Protein AF-A0A842R1B3-F1 (afdb_monomer_lite)

Sequence (490 aa):
MPELTCPVCKSTSVEKVALNSVIGKSLLKGIKKKKKNPVSMYQISKVEQLDDNNVFIYNCISCGYFEIWDIKKRKQILRKQGGKNFINVSVKKREMIVGILISIAIISISFIIIFFLDIEGKLKIEPGLEVIHFLPFDTFTVSAAFVMLAAIGLFFLFVVGLSNVVLYIIDKKIRLLEFNFKLHDLFYENHLYFLEFHSKNEKTSFGASLKRSIFGSMLVLGIGILVIENFLTIKSLQPYFFIAAGITLLCIAITLPFIMIFLYVSPLITKETNLYYYNKNDRVVKNVGSWLENSLQFFAVIDILLTFVIMLDSDLEPSWFVLIFALVLLLFSLFFVFTITFNRFYHSRLKEKFRAYIMGTYQIPIRKIGTFQQHYYCWNCGKETDYVQLDSCSNCGAEIHKCCICNEIIDIDKPVRQDNHQKKSQKAVFDSLIGKMETRLSVGPGTELPYIECPHCHSMAHIDEFLSWLRMRKTCPVCKTKLEYEDIIG

Radius of gyration: 33.09 Å; chains: 1; bounding box: 86×60×95 Å

pLDDT: mean 73.38, std 14.6, range [34.09, 95.5]

Secondary structure (DSSP, 8-state):
-PPP--TTT--S-EEEEETTSHHHHHHHHHHHHH---HHHHHHHHHHHT---TTEEEEEETTT--EEEEEHHHHHHHHHHHHHHHHHHHHHHHHHHHHHHHHHHHHHHHHHHHHHHHHHTT-S---S--GGGGGSS-TT----HHHHHHHHHHHHHHHHHHHHHHHHHHHHH-GGGGHHHHHHHHHHSSSEEEEEES--------HHHHHHHHHHHHHHHHHHHHHHHHHHHH-TTTGGGHHHHHHHHHHHHHHHHHHHIIIIIIHHHHHHHTTEEEEETTT--EEEHHHHHHHHHHHHHHHHHHHHHHHHHHS---HHHHHHHHHHHHHHHHHHHHHHHHHHHHTHHHHHHHHHHHHHHHH---EE--------EEPTTT--EES-EEEEE-TTT--EEEEETTT-PBP-TTS---------SHHHHHHHHHHHHHHHHHTS-TTPPPPEEE-TTT--EEEHHHHHHHHHHHSB-TTT--B--THHHH-

Foldseek 3Di:
DDQDADPPPRDSQKDKAFCQDPVNVVLLVVVCVVDPDPVVVVVSVVVVPDPDSQWIWIARPVPRDIDIDRNVVVVVVVVVVVVVVVVVVVVLVVLLVVLLVLLVVLLVVLLVLVVVCVVVCVPCPPPPPPVVVVDPPPPDPPPPSVVVVVVLVVLLCLLLVVLVVVLVVCLVVVCVLCVLVVVLCVVAPDKAKAFEPDDPQPPCDSVVLLVLLLLLLLLLLLVLLVQLLVQVVDPVNVVCNVVSNVVVSVVCSVCVSVCCVHLNVSLVLQQRSRMWIQRPVVSDIDRSSVVSVVVSSVSSVVSVVVSVVSVVVDPDDPSVVSNSVSSSSNSSSSSSSSSSVCVPPPRVSSSVVNNVVCCVPVVHYYDHPPPPCLQFQDPVVRDTDSDWDFDADPPLRDTFTADPVPRDTGDSVDRDDPDDDDDDPVVVVVVVVVVVVVVVVPDDPDDDQDWFADPPPRDTDRPVVQVVCCVPQCAGPPPRHRHDPVNRSD

Structure (mmCIF, N/CA/C/O backbone):
data_AF-A0A842R1B3-F1
#
_entry.id   AF-A0A842R1B3-F1
#
loop_
_atom_site.group_PDB
_atom_site.id
_atom_site.type_symbol
_atom_site.label_atom_id
_atom_site.label_alt_id
_atom_site.label_comp_id
_atom_site.label_asym_id
_atom_site.label_entity_id
_atom_site.label_seq_id
_atom_site.pdbx_PDB_ins_code
_atom_site.Cartn_x
_atom_site.Cartn_y
_atom_site.Cartn_z
_atom_site.occupancy
_atom_site.B_iso_or_equiv
_atom_site.auth_seq_id
_atom_site.auth_comp_id
_atom_site.auth_asym_id
_atom_site.auth_atom_id
_atom_site.pdbx_PDB_model_num
ATOM 1 N N . MET A 1 1 ? 1.072 22.026 38.324 1.00 49.22 1 MET A N 1
ATOM 2 C CA . MET A 1 1 ? 0.549 20.642 38.216 1.00 49.22 1 MET A CA 1
ATOM 3 C C . MET A 1 1 ? -0.456 20.627 37.075 1.00 49.22 1 MET A C 1
ATOM 5 O O . MET A 1 1 ? -1.154 21.623 36.958 1.00 49.22 1 MET A O 1
ATOM 9 N N . PRO A 1 2 ? -0.514 19.589 36.222 1.00 61.72 2 PRO A N 1
ATOM 10 C CA . PRO A 1 2 ? -1.534 19.524 35.175 1.00 61.72 2 PRO A CA 1
ATOM 11 C C . PRO A 1 2 ? -2.932 19.526 35.808 1.00 61.72 2 PRO A C 1
ATOM 13 O O . PRO A 1 2 ? -3.157 18.801 36.781 1.00 61.72 2 PRO A O 1
ATOM 16 N N . GLU A 1 3 ? -3.841 20.345 35.276 1.00 76.75 3 GLU A N 1
ATOM 17 C CA . GLU A 1 3 ? -5.245 20.360 35.691 1.00 76.75 3 GLU A CA 1
ATOM 18 C C . GLU A 1 3 ? -5.882 18.994 35.415 1.00 76.75 3 GLU A C 1
ATOM 20 O O . GLU A 1 3 ? -5.705 18.396 34.350 1.00 76.75 3 GLU A O 1
ATOM 25 N N . LEU A 1 4 ? -6.590 18.461 36.408 1.00 81.31 4 LEU A N 1
ATOM 26 C CA . LEU A 1 4 ? -7.273 17.179 36.295 1.00 81.31 4 LEU A CA 1
ATOM 27 C C . LEU A 1 4 ? -8.651 17.413 35.680 1.00 81.31 4 LEU A C 1
ATOM 29 O O . LEU A 1 4 ? -9.458 18.153 36.233 1.00 81.31 4 LEU A O 1
ATOM 33 N N . THR A 1 5 ? -8.933 16.753 34.561 1.00 86.75 5 THR A N 1
ATOM 34 C CA . THR A 1 5 ? -10.253 16.773 33.921 1.00 86.75 5 THR A CA 1
ATOM 35 C C . THR A 1 5 ? -10.984 15.457 34.161 1.00 86.75 5 THR A C 1
ATOM 37 O O . THR A 1 5 ? -10.391 14.376 34.146 1.00 86.75 5 THR A O 1
ATOM 40 N N . CYS A 1 6 ? -12.291 15.533 34.410 1.00 81.31 6 CYS A N 1
ATOM 41 C CA . CYS A 1 6 ? -13.121 14.349 34.588 1.00 81.31 6 CYS A CA 1
ATOM 42 C C . CYS A 1 6 ? -13.225 13.568 33.264 1.00 81.31 6 CYS A C 1
ATOM 44 O O . CYS A 1 6 ? -13.635 14.150 32.260 1.00 81.31 6 CYS A O 1
ATOM 46 N N . PRO A 1 7 ? -12.955 12.250 33.233 1.00 75.88 7 PRO A N 1
ATOM 47 C CA . PRO A 1 7 ? -13.031 11.473 31.993 1.00 75.88 7 PRO A CA 1
ATOM 48 C C . PRO A 1 7 ? -14.465 11.308 31.465 1.00 75.88 7 PRO A C 1
ATOM 50 O O . PRO A 1 7 ? -14.647 10.976 30.299 1.00 75.88 7 PRO A O 1
ATOM 53 N N . VAL A 1 8 ? -15.477 11.533 32.311 1.00 84.00 8 VAL A N 1
ATOM 54 C CA . VAL A 1 8 ? -16.893 11.380 31.949 1.00 84.00 8 VAL A CA 1
ATOM 55 C C . VAL A 1 8 ? -17.474 12.692 31.430 1.00 84.00 8 VAL A C 1
ATOM 57 O O . VAL A 1 8 ? -17.987 12.736 30.318 1.00 84.00 8 VAL A O 1
ATOM 60 N N . CYS A 1 9 ? -17.390 13.768 32.218 1.00 85.25 9 CYS A N 1
ATOM 61 C CA . CYS A 1 9 ? -18.038 15.042 31.887 1.00 85.25 9 CYS A CA 1
ATOM 62 C C . CYS A 1 9 ? -17.076 16.146 31.429 1.00 85.25 9 CYS A C 1
ATOM 64 O O . CYS A 1 9 ? -17.523 17.257 31.167 1.00 85.25 9 CYS A O 1
ATOM 66 N N . LYS A 1 10 ? -15.765 15.874 31.361 1.00 87.19 10 LYS A N 1
ATOM 67 C CA . LYS A 1 10 ? -14.701 16.833 30.999 1.00 87.19 10 LYS A CA 1
ATOM 68 C C . LYS A 1 10 ? -14.575 18.070 31.902 1.00 87.19 10 LYS A C 1
ATOM 70 O O . LYS A 1 10 ? -13.765 18.940 31.605 1.00 87.19 10 LYS A O 1
ATOM 75 N N . SER A 1 11 ? -15.306 18.136 33.016 1.00 89.62 11 SER A N 1
ATOM 76 C CA . SER A 1 11 ? -15.178 19.224 33.991 1.00 89.62 11 SER A CA 1
ATOM 77 C C . SER A 1 11 ? -13.783 19.258 34.627 1.00 89.62 11 SER A C 1
ATOM 79 O O . SER A 1 11 ? -13.212 18.203 34.916 1.00 89.62 11 SER A O 1
ATOM 81 N N . THR A 1 12 ? -13.268 20.460 34.886 1.00 89.75 12 THR A N 1
ATOM 82 C CA . THR A 1 12 ? -12.025 20.718 35.636 1.00 89.75 12 THR A CA 1
ATOM 83 C C . THR A 1 12 ? -12.219 20.660 37.157 1.00 89.75 12 THR A C 1
ATOM 85 O O . THR A 1 12 ? -11.245 20.672 37.905 1.00 89.75 12 THR A O 1
ATOM 88 N N . SER A 1 13 ? -13.462 20.535 37.643 1.00 89.88 13 SER A N 1
ATOM 89 C CA . SER A 1 13 ? -13.792 20.415 39.073 1.00 89.88 13 SER A CA 1
ATOM 90 C C . SER A 1 13 ? -13.573 18.990 39.608 1.00 89.88 13 SER A C 1
ATOM 92 O O . SER A 1 13 ? -14.507 18.274 39.991 1.00 89.88 13 SER A O 1
ATOM 94 N N . VAL A 1 14 ? -12.316 18.543 39.598 1.00 89.44 14 VAL A N 1
ATOM 95 C CA . VAL A 1 14 ? -11.906 17.243 40.142 1.00 89.44 14 VAL A CA 1
ATOM 96 C C . VAL A 1 14 ? -11.093 17.445 41.415 1.00 89.44 14 VAL A C 1
ATOM 98 O O . VAL A 1 14 ? -9.974 17.954 41.382 1.00 89.44 14 VAL A O 1
ATOM 101 N N . GLU A 1 15 ? -11.634 16.986 42.540 1.00 90.88 15 GLU A N 1
ATOM 102 C CA . GLU A 1 15 ? -10.931 16.983 43.818 1.00 90.88 15 GLU A CA 1
ATOM 103 C C . GLU A 1 15 ? -10.071 15.732 43.958 1.00 90.88 15 GLU A C 1
ATOM 105 O O . GLU A 1 15 ? -10.522 14.610 43.715 1.00 90.88 15 GLU A O 1
ATOM 110 N N . LYS A 1 16 ? -8.827 15.926 44.395 1.00 91.75 16 LYS A N 1
ATOM 111 C CA . LYS A 1 16 ? -7.900 14.851 44.743 1.00 91.75 16 LYS A CA 1
ATOM 112 C C . LYS A 1 16 ? -7.805 14.756 46.263 1.00 91.75 16 LYS A C 1
ATOM 114 O O . LYS A 1 16 ? -7.171 15.598 46.893 1.00 91.75 16 LYS A O 1
ATOM 119 N N . VAL A 1 17 ? -8.372 13.703 46.842 1.00 91.56 17 VAL A N 1
ATOM 120 C CA . VAL A 1 17 ? -8.423 13.499 48.296 1.00 91.56 17 VAL A CA 1
ATOM 121 C C . VAL A 1 17 ? -7.604 12.271 48.677 1.00 91.56 17 VAL A C 1
ATOM 123 O O . VAL A 1 17 ? -7.781 11.198 48.104 1.00 91.56 17 VAL A O 1
ATOM 126 N N . ALA A 1 18 ? -6.687 12.403 49.637 1.00 90.88 18 ALA A N 1
ATOM 127 C CA . ALA A 1 18 ? -5.936 11.256 50.150 1.00 90.88 18 ALA A CA 1
ATOM 128 C C . ALA A 1 18 ? -6.890 10.275 50.849 1.00 90.88 18 ALA A C 1
ATOM 130 O O . ALA A 1 18 ? -7.693 10.698 51.684 1.00 90.88 18 ALA A O 1
ATOM 131 N N . LEU A 1 19 ? -6.794 8.979 50.538 1.00 89.69 19 LEU A N 1
ATOM 132 C CA . LEU A 1 19 ? -7.688 7.954 51.091 1.00 89.69 19 LEU A CA 1
ATOM 133 C C . LEU A 1 19 ? -7.652 7.933 52.626 1.00 89.69 19 LEU A C 1
ATOM 135 O O . LEU A 1 19 ? -8.693 7.834 53.271 1.00 89.69 19 LEU A O 1
ATOM 139 N N . ASN A 1 20 ? -6.457 8.110 53.195 1.00 88.19 20 ASN A N 1
ATOM 140 C CA . ASN A 1 20 ? -6.216 8.049 54.637 1.00 88.19 20 ASN A CA 1
ATOM 141 C C . ASN A 1 20 ? -6.733 9.288 55.390 1.00 88.19 20 ASN A C 1
ATOM 143 O O . ASN A 1 20 ? -6.872 9.246 56.613 1.00 88.19 20 ASN A O 1
ATOM 147 N N . SER A 1 21 ? -7.058 10.374 54.678 1.00 92.06 21 SER A N 1
ATOM 148 C CA . SER A 1 21 ? -7.625 11.578 55.290 1.00 92.06 21 SER A CA 1
ATOM 149 C C . SER A 1 21 ? -9.051 11.341 55.800 1.00 92.06 21 SER A C 1
ATOM 151 O O . SER A 1 21 ? -9.789 10.500 55.280 1.00 92.06 21 SER A O 1
ATOM 153 N N . VAL A 1 22 ? -9.474 12.132 56.790 1.00 91.06 22 VAL A N 1
ATOM 154 C CA . VAL A 1 22 ? -10.847 12.092 57.329 1.00 91.06 22 VAL A CA 1
ATOM 155 C C . VAL A 1 22 ? -11.882 12.306 56.213 1.00 91.06 22 VAL A C 1
ATOM 157 O O . VAL A 1 22 ? -12.880 11.586 56.138 1.00 91.06 22 VAL A O 1
ATOM 160 N N . ILE A 1 23 ? -11.597 13.234 55.293 1.00 90.38 23 ILE A N 1
ATOM 161 C CA . ILE A 1 23 ? -12.434 13.540 54.124 1.00 90.38 23 ILE A CA 1
ATOM 162 C C . ILE A 1 23 ? -12.492 12.335 53.173 1.00 90.38 23 ILE A C 1
ATOM 164 O O . ILE A 1 23 ? -13.575 11.948 52.738 1.00 90.38 23 ILE A O 1
ATOM 168 N N . GLY A 1 24 ? -11.355 11.686 52.901 1.00 89.81 24 GLY A N 1
ATOM 169 C CA . GLY A 1 24 ? -11.274 10.500 52.041 1.00 89.81 24 GLY A CA 1
ATOM 170 C C . GLY A 1 24 ? -12.073 9.317 52.589 1.00 89.81 24 GLY A C 1
ATOM 171 O O . GLY A 1 24 ? -12.881 8.728 51.868 1.00 89.81 24 GLY A O 1
ATOM 172 N N . LYS A 1 25 ? -11.933 9.025 53.889 1.00 90.00 25 LYS A N 1
ATOM 173 C CA . LYS A 1 25 ? -12.712 7.981 54.577 1.00 90.00 25 LYS A CA 1
ATOM 174 C C . LYS A 1 25 ? -14.216 8.285 54.561 1.00 90.00 25 LYS A C 1
ATOM 176 O O . LYS A 1 25 ? -15.024 7.372 54.381 1.00 90.00 25 LYS A O 1
ATOM 181 N N . SER A 1 26 ? -14.600 9.553 54.714 1.00 90.62 26 SER A N 1
ATOM 182 C CA . SER A 1 26 ? -16.001 9.992 54.630 1.00 90.62 26 SER A CA 1
ATOM 183 C C . SER A 1 26 ? -16.576 9.830 53.215 1.00 90.62 26 SER A C 1
ATOM 185 O O . SER A 1 26 ? -17.637 9.224 53.040 1.00 90.62 26 SER A O 1
ATOM 187 N N . LEU A 1 27 ? -15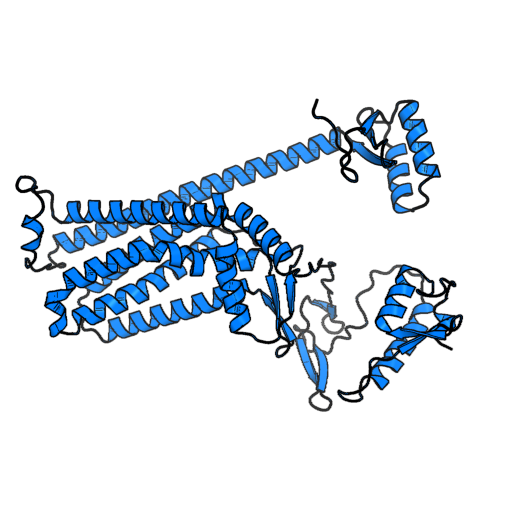.838 10.271 52.189 1.00 88.75 27 LEU A N 1
ATOM 188 C CA . LEU A 1 27 ? -16.207 10.108 50.778 1.00 88.75 27 LEU A CA 1
ATOM 189 C C . LEU A 1 27 ? -16.391 8.634 50.408 1.00 88.75 27 LEU A C 1
ATOM 191 O O . LEU A 1 27 ? -17.396 8.279 49.790 1.00 88.75 27 LEU A O 1
ATOM 195 N N . LEU A 1 28 ? -15.474 7.761 50.837 1.00 88.75 28 LEU A N 1
ATOM 196 C CA . LEU A 1 28 ? -15.554 6.324 50.575 1.00 88.75 28 LEU A CA 1
ATOM 197 C C . LEU A 1 28 ? -16.816 5.701 51.196 1.00 88.75 28 LEU A C 1
ATOM 199 O O . LEU A 1 28 ? -17.527 4.945 50.530 1.00 88.75 28 LEU A O 1
ATOM 203 N N . LYS A 1 29 ? -17.158 6.076 52.438 1.00 89.88 29 LYS A N 1
ATOM 204 C CA . LYS A 1 29 ? -18.412 5.655 53.090 1.00 89.88 29 LYS A CA 1
ATOM 205 C C . LYS A 1 29 ? -19.646 6.151 52.330 1.00 89.88 29 LYS A C 1
ATOM 207 O O . LYS A 1 29 ? -20.602 5.393 52.158 1.00 89.88 29 LYS A O 1
ATOM 212 N N . GLY A 1 30 ? -19.633 7.395 51.847 1.00 87.88 30 GLY A N 1
ATOM 213 C CA . GLY A 1 30 ? -20.718 7.960 51.037 1.00 87.88 30 GLY A CA 1
ATOM 214 C C . GLY A 1 30 ? -20.911 7.222 49.709 1.00 87.88 30 GLY A C 1
ATOM 215 O O . GLY A 1 30 ? -22.034 6.890 49.327 1.00 87.88 30 GLY A O 1
ATOM 216 N N . ILE A 1 31 ? -19.808 6.887 49.041 1.00 84.81 31 ILE A N 1
ATOM 217 C CA . ILE A 1 31 ? -19.791 6.095 47.810 1.00 84.81 31 ILE A CA 1
ATOM 218 C C . ILE A 1 31 ? -20.360 4.689 48.049 1.00 84.81 31 ILE A C 1
ATOM 220 O O . ILE A 1 31 ? -21.202 4.233 47.273 1.00 84.81 31 ILE A O 1
ATOM 224 N N . LYS A 1 32 ? -19.946 4.024 49.135 1.00 87.12 32 LYS A N 1
ATOM 225 C CA . LYS A 1 32 ? -20.416 2.685 49.529 1.00 87.12 32 LYS A CA 1
ATOM 226 C C . LYS A 1 32 ? -21.925 2.660 49.777 1.00 87.12 32 LYS A C 1
ATOM 228 O O . LYS A 1 32 ? -22.598 1.724 49.366 1.00 87.12 32 LYS A O 1
ATOM 233 N N . LYS A 1 33 ? -22.481 3.722 50.375 1.00 87.62 33 LYS A N 1
ATOM 234 C CA . LYS A 1 33 ? -23.937 3.872 50.542 1.00 87.62 33 LYS A CA 1
ATOM 235 C C . LYS A 1 33 ? -24.672 4.049 49.208 1.00 87.62 33 LYS A C 1
ATOM 237 O O . LYS A 1 33 ? -25.765 3.515 49.047 1.00 87.62 33 LYS A O 1
ATOM 242 N N . LYS A 1 34 ? -24.089 4.789 48.256 1.00 84.00 34 LYS A N 1
ATOM 243 C CA . LYS A 1 34 ? -24.716 5.078 46.952 1.00 84.00 34 LYS A CA 1
ATOM 244 C C . LYS A 1 34 ? -24.627 3.916 45.958 1.00 84.00 34 LYS A C 1
ATOM 246 O O . LYS A 1 34 ? -25.521 3.765 45.129 1.00 84.00 34 LYS A O 1
ATOM 251 N N . LYS A 1 35 ? -23.573 3.095 46.006 1.00 79.69 35 LYS A N 1
ATOM 252 C CA . LYS A 1 35 ? -23.363 1.995 45.051 1.00 79.69 35 LYS A CA 1
ATOM 253 C C . LYS A 1 35 ? -23.669 0.633 45.673 1.00 79.69 35 LYS A C 1
ATOM 255 O O . LYS A 1 35 ? -22.896 0.126 46.471 1.00 79.69 35 LYS A O 1
ATOM 260 N N . LYS A 1 36 ? -24.747 -0.008 45.209 1.00 81.00 36 LYS A N 1
ATOM 261 C CA . LYS A 1 36 ? -25.099 -1.400 45.561 1.00 81.00 36 LYS A CA 1
ATOM 262 C C . LYS A 1 36 ? -24.565 -2.456 44.578 1.00 81.00 36 LYS A C 1
ATOM 264 O O . LYS A 1 36 ? -24.828 -3.639 44.758 1.00 81.00 36 LYS A O 1
ATOM 269 N N . ASN A 1 37 ? -23.836 -2.062 43.529 1.00 80.56 37 ASN A N 1
ATOM 270 C CA . ASN A 1 37 ? -23.324 -3.017 42.542 1.00 80.56 37 ASN A CA 1
ATOM 271 C C . ASN A 1 37 ? -22.167 -3.854 43.152 1.00 80.56 37 ASN A C 1
ATOM 273 O O . ASN A 1 37 ? -21.213 -3.262 43.676 1.00 80.56 37 ASN A O 1
ATOM 277 N N . PRO A 1 38 ? -22.210 -5.200 43.069 1.00 69.12 38 PRO A N 1
ATOM 278 C CA . PRO A 1 38 ? -21.208 -6.095 43.657 1.00 69.12 38 PRO A CA 1
ATOM 279 C C . PRO A 1 38 ? -19.775 -5.826 43.173 1.00 69.12 38 PRO A C 1
ATOM 281 O O . PRO A 1 38 ? -18.841 -5.897 43.969 1.00 69.12 38 PRO A O 1
ATOM 284 N N . VAL A 1 39 ? -19.587 -5.419 41.912 1.00 69.12 39 VAL A N 1
ATOM 285 C CA . VAL A 1 39 ? -18.254 -5.100 41.364 1.00 69.12 39 VAL A CA 1
ATOM 286 C C . VAL A 1 39 ? -17.662 -3.865 42.043 1.00 69.12 39 VAL A C 1
ATOM 288 O O . VAL A 1 39 ? -16.497 -3.861 42.440 1.00 69.12 39 VAL A O 1
ATOM 291 N N . SER A 1 40 ? -18.472 -2.818 42.232 1.00 72.75 40 SER A N 1
ATOM 292 C CA . SER A 1 40 ? -18.029 -1.618 42.946 1.00 72.75 40 SER A CA 1
ATOM 293 C C . SER A 1 40 ? -17.802 -1.876 44.432 1.00 72.75 40 SER A C 1
ATOM 295 O O . SER A 1 40 ? -16.857 -1.332 44.989 1.00 72.75 40 SER A O 1
ATOM 297 N N . MET A 1 41 ? -18.610 -2.733 45.062 1.00 77.44 41 MET A N 1
ATOM 298 C CA . MET A 1 41 ? -18.430 -3.099 46.470 1.00 77.44 41 MET A CA 1
ATOM 299 C C . MET A 1 41 ? -17.120 -3.862 46.691 1.00 77.44 41 MET A C 1
ATOM 301 O O . MET A 1 41 ? -16.396 -3.539 47.628 1.00 77.44 41 MET A O 1
ATOM 305 N N . TYR A 1 42 ? -16.763 -4.785 45.790 1.00 76.75 42 TYR A N 1
ATOM 306 C CA . TYR A 1 42 ? -15.477 -5.490 45.823 1.00 76.75 42 TYR A CA 1
ATOM 307 C C . TYR A 1 42 ? -14.277 -4.547 45.625 1.00 76.75 42 TYR A C 1
ATOM 309 O O . TYR A 1 42 ? -13.258 -4.664 46.304 1.00 76.75 42 TYR A O 1
ATOM 317 N N . GLN A 1 43 ? -14.383 -3.578 44.709 1.00 75.00 43 GLN A N 1
ATOM 318 C CA . GLN A 1 43 ? -13.332 -2.572 44.523 1.00 75.00 43 GLN A CA 1
ATOM 319 C C . GLN A 1 43 ? -13.166 -1.690 45.765 1.00 75.00 43 GLN A C 1
ATOM 321 O O . GLN A 1 43 ? -12.039 -1.426 46.173 1.00 75.00 43 GLN A O 1
ATOM 326 N N . ILE A 1 44 ? -14.273 -1.275 46.390 1.00 81.06 44 ILE A N 1
ATOM 327 C CA . ILE A 1 44 ? -14.258 -0.463 47.612 1.00 81.06 44 ILE A CA 1
ATOM 328 C C . ILE A 1 44 ? -13.654 -1.251 48.781 1.00 81.06 44 ILE A C 1
ATOM 330 O O . ILE A 1 44 ? -12.783 -0.720 49.462 1.00 81.06 44 ILE A O 1
ATOM 334 N N . SER A 1 45 ? -14.031 -2.519 48.983 1.00 81.06 45 SER A N 1
ATOM 335 C CA . SER A 1 45 ? -13.476 -3.343 50.069 1.00 81.06 45 SER A CA 1
ATOM 336 C C . SER A 1 45 ? -11.979 -3.603 49.895 1.00 81.06 45 SER A C 1
ATOM 338 O O . SER A 1 45 ? -11.229 -3.601 50.866 1.00 81.06 45 SER A O 1
ATOM 340 N N . LYS A 1 46 ? -11.515 -3.776 48.652 1.00 80.62 46 LYS A N 1
ATOM 341 C CA . LYS A 1 46 ? -10.088 -3.941 48.347 1.00 80.62 46 LYS A CA 1
ATOM 342 C C . LYS A 1 46 ? -9.290 -2.658 48.591 1.00 80.62 46 LYS A C 1
ATOM 344 O O . LYS A 1 46 ? -8.110 -2.729 48.906 1.00 80.62 46 LYS A O 1
ATOM 349 N N . VAL A 1 47 ? -9.931 -1.499 48.447 1.00 78.00 47 VAL A N 1
ATOM 350 C CA . VAL A 1 47 ? -9.334 -0.195 48.756 1.00 78.00 47 VAL A CA 1
ATOM 351 C C . VAL A 1 47 ? -9.333 0.085 50.259 1.00 78.00 47 VAL A C 1
ATOM 353 O O . VAL A 1 47 ? -8.356 0.633 50.747 1.00 78.00 47 VAL A O 1
ATOM 356 N N . GLU A 1 48 ? -10.353 -0.342 51.011 1.00 79.94 48 GLU A N 1
ATOM 357 C CA . GLU A 1 48 ? -10.371 -0.246 52.485 1.00 79.94 48 GLU A CA 1
ATOM 358 C C . GLU A 1 48 ? -9.210 -1.017 53.140 1.00 79.94 48 GLU A C 1
ATOM 360 O O . GLU A 1 48 ? -8.749 -0.632 54.209 1.00 79.94 48 GLU A O 1
ATOM 365 N N . GLN A 1 49 ? -8.716 -2.075 52.490 1.00 80.31 49 GLN A N 1
ATOM 366 C CA . GLN A 1 49 ? -7.565 -2.863 52.950 1.00 80.31 49 GLN A CA 1
ATOM 367 C C . GLN A 1 49 ? -6.203 -2.222 52.628 1.00 80.31 49 GLN A C 1
ATOM 369 O O . GLN A 1 49 ? -5.172 -2.717 53.080 1.00 80.31 49 GLN A O 1
ATOM 374 N N . LEU A 1 50 ? -6.170 -1.150 51.831 1.00 77.75 50 LEU A N 1
ATOM 375 C CA . LEU A 1 50 ? -4.938 -0.459 51.459 1.00 77.75 50 LEU A CA 1
ATOM 376 C C . LEU A 1 50 ? -4.693 0.712 52.419 1.00 77.75 50 LEU A C 1
ATOM 378 O O . LEU A 1 50 ? -5.191 1.810 52.193 1.00 77.75 50 LEU A O 1
ATOM 382 N N . ASP A 1 51 ? -3.876 0.499 53.450 1.00 70.50 51 ASP A N 1
ATOM 383 C CA . ASP A 1 51 ? -3.458 1.546 54.403 1.00 70.50 51 ASP A CA 1
ATOM 384 C C . ASP A 1 51 ? -2.248 2.361 53.895 1.00 70.50 51 ASP A C 1
ATOM 386 O O . ASP A 1 51 ? -1.343 2.736 54.637 1.00 70.50 51 ASP A O 1
ATOM 390 N N . ASP A 1 52 ? -2.171 2.596 52.582 1.00 75.44 52 ASP A N 1
ATOM 391 C CA . ASP A 1 52 ? -1.012 3.243 51.962 1.00 75.44 52 ASP A CA 1
ATOM 392 C C . ASP A 1 52 ? -1.293 4.734 51.716 1.00 75.44 52 ASP A C 1
ATOM 394 O O . ASP A 1 52 ? -2.215 5.106 50.984 1.00 75.44 52 ASP A O 1
ATOM 398 N N . ASN A 1 53 ? -0.415 5.600 52.236 1.00 81.56 53 ASN A N 1
ATOM 399 C CA . ASN A 1 53 ? -0.418 7.056 52.013 1.00 81.56 53 ASN A CA 1
ATOM 400 C C . ASN A 1 53 ? -0.310 7.455 50.522 1.00 81.56 53 ASN A C 1
ATOM 402 O O . ASN A 1 53 ? -0.359 8.634 50.173 1.00 81.56 53 ASN A O 1
ATOM 406 N N . ASN A 1 54 ? -0.147 6.479 49.628 1.00 82.69 54 ASN A N 1
ATOM 407 C CA . ASN A 1 54 ? -0.031 6.651 48.187 1.00 82.69 54 ASN A CA 1
ATOM 408 C C . ASN A 1 54 ? -1.344 6.444 47.411 1.00 82.69 54 ASN A C 1
ATOM 410 O O . ASN A 1 54 ? -1.317 6.510 46.177 1.00 82.69 54 ASN A O 1
ATOM 414 N N . VAL A 1 55 ? -2.474 6.215 48.091 1.00 86.19 55 VAL A N 1
ATOM 415 C CA . VAL A 1 55 ? -3.791 6.052 47.455 1.00 86.19 55 VAL A CA 1
ATOM 416 C C . VAL A 1 55 ? -4.621 7.335 47.554 1.00 86.19 55 VAL A C 1
ATOM 418 O O . VAL A 1 55 ? -4.806 7.907 48.628 1.00 86.19 55 VAL A O 1
ATOM 421 N N . PHE A 1 56 ? -5.149 7.789 46.416 1.00 89.06 56 PHE A N 1
ATOM 422 C CA . PHE A 1 56 ? -5.973 8.994 46.307 1.00 89.06 56 PHE A CA 1
ATOM 423 C C . PHE A 1 56 ? -7.312 8.678 45.645 1.00 89.06 56 PHE A C 1
ATOM 425 O O . PHE A 1 56 ? -7.372 7.919 44.678 1.00 89.06 56 PHE A O 1
ATOM 432 N N . ILE A 1 57 ? -8.376 9.297 46.144 1.00 88.88 57 ILE A N 1
ATOM 433 C CA . ILE A 1 57 ? -9.693 9.326 45.516 1.00 88.88 57 ILE A CA 1
ATOM 434 C C . ILE A 1 57 ? -9.761 10.600 44.676 1.00 88.88 57 ILE A C 1
ATOM 436 O O . ILE A 1 57 ? -9.608 11.703 45.197 1.00 88.88 57 ILE A O 1
ATOM 440 N N . TYR A 1 58 ? -9.997 10.440 43.381 1.00 89.00 58 TYR A N 1
ATOM 441 C CA . TYR A 1 58 ? -10.328 11.528 42.474 1.00 89.00 58 TYR A CA 1
ATOM 442 C C . TYR A 1 58 ? -11.840 11.583 42.359 1.00 89.00 58 TYR A C 1
ATOM 444 O O . TYR A 1 58 ? -12.429 10.629 41.863 1.00 89.00 58 TYR A O 1
ATOM 452 N N . ASN A 1 59 ? -12.466 12.655 42.833 1.00 90.50 59 ASN A N 1
ATOM 453 C CA . ASN A 1 59 ? -13.914 12.827 42.808 1.00 90.50 59 ASN A CA 1
ATOM 454 C C . ASN A 1 59 ? -14.276 14.035 41.941 1.00 90.50 59 ASN A C 1
ATOM 456 O O . ASN A 1 59 ? -13.811 15.144 42.187 1.00 90.50 59 ASN A O 1
ATOM 460 N N . CYS A 1 60 ? -15.105 13.830 40.924 1.00 90.62 60 CYS A N 1
ATOM 461 C CA . CYS A 1 60 ? -15.636 14.919 40.121 1.00 90.62 60 CYS A CA 1
ATOM 462 C C . CYS A 1 60 ? -16.865 15.508 40.805 1.00 90.62 60 CYS A C 1
ATOM 464 O O . CYS A 1 60 ? -17.892 14.838 40.925 1.00 90.62 60 CYS A O 1
ATOM 466 N N . ILE A 1 61 ? -16.782 16.784 41.177 1.00 89.50 61 ILE A N 1
ATOM 467 C CA . ILE A 1 61 ? -17.877 17.493 41.843 1.00 89.50 61 ILE A CA 1
ATOM 468 C C . ILE A 1 61 ? -19.093 17.595 40.909 1.00 89.50 61 ILE A C 1
ATOM 470 O O . ILE A 1 61 ? -20.224 17.408 41.346 1.00 89.50 61 ILE A O 1
ATOM 474 N N . SER A 1 62 ? -18.871 17.815 39.606 1.00 90.06 62 SER A N 1
ATOM 475 C CA . SER A 1 62 ? -19.954 18.046 38.639 1.00 90.06 62 SER A CA 1
ATOM 476 C C . SER A 1 62 ? -20.816 16.818 38.333 1.00 90.06 62 SER A C 1
ATOM 478 O O . SER A 1 62 ? -22.014 16.968 38.126 1.00 90.06 62 SER A O 1
ATOM 480 N N . CYS A 1 63 ? -20.238 15.614 38.250 1.00 87.81 63 CYS A N 1
ATOM 481 C CA . CYS A 1 63 ? -20.989 14.408 37.854 1.00 87.81 63 CYS A CA 1
ATOM 482 C C . CYS A 1 63 ? -20.955 13.271 38.883 1.00 87.81 63 CYS A C 1
ATOM 484 O O . CYS A 1 63 ? -21.551 12.219 38.656 1.00 87.81 63 CYS A O 1
ATOM 486 N N . GLY A 1 64 ? -20.236 13.438 39.996 1.00 83.31 64 GLY A N 1
ATOM 487 C CA . GLY A 1 64 ? -20.079 12.406 41.023 1.00 83.31 64 GLY A CA 1
ATOM 488 C C . GLY A 1 64 ? -19.289 11.174 40.567 1.00 83.31 64 GLY A C 1
ATOM 489 O O . GLY A 1 64 ? -19.282 10.157 41.267 1.00 83.31 64 GLY A O 1
ATOM 490 N N . TYR A 1 65 ? -18.643 11.226 39.396 1.00 85.50 65 TYR A N 1
ATOM 491 C CA . TYR A 1 65 ? -17.697 10.196 38.980 1.00 85.50 65 TYR A CA 1
ATOM 492 C C . TYR A 1 65 ? -16.501 10.206 39.925 1.00 85.50 65 TYR A C 1
ATOM 494 O O . TYR A 1 65 ? -15.916 11.261 40.165 1.00 85.50 65 TYR A O 1
ATOM 502 N N . PHE A 1 66 ? -16.107 9.030 40.404 1.00 84.94 66 PHE A N 1
ATOM 503 C CA . PHE A 1 66 ? -14.904 8.885 41.202 1.00 84.94 66 PHE A CA 1
ATOM 504 C C . PHE A 1 66 ? -14.019 7.766 40.666 1.00 84.94 66 PHE A C 1
ATOM 506 O O . PHE A 1 66 ? -14.508 6.758 40.151 1.00 84.94 66 PHE A O 1
ATOM 513 N N . GLU A 1 67 ? -12.716 7.928 40.847 1.00 86.88 67 GLU A N 1
ATOM 514 C CA . GLU A 1 67 ? -11.714 6.921 40.530 1.00 86.88 67 GLU A CA 1
ATOM 515 C C . GLU A 1 67 ? -10.669 6.863 41.645 1.00 86.88 67 GLU A C 1
ATOM 517 O O . GLU A 1 67 ? -10.307 7.882 42.232 1.00 86.88 67 GLU A O 1
ATOM 522 N N . ILE A 1 68 ? -10.194 5.661 41.963 1.00 84.56 68 ILE A N 1
ATOM 523 C CA . ILE A 1 68 ? -9.233 5.436 43.046 1.00 84.56 68 ILE A CA 1
ATOM 524 C C . ILE A 1 68 ? -7.884 5.122 42.416 1.00 84.56 68 ILE A C 1
ATOM 526 O O . ILE A 1 68 ? -7.760 4.193 41.619 1.00 84.56 68 ILE A O 1
ATOM 530 N N . TRP A 1 69 ? -6.876 5.920 42.743 1.00 82.12 69 TRP A N 1
ATOM 531 C CA . TRP A 1 69 ? -5.559 5.860 42.128 1.00 82.12 69 TRP A CA 1
ATOM 532 C C . TRP A 1 69 ? -4.501 5.521 43.166 1.00 82.12 69 TRP A C 1
ATOM 534 O O . TRP A 1 69 ? -4.284 6.268 44.116 1.00 82.12 69 TRP A O 1
ATOM 544 N N . ASP A 1 70 ? -3.776 4.439 42.918 1.00 83.31 70 ASP A N 1
ATOM 545 C CA . ASP A 1 70 ? -2.538 4.108 43.615 1.00 83.31 70 ASP A CA 1
ATOM 546 C C . ASP A 1 70 ? -1.356 4.716 42.843 1.00 83.31 70 ASP A C 1
ATOM 548 O O . ASP A 1 70 ? -1.051 4.317 41.711 1.00 83.31 70 ASP A O 1
ATOM 552 N N . ILE A 1 71 ? -0.683 5.704 43.443 1.00 78.56 71 ILE A N 1
ATOM 553 C CA . ILE A 1 71 ? 0.441 6.408 42.814 1.00 78.56 71 ILE A CA 1
ATOM 554 C C . ILE A 1 71 ? 1.620 5.469 42.545 1.00 78.56 71 ILE A C 1
ATOM 556 O O . ILE A 1 71 ? 2.273 5.619 41.508 1.00 78.56 71 ILE A O 1
ATOM 560 N N . LYS A 1 72 ? 1.912 4.500 43.423 1.00 77.44 72 LYS A N 1
ATOM 561 C CA . LYS A 1 72 ? 3.028 3.559 43.225 1.00 77.44 72 LYS A CA 1
ATOM 562 C C . LYS A 1 72 ? 2.741 2.656 42.035 1.00 77.44 72 LYS A C 1
ATOM 564 O O . LYS A 1 72 ? 3.570 2.544 41.128 1.00 77.44 72 LYS A O 1
ATOM 569 N N . LYS A 1 73 ? 1.537 2.086 41.984 1.00 74.19 73 LYS A N 1
ATOM 570 C CA . LYS A 1 73 ? 1.107 1.219 40.883 1.00 74.19 73 LYS A CA 1
ATOM 571 C C . LYS A 1 73 ? 1.024 1.984 39.565 1.00 74.19 73 LYS A C 1
ATOM 573 O O . LYS A 1 73 ? 1.488 1.491 38.540 1.00 74.19 73 LYS A O 1
ATOM 578 N N . ARG A 1 74 ? 0.545 3.232 39.585 1.00 65.38 74 ARG A N 1
ATOM 579 C CA . ARG A 1 74 ? 0.516 4.101 38.402 1.00 65.38 74 ARG A CA 1
ATOM 580 C C . ARG A 1 74 ? 1.915 4.496 37.940 1.00 65.38 74 ARG A C 1
ATOM 582 O O . ARG A 1 74 ? 2.171 4.434 36.746 1.00 65.38 74 ARG A O 1
ATOM 589 N N . LYS A 1 75 ? 2.852 4.814 38.842 1.00 68.00 75 LYS A N 1
ATOM 590 C CA . LYS A 1 75 ? 4.267 5.038 38.484 1.00 68.00 75 LYS A CA 1
ATOM 591 C C . LYS A 1 75 ? 4.903 3.786 37.881 1.00 68.00 75 LYS A C 1
ATOM 593 O O . LYS A 1 75 ? 5.651 3.910 36.918 1.00 68.00 75 LYS A O 1
ATOM 598 N N . GLN A 1 76 ? 4.594 2.589 38.381 1.00 69.69 76 GLN A N 1
ATOM 599 C CA . GLN A 1 76 ? 5.063 1.335 37.780 1.00 69.69 76 GLN A CA 1
ATOM 600 C C . GLN A 1 76 ? 4.447 1.080 36.398 1.00 69.69 76 GLN A C 1
ATOM 602 O O . GLN A 1 76 ? 5.164 0.685 35.482 1.00 69.69 76 GLN A O 1
ATOM 607 N N . ILE A 1 77 ? 3.149 1.340 36.220 1.00 65.25 77 ILE A N 1
ATOM 608 C CA . ILE A 1 77 ? 2.469 1.229 34.922 1.00 65.25 77 ILE A CA 1
ATOM 609 C C . ILE A 1 77 ? 3.041 2.248 33.936 1.00 65.25 77 ILE A C 1
ATOM 611 O O . ILE A 1 77 ? 3.386 1.868 32.824 1.00 65.25 77 ILE A O 1
ATOM 615 N N . LEU A 1 78 ? 3.235 3.500 34.352 1.00 57.16 78 LEU A N 1
ATOM 616 C CA . LEU A 1 78 ? 3.829 4.559 33.535 1.00 57.16 78 LEU A CA 1
ATOM 617 C C . LEU A 1 78 ? 5.305 4.290 33.222 1.00 57.16 78 LEU A C 1
ATOM 619 O O . LEU A 1 78 ? 5.730 4.562 32.108 1.00 57.16 78 LEU A O 1
ATOM 623 N N . ARG A 1 79 ? 6.088 3.699 34.137 1.00 59.34 79 ARG A N 1
ATOM 624 C CA . ARG A 1 79 ? 7.461 3.239 33.849 1.00 59.34 79 ARG A CA 1
ATOM 625 C C . ARG A 1 79 ? 7.472 2.065 32.870 1.00 59.34 79 ARG A C 1
ATOM 627 O O . ARG A 1 79 ? 8.270 2.066 31.941 1.00 59.34 79 ARG A O 1
ATOM 634 N N . LYS A 1 80 ? 6.562 1.094 33.018 1.00 55.62 80 LYS A N 1
ATOM 635 C CA . LYS A 1 80 ? 6.411 -0.023 32.067 1.00 55.62 80 LYS A CA 1
ATOM 636 C C . LYS A 1 80 ? 5.914 0.451 30.696 1.00 55.62 80 LYS A C 1
ATOM 638 O O . LYS A 1 80 ? 6.379 -0.055 29.681 1.00 55.62 80 LYS A O 1
ATOM 643 N N . GLN A 1 81 ? 5.003 1.421 30.648 1.00 49.78 81 GLN A N 1
ATOM 644 C CA . GLN A 1 81 ? 4.511 2.032 29.410 1.00 49.78 81 GLN A CA 1
ATOM 645 C C . GLN A 1 81 ? 5.573 2.936 28.771 1.00 49.78 81 GLN A C 1
ATOM 647 O O . GLN A 1 81 ? 5.785 2.854 27.567 1.00 49.78 81 GLN A O 1
ATOM 652 N N . GLY A 1 82 ? 6.306 3.718 29.565 1.00 43.62 82 GLY A N 1
ATOM 653 C CA . GLY A 1 82 ? 7.427 4.545 29.119 1.00 43.62 82 GLY A CA 1
ATOM 654 C C . GLY A 1 82 ? 8.580 3.713 28.557 1.00 43.62 82 GLY A C 1
ATOM 655 O O . GLY A 1 82 ? 9.069 4.017 27.475 1.00 43.62 82 GLY A O 1
ATOM 656 N N . GLY A 1 83 ? 8.941 2.608 29.218 1.00 45.38 83 GLY A N 1
ATOM 657 C CA . GLY A 1 83 ? 9.933 1.651 28.719 1.00 45.38 83 GLY A CA 1
ATOM 658 C C . GLY A 1 83 ? 9.491 0.946 27.433 1.00 45.38 83 GLY A C 1
ATOM 659 O O . GLY A 1 83 ? 10.265 0.866 26.484 1.00 45.38 83 GLY A O 1
ATOM 660 N N . LYS A 1 84 ? 8.224 0.512 27.341 1.00 48.03 84 LYS A N 1
ATOM 661 C CA . LYS A 1 84 ? 7.662 -0.058 26.101 1.00 48.03 84 LYS A CA 1
ATOM 662 C C . LYS A 1 84 ? 7.631 0.954 24.954 1.00 48.03 84 LYS A C 1
ATOM 664 O O . LYS A 1 84 ? 7.926 0.590 23.819 1.00 48.03 84 LYS A O 1
ATOM 669 N N . ASN A 1 85 ? 7.324 2.218 25.239 1.00 45.78 85 ASN A N 1
ATOM 670 C CA . ASN A 1 85 ? 7.350 3.280 24.238 1.00 45.78 85 ASN A CA 1
ATOM 671 C C . ASN A 1 85 ? 8.784 3.580 23.780 1.00 45.78 85 ASN A C 1
ATOM 673 O O . ASN A 1 85 ? 9.003 3.731 22.583 1.00 45.78 85 ASN A O 1
ATOM 677 N N . PHE A 1 86 ? 9.769 3.578 24.683 1.00 46.44 86 PHE A N 1
ATOM 678 C CA . PHE A 1 86 ? 11.178 3.779 24.325 1.00 46.44 86 PHE A CA 1
ATOM 679 C C . PHE A 1 86 ? 11.735 2.641 23.456 1.00 46.44 86 PHE A C 1
ATOM 681 O O . PHE A 1 86 ? 12.390 2.904 22.449 1.00 46.44 86 PHE A O 1
ATOM 688 N N . ILE A 1 87 ? 11.415 1.386 23.796 1.00 55.38 87 ILE A N 1
ATOM 689 C CA . ILE A 1 87 ? 11.798 0.203 23.006 1.00 55.38 87 ILE A CA 1
ATOM 690 C C . ILE A 1 87 ? 11.121 0.234 21.627 1.00 55.38 87 ILE A C 1
ATOM 692 O O . ILE A 1 87 ? 11.768 0.004 20.611 1.00 55.38 87 ILE A O 1
ATOM 696 N N . ASN A 1 88 ? 9.839 0.600 21.548 1.00 54.06 88 ASN A N 1
ATOM 697 C CA . ASN A 1 88 ? 9.151 0.711 20.258 1.00 54.06 88 ASN A CA 1
ATOM 698 C C . ASN A 1 88 ? 9.702 1.854 19.388 1.00 54.06 88 ASN A C 1
ATOM 700 O O . ASN A 1 88 ? 9.753 1.725 18.167 1.00 54.06 88 ASN A O 1
ATOM 704 N N . VAL A 1 89 ? 10.131 2.968 19.989 1.00 59.16 89 VAL A N 1
ATOM 705 C CA . VAL A 1 89 ? 10.755 4.079 19.254 1.00 59.16 89 VAL A CA 1
ATOM 706 C C . VAL A 1 89 ? 12.148 3.694 18.744 1.00 59.16 89 VAL A C 1
ATOM 708 O O . VAL A 1 89 ? 12.499 4.066 17.623 1.00 59.16 89 VAL A O 1
ATOM 711 N N . SER A 1 90 ? 12.936 2.930 19.510 1.00 59.69 90 SER A N 1
ATOM 712 C CA . SER A 1 90 ? 14.267 2.487 19.075 1.00 59.69 90 SER A CA 1
ATOM 713 C C . SER A 1 90 ? 14.203 1.440 17.957 1.00 59.69 90 SER A C 1
ATOM 715 O O . SER A 1 90 ? 14.961 1.548 16.993 1.00 59.69 90 SER A O 1
ATOM 717 N N . VAL A 1 91 ? 13.253 0.498 18.016 1.00 63.19 91 VAL A N 1
ATOM 718 C CA . VAL A 1 91 ? 13.014 -0.494 16.950 1.00 63.19 91 VAL A CA 1
ATOM 719 C C . VAL A 1 91 ? 12.600 0.197 15.646 1.00 63.19 91 VAL A C 1
ATOM 721 O O . VAL A 1 91 ? 13.239 -0.011 14.618 1.00 63.19 91 VAL A O 1
ATOM 724 N N . LYS A 1 92 ? 11.641 1.132 15.697 1.00 61.88 92 LYS A N 1
ATOM 725 C CA . LYS A 1 92 ? 11.199 1.899 14.514 1.00 61.88 92 LYS A CA 1
ATOM 726 C C . LYS A 1 92 ? 12.298 2.781 13.908 1.00 61.88 92 LYS A C 1
ATOM 728 O O . LYS A 1 92 ? 12.311 3.027 12.701 1.00 61.88 92 LYS A O 1
ATOM 733 N N . LYS A 1 93 ? 13.224 3.295 14.729 1.00 71.19 93 LYS A N 1
ATOM 734 C CA . LYS A 1 93 ? 14.403 4.028 14.235 1.00 71.19 93 LYS A CA 1
ATOM 735 C C . LYS A 1 93 ? 15.364 3.111 13.484 1.00 71.19 93 LYS A C 1
ATOM 737 O O . LYS A 1 93 ? 15.810 3.498 12.409 1.00 71.19 93 LYS A O 1
ATOM 742 N N . ARG A 1 94 ? 15.632 1.913 14.012 1.00 70.06 94 ARG A N 1
ATOM 743 C CA . ARG A 1 94 ? 16.486 0.916 13.349 1.00 70.06 94 ARG A CA 1
ATOM 744 C C . ARG A 1 94 ? 15.901 0.458 12.018 1.00 70.06 94 ARG A C 1
ATOM 746 O O . ARG A 1 94 ? 16.632 0.450 11.041 1.00 70.06 94 ARG A O 1
ATOM 753 N N . GLU A 1 95 ? 14.601 0.175 11.951 1.00 68.75 95 GLU A N 1
ATOM 754 C CA . GLU A 1 95 ? 13.938 -0.232 10.700 1.00 68.75 95 GLU A CA 1
ATOM 755 C C . GLU A 1 95 ? 14.067 0.825 9.595 1.00 68.75 95 GLU A C 1
ATOM 757 O O . GLU A 1 95 ? 14.328 0.480 8.448 1.00 68.75 95 GLU A O 1
ATOM 762 N N . MET A 1 96 ? 13.961 2.116 9.935 1.00 72.06 96 MET A N 1
ATOM 763 C CA . MET A 1 96 ? 14.159 3.195 8.960 1.00 72.06 96 MET A CA 1
ATOM 764 C C . MET A 1 96 ? 15.606 3.283 8.474 1.00 72.06 96 MET A C 1
ATOM 766 O O . MET A 1 96 ? 15.833 3.441 7.280 1.00 72.06 96 MET A O 1
ATOM 770 N N . ILE A 1 97 ? 16.576 3.183 9.387 1.00 72.19 97 ILE A N 1
ATOM 771 C CA . ILE A 1 97 ? 17.999 3.239 9.028 1.00 72.19 97 ILE A CA 1
ATOM 772 C C . ILE A 1 97 ? 18.363 2.041 8.147 1.00 72.19 97 ILE A C 1
ATOM 774 O O . ILE A 1 97 ? 18.946 2.230 7.088 1.00 72.19 97 ILE A O 1
ATOM 778 N N . VAL A 1 98 ? 17.960 0.829 8.540 1.00 70.94 98 VAL A N 1
ATOM 779 C CA . VAL A 1 98 ? 18.150 -0.394 7.741 1.00 70.94 98 VAL A CA 1
ATOM 780 C C . VAL A 1 98 ? 17.476 -0.251 6.379 1.00 70.94 98 VAL A C 1
ATOM 782 O O . VAL A 1 98 ? 18.076 -0.574 5.363 1.00 70.94 98 VAL A O 1
ATOM 785 N N . GLY A 1 99 ? 16.265 0.301 6.351 1.00 66.94 99 GLY A N 1
ATOM 786 C CA . GLY A 1 99 ? 15.533 0.586 5.129 1.00 66.94 99 GLY A CA 1
ATOM 787 C C . GLY A 1 99 ? 16.288 1.487 4.151 1.00 66.94 99 GLY A C 1
ATOM 788 O O . GLY A 1 99 ? 16.455 1.145 2.982 1.00 66.94 99 GLY A O 1
ATOM 789 N N . ILE A 1 100 ? 16.794 2.619 4.644 1.00 72.88 100 ILE A N 1
ATOM 790 C CA . ILE A 1 100 ? 17.593 3.569 3.859 1.00 72.88 100 ILE A CA 1
ATOM 791 C C . ILE A 1 100 ? 18.905 2.927 3.397 1.00 72.88 100 ILE A C 1
ATOM 793 O O . ILE A 1 100 ? 19.261 3.064 2.233 1.00 72.88 100 ILE A O 1
ATOM 797 N N . LEU A 1 101 ? 19.598 2.187 4.268 1.00 71.75 101 LEU A N 1
ATOM 798 C CA . LEU A 1 101 ? 20.852 1.512 3.919 1.00 71.75 101 LEU A CA 1
ATOM 799 C C . LEU A 1 101 ? 20.658 0.453 2.828 1.00 71.75 101 LEU A C 1
ATOM 801 O O . LEU A 1 101 ? 21.431 0.426 1.876 1.00 71.75 101 LEU A O 1
ATOM 805 N N . ILE A 1 102 ? 19.610 -0.372 2.926 1.00 71.62 102 ILE A N 1
ATOM 806 C CA . ILE A 1 102 ? 19.248 -1.344 1.883 1.00 71.62 102 ILE A CA 1
ATOM 807 C C . ILE A 1 102 ? 18.947 -0.617 0.570 1.00 71.62 102 ILE A C 1
ATOM 809 O O . ILE A 1 102 ? 19.419 -1.029 -0.481 1.00 71.62 102 ILE A O 1
ATOM 813 N N . SER A 1 103 ? 18.209 0.491 0.628 1.00 71.38 103 SER A N 1
ATOM 814 C CA . SER A 1 103 ? 17.844 1.266 -0.562 1.00 71.38 103 SER A CA 1
ATOM 815 C C . SER A 1 103 ? 19.070 1.856 -1.260 1.00 71.38 103 SER A C 1
ATOM 817 O O . SER A 1 103 ? 19.197 1.734 -2.477 1.00 71.38 103 SER A O 1
ATOM 819 N N . ILE A 1 104 ? 20.001 2.433 -0.490 1.00 75.12 104 ILE A N 1
ATOM 820 C CA . ILE A 1 104 ? 21.285 2.939 -0.993 1.00 75.12 104 ILE A CA 1
ATOM 821 C C . ILE A 1 104 ? 22.093 1.795 -1.608 1.00 75.12 104 ILE A C 1
ATOM 823 O O . ILE A 1 104 ? 22.558 1.933 -2.733 1.00 75.12 104 ILE A O 1
ATOM 827 N N . ALA A 1 105 ? 22.205 0.652 -0.924 1.00 72.19 105 ALA A N 1
ATOM 828 C CA . ALA A 1 105 ? 22.936 -0.505 -1.435 1.00 72.19 105 ALA A CA 1
ATOM 829 C C . ALA A 1 105 ? 22.354 -1.019 -2.762 1.00 72.19 105 ALA A C 1
ATOM 831 O O . ALA A 1 105 ? 23.106 -1.285 -3.694 1.00 72.19 105 ALA A O 1
ATOM 832 N N . ILE A 1 106 ? 21.025 -1.104 -2.880 1.00 72.75 106 ILE A N 1
ATOM 833 C CA . ILE A 1 106 ? 20.347 -1.533 -4.111 1.00 72.75 106 ILE A CA 1
ATOM 834 C C . ILE A 1 106 ? 20.585 -0.535 -5.249 1.00 72.75 106 ILE A C 1
ATOM 836 O O . ILE A 1 106 ? 20.873 -0.954 -6.370 1.00 72.75 106 ILE A O 1
ATOM 840 N N . ILE A 1 107 ? 20.519 0.772 -4.973 1.00 73.44 107 ILE A N 1
ATOM 841 C CA . ILE A 1 107 ? 20.822 1.818 -5.962 1.00 73.44 107 ILE A CA 1
ATOM 842 C C . ILE A 1 107 ? 22.280 1.703 -6.421 1.00 73.44 107 ILE A C 1
ATOM 844 O O . ILE A 1 107 ? 22.543 1.715 -7.620 1.00 73.44 107 ILE A O 1
ATOM 848 N N . SER A 1 108 ? 23.223 1.525 -5.490 1.00 72.38 108 SER A N 1
ATOM 849 C CA . SER A 1 108 ? 24.643 1.355 -5.808 1.00 72.38 108 SER A CA 1
ATOM 850 C C . SER A 1 108 ? 24.911 0.096 -6.634 1.00 72.38 108 SER A C 1
ATOM 852 O O . SER A 1 108 ? 25.657 0.167 -7.602 1.00 72.38 108 SER A O 1
ATOM 854 N N . ILE A 1 109 ? 24.291 -1.041 -6.303 1.00 75.06 109 ILE A N 1
ATOM 855 C CA . ILE A 1 109 ? 24.434 -2.289 -7.072 1.00 75.06 109 ILE A CA 1
ATOM 856 C C . ILE A 1 109 ? 23.859 -2.124 -8.480 1.00 75.06 109 ILE A C 1
ATOM 858 O O . ILE A 1 109 ? 24.526 -2.463 -9.452 1.00 75.06 109 ILE A O 1
ATOM 862 N N . SER A 1 110 ? 22.653 -1.563 -8.597 1.00 72.00 110 SER A N 1
ATOM 863 C CA . SER A 1 110 ? 22.014 -1.317 -9.898 1.00 72.00 110 SER A CA 1
ATOM 864 C C . SER A 1 110 ? 22.877 -0.400 -10.766 1.00 72.00 110 SER A C 1
ATOM 866 O O . SER A 1 110 ? 23.039 -0.642 -11.957 1.00 72.00 110 SER A O 1
ATOM 868 N N . PHE A 1 111 ? 23.500 0.610 -10.152 1.00 73.88 111 PHE A N 1
ATOM 869 C CA . PHE A 1 111 ? 24.444 1.495 -10.824 1.00 73.88 111 PHE A CA 1
ATOM 870 C C . PHE A 1 111 ? 25.701 0.768 -11.303 1.00 73.88 111 PHE A C 1
ATOM 872 O O . PHE A 1 111 ? 26.077 0.914 -12.461 1.00 73.88 111 PHE A O 1
ATOM 879 N N . ILE A 1 112 ? 26.334 -0.026 -10.435 1.00 74.25 112 ILE A N 1
ATOM 880 C CA . ILE A 1 112 ? 27.530 -0.799 -10.786 1.00 74.25 112 ILE A CA 1
ATOM 881 C C . ILE A 1 112 ? 27.231 -1.709 -11.983 1.00 74.25 112 ILE A C 1
ATOM 883 O O . ILE A 1 112 ? 28.021 -1.759 -12.919 1.00 74.25 112 ILE A O 1
ATOM 887 N N . ILE A 1 113 ? 26.069 -2.365 -11.994 1.00 73.81 113 ILE A N 1
ATOM 888 C CA . ILE A 1 113 ? 25.629 -3.218 -13.103 1.00 73.81 113 ILE A CA 1
ATOM 889 C C . ILE A 1 113 ? 25.503 -2.418 -14.408 1.00 73.81 113 ILE A C 1
ATOM 891 O O . ILE A 1 113 ? 26.073 -2.823 -15.418 1.00 73.81 113 ILE A O 1
ATOM 895 N N . ILE A 1 114 ? 24.801 -1.279 -14.393 1.00 70.06 114 ILE A N 1
ATOM 896 C CA . ILE A 1 114 ? 24.628 -0.429 -15.586 1.00 70.06 114 ILE A CA 1
ATOM 897 C C . ILE A 1 114 ? 25.986 0.075 -16.094 1.00 70.06 114 ILE A C 1
ATOM 899 O O . ILE A 1 114 ? 26.251 0.037 -17.291 1.00 70.06 114 ILE A O 1
ATOM 903 N N . PHE A 1 115 ? 26.866 0.494 -15.186 1.00 72.50 115 PHE A N 1
ATOM 904 C CA . PHE A 1 115 ? 28.203 0.977 -15.519 1.00 72.50 115 PHE A CA 1
ATOM 905 C C . PHE A 1 115 ? 29.082 -0.109 -16.156 1.00 72.50 115 PHE A C 1
ATOM 907 O O . PHE A 1 115 ? 29.773 0.156 -17.135 1.00 72.50 115 PHE A O 1
ATOM 914 N N . PHE A 1 116 ? 29.037 -1.344 -15.647 1.00 74.12 116 PHE A N 1
ATOM 915 C CA . PHE A 1 116 ? 29.759 -2.462 -16.260 1.00 74.12 116 PHE A CA 1
ATOM 916 C C . PHE A 1 116 ? 29.214 -2.819 -17.648 1.00 74.12 116 PHE A C 1
ATOM 918 O O . PHE A 1 116 ? 30.003 -3.079 -18.553 1.00 74.12 116 PHE A O 1
ATOM 925 N N . LEU A 1 117 ? 27.892 -2.787 -17.842 1.00 70.62 117 LEU A N 1
ATOM 926 C CA . LEU A 1 117 ? 27.285 -3.022 -19.157 1.00 70.62 117 LEU A CA 1
ATOM 927 C C . LEU A 1 117 ? 27.700 -1.971 -20.201 1.00 70.62 117 LEU A C 1
ATOM 929 O O . LEU A 1 117 ? 27.858 -2.312 -21.376 1.00 70.62 117 LEU A O 1
ATOM 933 N N . ASP A 1 118 ? 27.868 -0.719 -19.769 1.00 68.69 118 ASP A N 1
ATOM 934 C CA . ASP A 1 118 ? 28.351 0.390 -20.597 1.00 68.69 118 ASP A CA 1
ATOM 935 C C . ASP A 1 118 ? 29.828 0.193 -20.980 1.00 68.69 118 ASP A C 1
ATOM 937 O O . ASP A 1 118 ? 30.169 0.191 -22.162 1.00 68.69 118 ASP A O 1
ATOM 941 N N . ILE A 1 119 ? 30.699 -0.097 -20.001 1.00 72.19 119 ILE A N 1
ATOM 942 C CA . ILE A 1 119 ? 32.137 -0.339 -20.235 1.00 72.19 119 ILE A CA 1
ATOM 943 C C . ILE A 1 119 ? 32.383 -1.511 -21.184 1.00 72.19 119 ILE A C 1
ATOM 945 O O . ILE A 1 119 ? 33.267 -1.440 -22.036 1.00 72.19 119 ILE A O 1
ATOM 949 N N . GLU A 1 120 ? 31.630 -2.601 -21.041 1.00 76.88 120 GLU A N 1
ATOM 950 C CA . GLU A 1 120 ? 31.792 -3.778 -21.897 1.00 76.88 120 GLU A CA 1
ATOM 951 C C . GLU A 1 120 ? 31.312 -3.540 -23.340 1.00 76.88 120 GLU A C 1
ATOM 953 O O . GLU A 1 120 ? 31.415 -4.442 -24.173 1.00 76.88 120 GLU A O 1
ATOM 958 N N . GLY A 1 121 ? 30.768 -2.356 -23.655 1.00 71.69 121 GLY A N 1
ATOM 959 C CA . GLY A 1 121 ? 30.214 -2.042 -24.972 1.00 71.69 121 GLY A CA 1
ATOM 960 C C . GLY A 1 121 ? 29.008 -2.911 -25.332 1.00 71.69 121 GLY A C 1
ATOM 961 O O . GLY A 1 121 ? 28.648 -3.011 -26.505 1.00 71.69 121 GLY A O 1
ATOM 962 N N . LYS A 1 122 ? 28.398 -3.568 -24.336 1.00 70.19 122 LYS A N 1
ATOM 963 C CA . LYS A 1 122 ? 27.191 -4.392 -24.494 1.00 70.19 122 LYS A CA 1
ATOM 964 C C . LYS A 1 122 ? 25.934 -3.534 -24.556 1.00 70.19 122 LYS A C 1
ATOM 966 O O . LYS A 1 122 ? 24.954 -3.933 -25.173 1.00 70.19 122 LYS A O 1
ATOM 971 N N . LEU A 1 123 ? 25.976 -2.342 -23.966 1.00 61.44 123 LEU A N 1
ATOM 972 C CA . LEU A 1 123 ? 25.056 -1.253 -24.274 1.00 61.44 123 LEU A CA 1
ATOM 973 C C . LEU A 1 123 ? 25.588 -0.498 -25.498 1.00 61.44 123 LEU A C 1
ATOM 975 O O . LEU A 1 123 ? 26.166 0.578 -25.379 1.00 61.44 123 LEU A O 1
ATOM 979 N N . LYS A 1 124 ? 25.406 -1.055 -26.702 1.00 54.34 124 LYS A N 1
ATOM 980 C CA . LYS A 1 124 ? 25.581 -0.268 -27.932 1.00 54.34 124 LYS A CA 1
ATOM 981 C C . LYS A 1 124 ? 24.405 0.693 -28.062 1.00 54.34 124 LYS A C 1
ATOM 983 O O . LYS A 1 124 ? 23.450 0.431 -28.785 1.00 54.34 124 LYS A O 1
ATOM 988 N N . ILE A 1 125 ? 24.457 1.801 -27.332 1.00 56.22 125 ILE A N 1
ATOM 989 C CA . ILE A 1 125 ? 23.606 2.946 -27.634 1.00 56.22 125 ILE A CA 1
ATOM 990 C C . ILE A 1 125 ? 24.203 3.536 -28.907 1.00 56.22 125 ILE A C 1
ATOM 992 O O . ILE A 1 125 ? 25.243 4.192 -28.855 1.00 56.22 125 ILE A O 1
ATOM 996 N N . GLU A 1 126 ? 23.618 3.213 -30.063 1.00 49.78 126 GLU A N 1
ATOM 997 C CA . GLU A 1 126 ? 24.044 3.825 -31.318 1.00 49.78 126 GLU A CA 1
ATOM 998 C C . GLU A 1 126 ? 24.072 5.352 -31.140 1.00 49.78 126 GLU A C 1
ATOM 1000 O O . GLU A 1 126 ? 23.132 5.918 -30.565 1.00 49.78 126 GLU A O 1
ATOM 1005 N N . PRO A 1 127 ? 25.139 6.034 -31.593 1.00 47.53 127 PRO A N 1
ATOM 1006 C CA . PRO A 1 127 ? 25.263 7.482 -31.517 1.00 47.53 127 PRO A CA 1
ATOM 1007 C C . PRO A 1 127 ? 24.315 8.144 -32.533 1.00 47.53 127 PRO A C 1
ATOM 1009 O O . PRO A 1 127 ? 24.743 8.775 -33.487 1.00 47.53 127 PRO A O 1
ATOM 1012 N N . GLY A 1 128 ? 23.007 7.972 -32.346 1.00 44.53 128 GLY A N 1
ATOM 1013 C CA . GLY A 1 128 ? 21.945 8.717 -33.024 1.00 44.53 128 GLY A CA 1
ATOM 1014 C C . GLY A 1 128 ? 21.468 9.929 -32.214 1.00 44.53 128 GLY A C 1
ATOM 1015 O O . GLY A 1 128 ? 20.552 10.633 -32.632 1.00 44.53 128 GLY A O 1
ATOM 1016 N N . LEU A 1 129 ? 22.067 10.191 -31.045 1.00 45.28 129 LEU A N 1
ATOM 1017 C CA . LEU A 1 129 ? 21.771 11.357 -30.208 1.00 45.28 129 LEU A CA 1
ATOM 1018 C C . LEU A 1 129 ? 22.605 12.582 -30.628 1.00 45.28 129 LEU A C 1
ATOM 1020 O O . LEU A 1 129 ? 23.365 13.133 -29.839 1.00 45.28 129 LEU A O 1
ATOM 1024 N N . GLU A 1 130 ? 22.387 13.098 -31.837 1.00 47.81 130 GLU A N 1
ATOM 1025 C CA . GLU A 1 130 ? 22.767 14.493 -32.145 1.00 47.81 130 GLU A CA 1
ATOM 1026 C C . GLU A 1 130 ? 21.918 15.511 -31.344 1.00 47.81 130 GLU A C 1
ATOM 1028 O O . GLU A 1 130 ? 22.225 16.699 -31.278 1.00 47.81 130 GLU A O 1
ATOM 1033 N N . VAL A 1 131 ? 20.870 15.048 -30.648 1.00 46.59 131 VAL A N 1
ATOM 1034 C CA . VAL A 1 131 ? 19.946 15.872 -29.846 1.00 46.59 131 VAL A CA 1
ATOM 1035 C C . VAL A 1 131 ? 20.590 16.435 -28.561 1.00 46.59 131 VAL A C 1
ATOM 1037 O O . VAL A 1 131 ? 20.051 17.368 -27.967 1.00 46.59 131 VAL A O 1
ATOM 1040 N N . ILE A 1 132 ? 21.759 15.944 -28.125 1.00 46.62 132 ILE A N 1
ATOM 1041 C CA . ILE A 1 132 ? 22.423 16.448 -26.900 1.00 46.62 132 ILE A CA 1
ATOM 1042 C C . ILE A 1 132 ? 23.174 17.777 -27.124 1.00 46.62 132 ILE A C 1
ATOM 1044 O O . ILE A 1 132 ? 23.490 18.459 -26.150 1.00 46.62 132 ILE A O 1
ATOM 1048 N N . HIS A 1 133 ? 23.341 18.254 -28.364 1.00 46.69 133 HIS A N 1
ATOM 1049 C CA . HIS A 1 133 ? 23.953 19.570 -28.626 1.00 46.69 133 HIS A CA 1
ATOM 1050 C C . HIS A 1 133 ? 23.174 20.777 -28.057 1.00 46.69 133 HIS A C 1
ATOM 1052 O O . HIS A 1 133 ? 23.664 21.902 -28.098 1.00 46.69 133 HIS A O 1
ATOM 1058 N N . PHE A 1 134 ? 21.978 20.578 -27.489 1.00 45.78 134 PHE A N 1
ATOM 1059 C CA . PHE A 1 134 ? 21.212 21.644 -26.831 1.00 45.78 134 PHE A CA 1
ATOM 1060 C C . PHE A 1 134 ? 21.667 21.982 -25.402 1.00 45.78 134 PHE A C 1
ATOM 1062 O O . PHE A 1 134 ? 21.174 22.949 -24.816 1.00 45.78 134 PHE A O 1
ATOM 1069 N N . LEU A 1 135 ? 22.586 21.210 -24.819 1.00 45.66 135 LEU A N 1
ATOM 1070 C CA . LEU A 1 135 ? 23.139 21.477 -23.494 1.00 45.66 135 LEU A CA 1
ATOM 1071 C C . LEU A 1 135 ? 24.555 22.067 -23.636 1.00 45.66 135 LEU A C 1
ATOM 1073 O O . LEU A 1 135 ? 25.404 21.430 -24.253 1.00 45.66 135 LEU A O 1
ATOM 1077 N N . PRO A 1 136 ? 24.847 23.254 -23.067 1.00 48.44 136 PRO A N 1
ATOM 1078 C CA . PRO A 1 136 ? 26.095 23.993 -23.287 1.00 48.44 136 PRO A CA 1
ATOM 1079 C C . PRO A 1 136 ? 27.265 23.423 -22.459 1.00 48.44 136 PRO A C 1
ATOM 1081 O O . PRO A 1 136 ? 27.933 24.148 -21.722 1.00 48.44 136 PRO A O 1
ATOM 1084 N N . PHE A 1 137 ? 27.497 22.113 -22.537 1.00 48.59 137 PHE A N 1
ATOM 1085 C CA . PHE A 1 137 ? 28.534 21.396 -21.791 1.00 48.59 137 PHE A CA 1
ATOM 1086 C C . PHE A 1 137 ? 29.552 20.733 -22.734 1.00 48.59 137 PHE A C 1
ATOM 1088 O O . PHE A 1 137 ? 29.906 19.575 -22.549 1.00 48.59 137 PHE A O 1
ATOM 1095 N N . ASP A 1 138 ? 30.065 21.469 -23.723 1.00 46.38 138 ASP A N 1
ATOM 1096 C CA . ASP A 1 138 ? 31.076 20.961 -24.673 1.00 46.38 138 ASP A CA 1
ATOM 1097 C C . ASP A 1 138 ? 32.465 20.703 -24.047 1.00 46.38 138 ASP A C 1
ATOM 1099 O O . ASP A 1 138 ? 33.358 20.171 -24.701 1.00 46.38 138 ASP A O 1
ATOM 1103 N N . THR A 1 139 ? 32.693 21.063 -22.780 1.00 47.69 139 THR A N 1
ATOM 1104 C CA . THR A 1 139 ? 34.039 21.039 -22.173 1.00 47.69 139 THR A CA 1
ATOM 1105 C C . THR A 1 139 ? 34.254 19.982 -21.099 1.00 47.69 139 THR A C 1
ATOM 1107 O O . THR A 1 139 ? 35.355 19.879 -20.560 1.00 47.69 139 THR A O 1
ATOM 1110 N N . PHE A 1 140 ? 33.255 19.155 -20.802 1.00 47.34 140 PHE A N 1
ATOM 1111 C CA . PHE A 1 140 ? 33.419 18.070 -19.847 1.00 47.34 140 PHE A CA 1
ATOM 1112 C C . PHE A 1 140 ? 33.195 16.731 -20.537 1.00 47.34 140 PHE A C 1
ATOM 1114 O O . PHE A 1 140 ? 32.067 16.341 -20.818 1.00 47.34 140 PHE A O 1
ATOM 1121 N N . THR A 1 141 ? 34.276 15.965 -20.691 1.00 51.00 141 THR A N 1
ATOM 1122 C CA . THR A 1 141 ? 34.264 14.500 -20.843 1.00 51.00 141 THR A CA 1
ATOM 1123 C C . THR A 1 141 ? 33.753 13.833 -19.558 1.00 51.00 141 THR A C 1
ATOM 1125 O O . THR A 1 141 ? 34.364 12.922 -19.002 1.00 51.00 141 THR A O 1
ATOM 1128 N N . VAL A 1 142 ? 32.659 14.346 -19.010 1.00 53.22 142 VAL A N 1
ATOM 1129 C CA . VAL A 1 142 ? 31.844 13.663 -18.025 1.00 53.22 142 VAL A CA 1
ATOM 1130 C C . VAL A 1 142 ? 31.132 12.600 -18.841 1.00 53.22 142 VAL A C 1
ATOM 1132 O O . VAL A 1 142 ? 30.329 12.920 -19.714 1.00 53.22 142 VAL A O 1
ATOM 1135 N N . SER A 1 143 ? 31.527 11.343 -18.635 1.00 62.44 143 SER A N 1
ATOM 1136 C CA . SER A 1 143 ? 30.982 10.206 -19.373 1.00 62.44 143 SER A CA 1
ATOM 1137 C C . SER A 1 143 ? 29.454 10.281 -19.392 1.00 62.44 143 SER A C 1
ATOM 1139 O O . SER A 1 143 ? 28.836 10.671 -18.397 1.00 62.44 143 SER A O 1
ATOM 1141 N N . ALA A 1 144 ? 28.825 9.910 -20.511 1.00 58.50 144 ALA A N 1
ATOM 1142 C CA . ALA A 1 144 ? 27.365 9.861 -20.636 1.00 58.50 144 ALA A CA 1
ATOM 1143 C C . ALA A 1 144 ? 26.706 9.125 -19.446 1.00 58.50 144 ALA A C 1
ATOM 1145 O O . ALA A 1 144 ? 25.632 9.511 -18.982 1.00 58.50 144 ALA A O 1
ATOM 1146 N N . ALA A 1 145 ? 27.415 8.147 -18.871 1.00 57.09 145 ALA A N 1
ATOM 1147 C CA . ALA A 1 145 ? 27.068 7.460 -17.634 1.00 57.09 145 ALA A CA 1
ATOM 1148 C C . ALA A 1 145 ? 26.842 8.390 -16.423 1.00 57.09 145 ALA A C 1
ATOM 1150 O O . ALA A 1 145 ? 25.911 8.174 -15.649 1.00 57.09 145 ALA A O 1
ATOM 1151 N N . PHE A 1 146 ? 27.646 9.439 -16.233 1.00 62.81 146 PHE A N 1
ATOM 1152 C CA . PHE A 1 146 ? 27.478 10.371 -15.113 1.00 62.81 146 PHE A CA 1
ATOM 1153 C C . PHE A 1 146 ? 26.292 11.321 -15.319 1.00 62.81 146 PHE A C 1
ATOM 1155 O O . PHE A 1 146 ? 25.563 11.599 -14.367 1.00 62.81 146 PHE A O 1
ATOM 1162 N N . VAL A 1 147 ? 26.043 11.776 -16.553 1.00 64.12 147 VAL A N 1
ATOM 1163 C CA . VAL A 1 147 ? 24.834 12.559 -16.879 1.00 64.12 147 VAL A CA 1
ATOM 1164 C C . VAL A 1 147 ? 23.582 11.710 -16.649 1.00 64.12 147 VAL A C 1
ATOM 1166 O O . VAL A 1 147 ? 22.629 12.167 -16.017 1.00 64.12 147 VAL A O 1
ATOM 1169 N N . MET A 1 148 ? 23.615 10.445 -17.072 1.00 65.62 148 MET A N 1
ATOM 1170 C CA . MET A 1 148 ? 22.553 9.478 -16.801 1.00 65.62 148 MET A CA 1
ATOM 1171 C C . MET A 1 148 ? 22.368 9.247 -15.291 1.00 65.62 148 MET A C 1
ATOM 1173 O O . MET A 1 148 ? 21.238 9.235 -14.807 1.00 65.62 148 MET A O 1
ATOM 1177 N N . LEU A 1 149 ? 23.456 9.151 -14.519 1.00 65.38 149 LEU A N 1
ATOM 1178 C CA . LEU A 1 149 ? 23.410 9.014 -13.059 1.00 65.38 149 LEU A CA 1
ATOM 1179 C C . LEU A 1 149 ? 22.788 10.237 -12.380 1.00 65.38 149 LEU A C 1
ATOM 1181 O O . LEU A 1 149 ? 21.944 10.084 -11.495 1.00 65.38 149 LEU A O 1
ATOM 1185 N N . ALA A 1 150 ? 23.167 11.445 -12.798 1.00 69.62 150 ALA A N 1
ATOM 1186 C CA . ALA A 1 150 ? 22.576 12.674 -12.284 1.00 69.62 150 ALA A CA 1
ATOM 1187 C C . ALA A 1 150 ? 21.076 12.742 -12.612 1.00 69.62 150 ALA A C 1
ATOM 1189 O O . ALA A 1 150 ? 20.276 13.093 -11.744 1.00 69.62 150 ALA A O 1
ATOM 1190 N N . ALA A 1 151 ? 20.682 12.334 -13.823 1.00 72.00 151 ALA A N 1
ATOM 1191 C CA . ALA A 1 151 ? 19.286 12.285 -14.248 1.00 72.00 151 ALA A CA 1
ATOM 1192 C C . ALA A 1 151 ? 18.463 11.267 -13.441 1.00 72.00 151 ALA A C 1
ATOM 1194 O O . ALA A 1 151 ? 17.383 11.607 -12.959 1.00 72.00 151 ALA A O 1
ATOM 1195 N N . ILE A 1 152 ? 18.982 10.053 -13.219 1.00 73.12 152 ILE A N 1
ATOM 1196 C CA . ILE A 1 152 ? 18.330 9.040 -12.375 1.00 73.12 152 ILE A CA 1
ATOM 1197 C C . ILE A 1 152 ? 18.214 9.560 -10.938 1.00 73.12 152 ILE A C 1
ATOM 1199 O O . ILE A 1 152 ? 17.128 9.544 -10.365 1.00 73.12 152 ILE A O 1
ATOM 1203 N N . GLY A 1 153 ? 19.293 10.088 -10.357 1.00 73.31 153 GLY A N 1
ATOM 1204 C CA . GLY A 1 153 ? 19.268 10.650 -9.004 1.00 73.31 153 GLY A CA 1
ATOM 1205 C C . GLY A 1 153 ? 18.234 11.771 -8.844 1.00 73.31 153 GLY A C 1
ATOM 1206 O O . GLY A 1 153 ? 17.457 11.768 -7.885 1.00 73.31 153 GLY A O 1
ATOM 1207 N N . LEU A 1 154 ? 18.166 12.691 -9.812 1.00 75.38 154 LEU A N 1
ATOM 1208 C CA . LEU A 1 154 ? 17.161 13.755 -9.859 1.00 75.38 154 LEU A CA 1
ATOM 1209 C C . LEU A 1 154 ? 15.742 13.203 -10.014 1.00 75.38 154 LEU A C 1
ATOM 1211 O O . LEU A 1 154 ? 14.844 13.668 -9.315 1.00 75.38 154 LEU A O 1
ATOM 1215 N N . PHE A 1 155 ? 15.536 12.191 -10.859 1.00 77.88 155 PHE A N 1
ATOM 1216 C CA . PHE A 1 155 ? 14.245 11.519 -11.014 1.00 77.88 155 PHE A CA 1
ATOM 1217 C C . PHE A 1 155 ? 13.776 10.902 -9.692 1.00 77.88 155 PHE A C 1
ATOM 1219 O O . PHE A 1 155 ? 12.640 11.120 -9.274 1.00 77.88 155 PHE A O 1
ATOM 1226 N N . PHE A 1 156 ? 14.658 10.201 -8.977 1.00 76.00 156 PHE A N 1
ATOM 1227 C CA . PHE A 1 156 ? 14.342 9.628 -7.667 1.00 76.00 156 PHE A CA 1
ATOM 1228 C C . PHE A 1 156 ? 13.969 10.697 -6.642 1.00 76.00 156 PHE A C 1
ATOM 1230 O O . PHE A 1 156 ? 12.949 10.572 -5.960 1.00 76.00 156 PHE A O 1
ATOM 1237 N N . LEU A 1 157 ? 14.768 11.763 -6.541 1.00 75.56 157 LEU A N 1
ATOM 1238 C CA . LEU A 1 157 ? 14.479 12.884 -5.647 1.00 75.56 157 LEU A CA 1
ATOM 1239 C C . LEU A 1 157 ? 13.147 13.550 -6.000 1.00 75.56 157 LEU A C 1
ATOM 1241 O O . LEU A 1 157 ? 12.362 13.858 -5.102 1.00 75.56 157 LEU A O 1
ATOM 1245 N N . PHE A 1 158 ? 12.868 13.719 -7.292 1.00 79.88 158 PHE A N 1
ATOM 1246 C CA . PHE A 1 158 ? 11.624 14.290 -7.785 1.00 79.88 158 PHE A CA 1
ATOM 1247 C C . PHE A 1 158 ? 10.421 13.414 -7.428 1.00 79.88 158 PHE A C 1
ATOM 1249 O O . PHE A 1 158 ? 9.484 13.907 -6.806 1.00 79.88 158 PHE A O 1
ATOM 1256 N N . VAL A 1 159 ? 10.451 12.113 -7.731 1.00 78.69 159 VAL A N 1
ATOM 1257 C CA . VAL A 1 159 ? 9.335 11.196 -7.447 1.00 78.69 159 VAL A CA 1
ATOM 1258 C C . VAL A 1 159 ? 9.101 11.052 -5.943 1.00 78.69 159 VAL A C 1
ATOM 1260 O O . VAL A 1 159 ? 7.953 11.103 -5.495 1.00 78.69 159 VAL A O 1
ATOM 1263 N N . VAL A 1 160 ? 10.156 10.911 -5.132 1.00 77.12 160 VAL A N 1
ATOM 1264 C CA . VAL A 1 160 ? 10.026 10.835 -3.666 1.00 77.12 160 VAL A CA 1
ATOM 1265 C C . VAL A 1 160 ? 9.520 12.163 -3.096 1.00 77.12 160 VAL A C 1
ATOM 1267 O O . VAL A 1 160 ? 8.655 12.169 -2.215 1.00 77.12 160 VAL A O 1
ATOM 1270 N N . GLY A 1 161 ? 10.012 13.295 -3.604 1.00 75.75 161 GLY A N 1
ATOM 1271 C CA . GLY A 1 161 ? 9.543 14.630 -3.240 1.00 75.75 161 GLY A CA 1
ATOM 1272 C C . GLY A 1 161 ? 8.061 14.818 -3.558 1.00 75.75 161 GLY A C 1
ATOM 1273 O O . GLY A 1 161 ? 7.278 15.141 -2.663 1.00 75.75 161 GLY A O 1
ATOM 1274 N N . LEU A 1 162 ? 7.654 14.524 -4.796 1.00 79.75 162 LEU A N 1
ATOM 1275 C CA . LEU A 1 162 ? 6.264 14.612 -5.240 1.00 79.75 162 LEU A CA 1
ATOM 1276 C C . LEU A 1 162 ? 5.373 13.676 -4.418 1.00 79.75 162 LEU A C 1
ATOM 1278 O O . LEU A 1 162 ? 4.337 14.101 -3.924 1.00 79.75 162 LEU A O 1
ATOM 1282 N N . SER A 1 163 ? 5.806 12.439 -4.169 1.00 78.56 163 SER A N 1
ATOM 1283 C CA . SER A 1 163 ? 5.070 11.476 -3.339 1.00 78.56 163 SER A CA 1
ATOM 1284 C C . SER A 1 163 ? 4.820 12.000 -1.923 1.00 78.56 163 SER A C 1
ATOM 1286 O O . SER A 1 163 ? 3.716 11.859 -1.397 1.00 78.56 163 SER A O 1
ATOM 1288 N N . ASN A 1 164 ? 5.800 12.675 -1.314 1.00 78.12 164 ASN A N 1
ATOM 1289 C CA . ASN A 1 164 ? 5.614 13.332 -0.019 1.00 78.12 164 ASN A CA 1
ATOM 1290 C C . ASN A 1 164 ? 4.647 14.523 -0.095 1.00 78.12 164 ASN A C 1
ATOM 1292 O O . ASN A 1 164 ? 3.824 14.693 0.807 1.00 78.12 164 ASN A O 1
ATOM 1296 N N . VAL A 1 165 ? 4.702 15.321 -1.165 1.00 81.69 165 VAL A N 1
ATOM 1297 C CA . VAL A 1 165 ? 3.744 16.414 -1.403 1.00 81.69 165 VAL A CA 1
ATOM 1298 C C . VAL A 1 165 ? 2.325 15.864 -1.542 1.00 81.69 165 VAL A C 1
ATOM 1300 O O . VAL A 1 165 ? 1.408 16.371 -0.896 1.00 81.69 165 VAL A O 1
ATOM 1303 N N . VAL A 1 166 ? 2.122 14.794 -2.313 1.00 82.94 166 VAL A N 1
ATOM 1304 C CA . VAL A 1 166 ? 0.786 14.212 -2.473 1.00 82.94 166 VAL A CA 1
ATOM 1305 C C . VAL A 1 166 ? 0.308 13.554 -1.170 1.00 82.94 166 VAL A C 1
ATOM 1307 O O . VAL A 1 166 ? -0.848 13.742 -0.791 1.00 82.94 166 VAL A O 1
ATOM 1310 N N . LEU A 1 167 ? 1.183 12.892 -0.401 1.00 83.12 167 LEU A N 1
ATOM 1311 C CA . LEU A 1 167 ? 0.852 12.415 0.953 1.00 83.12 167 LEU A CA 1
ATOM 1312 C C . LEU A 1 167 ? 0.415 13.552 1.884 1.00 83.12 167 LEU A C 1
ATOM 1314 O O . LEU A 1 167 ? -0.542 13.399 2.646 1.00 83.12 167 LEU A O 1
ATOM 1318 N N . TYR A 1 168 ? 1.083 14.704 1.811 1.00 81.50 168 TYR A N 1
ATOM 1319 C CA . TYR A 1 168 ? 0.682 15.897 2.548 1.00 81.50 168 TYR A CA 1
ATOM 1320 C C . TYR A 1 168 ? -0.703 16.404 2.107 1.00 81.50 168 TYR A C 1
ATOM 1322 O O . TYR A 1 168 ? -1.543 16.715 2.955 1.00 81.50 168 TYR A O 1
ATOM 1330 N N . ILE A 1 169 ? -0.984 16.421 0.799 1.00 85.06 169 ILE A N 1
ATOM 1331 C CA . ILE A 1 169 ? -2.302 16.789 0.259 1.00 85.06 169 ILE A CA 1
ATOM 1332 C C . ILE A 1 169 ? -3.387 15.829 0.759 1.00 85.06 169 ILE A C 1
ATOM 1334 O O . ILE A 1 169 ? -4.443 16.291 1.183 1.00 85.06 169 ILE A O 1
ATOM 1338 N N . ILE A 1 170 ? -3.142 14.517 0.777 1.00 84.50 170 ILE A N 1
ATOM 1339 C CA . ILE A 1 170 ? -4.100 13.512 1.276 1.00 84.50 170 ILE A CA 1
ATOM 1340 C C . ILE A 1 170 ? -4.347 13.676 2.766 1.00 84.50 170 ILE A C 1
ATOM 1342 O O . ILE A 1 170 ? -5.485 13.580 3.221 1.00 84.50 170 ILE A O 1
ATOM 1346 N N . ASP A 1 171 ? -3.302 13.969 3.539 1.00 82.88 171 ASP A N 1
ATOM 1347 C CA . ASP A 1 171 ? -3.461 14.227 4.965 1.00 82.88 171 ASP A CA 1
ATOM 1348 C C . ASP A 1 171 ? -4.398 15.412 5.244 1.00 82.88 171 ASP A C 1
ATOM 1350 O O . ASP A 1 171 ? -5.105 15.424 6.260 1.00 82.88 171 ASP A O 1
ATOM 1354 N N . LYS A 1 172 ? -4.433 16.388 4.329 1.00 85.56 172 LYS A N 1
ATOM 1355 C CA . LYS A 1 172 ? -5.382 17.508 4.345 1.00 85.56 172 LYS A CA 1
ATOM 1356 C C . LYS A 1 172 ? -6.737 17.148 3.729 1.00 85.56 172 LYS A C 1
ATOM 1358 O O . LYS A 1 172 ? -7.759 17.608 4.228 1.00 85.56 172 LYS A O 1
ATOM 1363 N N . LYS A 1 173 ? -6.762 16.330 2.675 1.00 88.81 173 LYS A N 1
ATOM 1364 C CA . LYS A 1 173 ? -7.952 15.929 1.911 1.00 88.81 173 LYS A CA 1
ATOM 1365 C C . LYS A 1 173 ? -8.152 14.415 1.964 1.00 88.81 173 LYS A C 1
ATOM 1367 O O . LYS A 1 173 ? -8.014 13.717 0.961 1.00 88.81 173 LYS A O 1
ATOM 1372 N N . ILE A 1 174 ? -8.559 13.919 3.133 1.00 87.44 174 ILE A N 1
ATOM 1373 C CA . ILE A 1 174 ? -8.743 12.478 3.377 1.00 87.44 174 ILE A CA 1
ATOM 1374 C C . ILE A 1 174 ? -9.760 11.825 2.424 1.00 87.44 174 ILE A C 1
ATOM 1376 O O . ILE A 1 174 ? -9.669 10.633 2.148 1.00 87.44 174 ILE A O 1
ATOM 1380 N N . ARG A 1 175 ? -10.674 12.625 1.857 1.00 87.62 175 ARG A N 1
ATOM 1381 C CA . ARG A 1 175 ? -11.650 12.216 0.839 1.00 87.62 175 ARG A CA 1
ATOM 1382 C C . ARG A 1 175 ? -11.011 11.566 -0.393 1.00 87.62 175 ARG A C 1
ATOM 1384 O O . ARG A 1 175 ? -11.658 10.768 -1.045 1.00 87.62 175 ARG A O 1
ATOM 1391 N N . LEU A 1 176 ? -9.742 11.834 -0.704 1.00 84.00 176 LEU A N 1
ATOM 1392 C CA . LEU A 1 176 ? -9.063 11.152 -1.815 1.00 84.00 176 LEU A CA 1
ATOM 1393 C C . LEU A 1 176 ? -8.942 9.634 -1.595 1.00 84.00 176 LEU A C 1
ATOM 1395 O O . LEU A 1 176 ? -8.924 8.876 -2.558 1.00 84.00 176 LEU A O 1
ATOM 1399 N N . LEU A 1 177 ? -8.929 9.173 -0.340 1.00 83.75 177 LEU A N 1
ATOM 1400 C CA . LEU A 1 177 ? -8.918 7.745 -0.011 1.00 83.75 177 LEU A CA 1
ATOM 1401 C C . LEU A 1 177 ? -10.286 7.068 -0.212 1.00 83.75 177 LEU A C 1
ATOM 1403 O O . LEU A 1 177 ? -10.357 5.844 -0.196 1.00 83.75 177 LEU A O 1
ATOM 1407 N N . GLU A 1 178 ? -11.354 7.846 -0.425 1.00 86.00 178 GLU A N 1
ATOM 1408 C CA . GLU A 1 178 ? -12.716 7.365 -0.706 1.00 86.00 178 GLU A CA 1
ATOM 1409 C C . GLU A 1 178 ? -12.797 6.604 -2.037 1.00 86.00 178 GLU A C 1
ATOM 1411 O O . GLU A 1 178 ? -13.680 5.770 -2.209 1.00 86.00 178 GLU A O 1
ATOM 1416 N N . PHE A 1 179 ? -11.873 6.865 -2.971 1.00 85.50 179 PHE A N 1
ATOM 1417 C CA . PHE A 1 179 ? -11.880 6.265 -4.306 1.00 85.50 179 PHE A CA 1
ATOM 1418 C C . PHE A 1 179 ? -11.959 4.734 -4.266 1.00 85.50 179 PHE A C 1
ATOM 1420 O O . PHE A 1 179 ? -12.827 4.158 -4.909 1.00 85.50 179 PHE A O 1
ATOM 1427 N N . ASN A 1 180 ? -11.125 4.074 -3.459 1.00 82.06 180 ASN A N 1
ATOM 1428 C CA . ASN A 1 180 ? -11.124 2.611 -3.382 1.00 82.06 180 ASN A CA 1
ATOM 1429 C C . ASN A 1 180 ? -12.378 2.039 -2.730 1.00 82.06 180 ASN A C 1
ATOM 1431 O O . ASN A 1 180 ? -12.820 0.955 -3.097 1.00 82.06 180 ASN A O 1
ATOM 1435 N N . PHE A 1 181 ? -12.954 2.770 -1.777 1.00 83.19 181 PHE A N 1
ATOM 1436 C CA . PHE A 1 181 ? -14.231 2.390 -1.193 1.00 83.19 181 PHE A CA 1
ATOM 1437 C C . PHE A 1 181 ? -15.342 2.443 -2.247 1.00 83.19 181 PHE A C 1
ATOM 1439 O O . PHE A 1 181 ? -16.059 1.467 -2.417 1.00 83.19 181 PHE A O 1
ATOM 1446 N N . LYS A 1 182 ? -15.416 3.532 -3.020 1.00 86.88 182 LYS A N 1
ATOM 1447 C CA . LYS A 1 182 ? -16.372 3.674 -4.129 1.00 86.88 182 LYS A CA 1
ATOM 1448 C C . LYS A 1 182 ? -16.159 2.651 -5.233 1.00 86.88 182 LYS A C 1
ATOM 1450 O O . LYS A 1 182 ? -17.121 2.157 -5.800 1.00 86.88 182 LYS A O 1
ATOM 1455 N N . LEU A 1 183 ? -14.904 2.340 -5.538 1.00 85.50 183 LEU A N 1
ATOM 1456 C CA . LEU A 1 183 ? -14.567 1.328 -6.526 1.00 85.50 183 LEU A CA 1
ATOM 1457 C C . LEU A 1 183 ? -15.051 -0.052 -6.067 1.00 85.50 183 LEU A C 1
ATOM 1459 O O . LEU A 1 183 ? -15.666 -0.766 -6.846 1.00 85.50 183 LEU A O 1
ATOM 1463 N N . HIS A 1 184 ? -14.847 -0.401 -4.794 1.00 86.75 184 HIS A N 1
ATOM 1464 C CA . HIS A 1 184 ? -15.401 -1.629 -4.225 1.00 86.75 184 HIS A CA 1
ATOM 1465 C C . HIS A 1 184 ? -16.937 -1.649 -4.263 1.00 86.75 184 HIS A C 1
ATOM 1467 O O . HIS A 1 184 ? -17.522 -2.653 -4.661 1.00 86.75 184 HIS A O 1
ATOM 1473 N N . ASP A 1 185 ? -17.575 -0.544 -3.873 1.00 85.19 185 ASP A N 1
ATOM 1474 C CA . ASP A 1 185 ? -19.033 -0.380 -3.881 1.00 85.19 185 ASP A CA 1
ATOM 1475 C C . ASP A 1 185 ? -19.633 -0.572 -5.282 1.00 85.19 185 ASP A C 1
ATOM 1477 O O . ASP A 1 185 ? -20.673 -1.201 -5.433 1.00 85.19 185 ASP A O 1
ATOM 1481 N N . LEU A 1 186 ? -18.925 -0.108 -6.316 1.00 87.94 186 LEU A N 1
ATOM 1482 C CA . LEU A 1 186 ? -19.319 -0.264 -7.715 1.00 87.94 186 LEU A CA 1
ATOM 1483 C C . LEU A 1 186 ? -19.214 -1.716 -8.207 1.00 87.94 186 LEU A C 1
ATOM 1485 O O . LEU A 1 186 ? -20.021 -2.138 -9.027 1.00 87.94 186 LEU A O 1
ATOM 1489 N N . PHE A 1 187 ? -18.227 -2.483 -7.732 1.00 84.75 187 PHE A N 1
ATOM 1490 C CA . PHE A 1 187 ? -18.030 -3.872 -8.168 1.00 84.75 187 PHE A CA 1
ATOM 1491 C C . PHE A 1 187 ? -18.944 -4.882 -7.474 1.00 84.75 187 PHE A C 1
ATOM 1493 O O . PHE A 1 187 ? -19.194 -5.953 -8.024 1.00 84.75 187 PHE A O 1
ATOM 1500 N N . TYR A 1 188 ? -19.420 -4.575 -6.271 1.00 80.38 188 TYR A N 1
ATOM 1501 C CA . TYR A 1 188 ? -20.272 -5.477 -5.511 1.00 80.38 188 TYR A CA 1
ATOM 1502 C C . TYR A 1 188 ? -21.572 -4.767 -5.194 1.00 80.38 188 TYR A C 1
ATOM 1504 O O . TYR A 1 188 ? -21.612 -3.971 -4.279 1.00 80.38 188 TYR A O 1
ATOM 1512 N N . GLU A 1 189 ? -22.669 -5.072 -5.867 1.00 71.12 189 GLU A N 1
ATOM 1513 C CA . GLU A 1 189 ? -23.970 -4.568 -5.420 1.00 71.12 189 GLU A CA 1
ATOM 1514 C C . GLU A 1 189 ? -24.443 -5.365 -4.179 1.00 71.12 189 GLU A C 1
ATOM 1516 O O . GLU A 1 189 ? -24.131 -6.546 -4.024 1.00 71.12 189 GLU A O 1
ATOM 1521 N N . ASN A 1 190 ? -25.207 -4.740 -3.273 1.00 74.06 190 ASN A N 1
ATOM 1522 C CA . ASN A 1 190 ? -25.916 -5.394 -2.152 1.00 74.06 190 ASN A CA 1
ATOM 1523 C C . ASN A 1 190 ? -25.099 -5.944 -0.962 1.00 74.06 190 ASN A C 1
ATOM 1525 O O . ASN A 1 190 ? -25.459 -6.975 -0.385 1.00 74.06 190 ASN A O 1
ATOM 1529 N N . HIS A 1 191 ? -24.069 -5.246 -0.497 1.00 82.38 191 HIS A N 1
ATOM 1530 C CA . HIS A 1 191 ? -23.324 -5.629 0.709 1.00 82.38 191 HIS A CA 1
ATOM 1531 C C . HIS A 1 191 ? -23.633 -4.711 1.907 1.00 82.38 191 HIS A C 1
ATOM 1533 O O . HIS A 1 191 ? -24.103 -3.585 1.765 1.00 82.38 191 HIS A O 1
ATOM 1539 N N . LEU A 1 192 ? -23.373 -5.204 3.121 1.00 85.06 192 LEU A N 1
ATOM 1540 C CA . LEU A 1 192 ? -23.470 -4.408 4.351 1.00 85.06 192 LEU A CA 1
ATOM 1541 C C . LEU A 1 192 ? -22.070 -4.128 4.888 1.00 85.06 192 LEU A C 1
ATOM 1543 O O . LEU A 1 192 ? -21.349 -5.062 5.244 1.00 85.06 192 LEU A O 1
ATOM 1547 N N . TYR A 1 193 ? -21.690 -2.854 4.965 1.00 88.44 193 TYR A N 1
ATOM 1548 C CA . TYR A 1 193 ? -20.408 -2.455 5.537 1.00 88.44 193 TYR A CA 1
ATOM 1549 C C . TYR A 1 193 ? -20.466 -2.344 7.060 1.00 88.44 193 TYR A C 1
ATOM 1551 O O . TYR A 1 193 ? -21.445 -1.864 7.632 1.00 88.44 193 TYR A O 1
ATOM 1559 N N . PHE A 1 194 ? -19.375 -2.716 7.724 1.00 88.38 194 PHE A N 1
ATOM 1560 C CA . PHE A 1 194 ? -19.181 -2.459 9.148 1.00 88.38 194 PHE A CA 1
ATOM 1561 C C . PHE A 1 194 ? -17.699 -2.306 9.496 1.00 88.38 194 PHE A C 1
ATOM 1563 O O . PHE A 1 194 ? -16.812 -2.833 8.822 1.00 88.38 194 PHE A O 1
ATOM 1570 N N . LEU A 1 195 ? -17.428 -1.574 10.576 1.00 85.69 195 LEU A N 1
ATOM 1571 C CA . LEU A 1 195 ? -16.082 -1.375 11.111 1.00 85.69 195 LEU A CA 1
ATOM 1572 C C . LEU A 1 195 ? -15.857 -2.263 12.330 1.00 85.69 195 LEU A C 1
ATOM 1574 O O . LEU A 1 195 ? -16.661 -2.263 13.265 1.00 85.69 195 LEU A O 1
ATOM 1578 N N . GLU A 1 196 ? -14.726 -2.957 12.375 1.00 83.25 196 GLU A N 1
ATOM 1579 C CA . GLU A 1 196 ? -14.380 -3.820 13.504 1.00 83.25 196 GLU A CA 1
ATOM 1580 C C . GLU A 1 196 ? -13.510 -3.084 14.541 1.00 83.25 196 GLU A C 1
ATOM 1582 O O . GLU A 1 196 ? -12.466 -2.503 14.225 1.00 83.25 196 GLU A O 1
ATOM 1587 N N . PHE A 1 197 ? -13.939 -3.072 15.813 1.00 65.00 197 PHE A N 1
ATOM 1588 C CA . PHE A 1 197 ? -13.313 -2.223 16.842 1.00 65.00 197 PHE A CA 1
ATOM 1589 C C . PHE A 1 197 ? -11.929 -2.704 17.318 1.00 65.00 197 PHE A C 1
ATOM 1591 O O . PHE A 1 197 ? -11.174 -1.896 17.858 1.00 65.00 197 PHE A O 1
ATOM 1598 N N . HIS A 1 198 ? -11.576 -3.975 17.106 1.00 56.78 198 HIS A N 1
ATOM 1599 C CA . HIS A 1 198 ? -10.360 -4.580 17.655 1.00 56.78 198 HIS A CA 1
ATOM 1600 C C . HIS A 1 198 ? -9.868 -5.787 16.840 1.00 56.78 198 HIS A C 1
ATOM 1602 O O . HIS A 1 198 ? -9.835 -6.904 17.348 1.00 56.78 198 HIS A O 1
ATOM 1608 N N . SER A 1 199 ? -9.391 -5.590 15.612 1.00 49.09 199 SER A N 1
ATOM 1609 C CA . SER A 1 199 ? -8.411 -6.563 15.118 1.00 49.09 199 SER A CA 1
ATOM 1610 C C . SER A 1 199 ? -7.113 -6.339 15.903 1.00 49.09 199 SER A C 1
ATOM 1612 O O . SER A 1 199 ? -6.730 -5.193 16.184 1.00 49.09 199 SER A O 1
ATOM 1614 N N . LYS A 1 200 ? -6.460 -7.422 16.354 1.00 50.78 200 LYS A N 1
ATOM 1615 C CA . LYS A 1 200 ? -5.068 -7.355 16.825 1.00 50.78 200 LYS A CA 1
ATOM 1616 C C . LYS A 1 200 ? -4.331 -6.537 15.776 1.00 50.78 200 LYS A C 1
ATOM 1618 O O . LYS A 1 200 ? -4.340 -6.963 14.630 1.00 50.78 200 LYS A O 1
ATOM 1623 N N . ASN A 1 201 ? -3.759 -5.389 16.163 1.00 49.78 201 ASN A N 1
ATOM 1624 C CA . ASN A 1 201 ? -2.909 -4.591 15.283 1.00 49.78 201 ASN A CA 1
ATOM 1625 C C . ASN A 1 201 ? -2.005 -5.571 14.542 1.00 49.78 201 ASN A C 1
ATOM 1627 O O . ASN A 1 201 ? -1.121 -6.158 15.177 1.00 49.78 201 ASN A O 1
ATOM 1631 N N . GLU A 1 202 ? -2.285 -5.810 13.261 1.00 52.28 202 GLU A N 1
ATOM 1632 C CA . GLU A 1 202 ? -1.418 -6.608 12.419 1.00 52.28 202 GLU A CA 1
ATOM 1633 C C . GLU A 1 202 ? -0.118 -5.821 12.471 1.00 52.28 202 GLU A C 1
ATOM 1635 O O . GLU A 1 202 ? -0.058 -4.670 12.034 1.00 52.28 202 GLU A O 1
ATOM 1640 N N . LYS A 1 203 ? 0.857 -6.328 13.237 1.00 53.41 203 LYS A N 1
ATOM 1641 C CA . LYS A 1 203 ? 2.096 -5.591 13.451 1.00 53.41 203 LYS A CA 1
ATOM 1642 C C . LYS A 1 203 ? 2.632 -5.381 12.051 1.00 53.41 203 LYS A C 1
ATOM 1644 O O . LYS A 1 203 ? 2.890 -6.368 11.369 1.00 53.41 203 LYS A O 1
ATOM 1649 N N . THR A 1 204 ? 2.752 -4.120 11.646 1.00 60.69 204 THR A N 1
ATOM 1650 C CA . THR A 1 204 ? 3.392 -3.710 10.401 1.00 60.69 204 THR A CA 1
ATOM 1651 C C . THR A 1 204 ? 4.820 -4.231 10.455 1.00 60.69 204 THR A C 1
ATOM 1653 O O . THR A 1 204 ? 5.715 -3.572 10.981 1.00 60.69 204 THR A O 1
ATOM 1656 N N . SER A 1 205 ? 5.006 -5.482 10.053 1.00 69.06 205 SER A N 1
ATOM 1657 C CA . SER A 1 205 ? 6.289 -6.146 10.098 1.00 69.06 205 SER A CA 1
ATOM 1658 C C . SER A 1 205 ? 7.094 -5.638 8.917 1.00 69.06 205 SER A C 1
ATOM 1660 O O . SER A 1 205 ? 6.557 -5.300 7.856 1.00 69.06 205 SER A O 1
ATOM 1662 N N . PHE A 1 206 ? 8.406 -5.587 9.096 1.00 71.25 206 PHE A N 1
ATOM 1663 C CA . PHE A 1 206 ? 9.322 -5.292 8.007 1.00 71.25 206 PHE A CA 1
ATOM 1664 C C . PHE A 1 206 ? 9.047 -6.180 6.777 1.00 71.25 206 PHE A C 1
ATOM 1666 O O . PHE A 1 206 ? 9.007 -5.682 5.656 1.00 71.25 206 PHE A O 1
ATOM 1673 N N . GLY A 1 207 ? 8.719 -7.461 6.995 1.00 75.00 207 GLY A N 1
ATOM 1674 C CA . GLY A 1 207 ? 8.328 -8.396 5.936 1.00 75.00 207 GLY A CA 1
ATOM 1675 C C . GLY A 1 207 ? 7.080 -7.971 5.153 1.00 75.00 207 GLY A C 1
ATOM 1676 O O . GLY A 1 207 ? 7.068 -8.087 3.932 1.00 75.00 207 GLY A O 1
ATOM 1677 N N . ALA A 1 208 ? 6.062 -7.407 5.812 1.00 74.06 208 ALA A N 1
ATOM 1678 C CA . ALA A 1 208 ? 4.896 -6.856 5.117 1.00 74.06 208 ALA A CA 1
ATOM 1679 C C . ALA A 1 208 ? 5.267 -5.640 4.251 1.00 74.06 208 ALA A C 1
ATOM 1681 O O . ALA A 1 208 ? 4.761 -5.497 3.142 1.00 74.06 208 ALA A O 1
ATOM 1682 N N . SER A 1 209 ? 6.185 -4.791 4.726 1.00 75.50 209 SER A N 1
ATOM 1683 C CA . SER A 1 209 ? 6.681 -3.644 3.946 1.00 75.50 209 SER A CA 1
ATOM 1684 C C . SER A 1 209 ? 7.481 -4.098 2.722 1.00 75.50 209 SER A C 1
ATOM 1686 O O . SER A 1 209 ? 7.316 -3.543 1.638 1.00 75.50 209 SER A O 1
ATOM 1688 N N . LEU A 1 210 ? 8.302 -5.141 2.878 1.00 77.25 210 LEU A N 1
ATOM 1689 C CA . LEU A 1 210 ? 9.098 -5.727 1.803 1.00 77.25 210 LEU A CA 1
ATOM 1690 C C . LEU A 1 210 ? 8.211 -6.398 0.747 1.00 77.25 210 LEU A C 1
ATOM 1692 O O . LEU A 1 210 ? 8.289 -6.031 -0.420 1.00 77.25 210 LEU A O 1
ATOM 1696 N N . LYS A 1 211 ? 7.298 -7.290 1.162 1.00 80.50 211 LYS A N 1
ATOM 1697 C CA . LYS A 1 211 ? 6.329 -7.958 0.272 1.00 80.50 211 LYS A CA 1
ATOM 1698 C C . LYS A 1 211 ? 5.563 -6.945 -0.581 1.00 80.50 211 LYS A C 1
ATOM 1700 O O . LYS A 1 211 ? 5.434 -7.111 -1.786 1.00 80.50 211 LYS A O 1
ATOM 1705 N N . ARG A 1 212 ? 5.086 -5.867 0.038 1.00 74.88 212 ARG A N 1
ATOM 1706 C CA . ARG A 1 212 ? 4.331 -4.825 -0.660 1.00 74.88 212 ARG A CA 1
ATOM 1707 C C . ARG A 1 212 ? 5.190 -4.006 -1.621 1.00 74.88 212 ARG A C 1
ATOM 1709 O O . ARG A 1 212 ? 4.740 -3.724 -2.727 1.00 74.88 212 ARG A O 1
ATOM 1716 N N . SER A 1 213 ? 6.422 -3.677 -1.238 1.00 80.50 213 SER A N 1
ATOM 1717 C CA . SER A 1 213 ? 7.342 -2.948 -2.120 1.00 80.50 213 SER A CA 1
ATOM 1718 C C . SER A 1 213 ? 7.658 -3.748 -3.387 1.00 80.50 213 SER A C 1
ATOM 1720 O O . SER A 1 213 ? 7.690 -3.156 -4.458 1.00 80.50 213 SER A O 1
ATOM 1722 N N . ILE A 1 214 ? 7.779 -5.081 -3.280 1.00 80.31 214 ILE A N 1
ATOM 1723 C CA . ILE A 1 214 ? 7.956 -5.984 -4.433 1.00 80.31 214 ILE A CA 1
ATOM 1724 C C . ILE A 1 214 ? 6.765 -5.889 -5.396 1.00 80.31 214 ILE A C 1
ATOM 1726 O O . ILE A 1 214 ? 6.963 -5.716 -6.596 1.00 80.31 214 ILE A O 1
ATOM 1730 N N . PHE A 1 215 ? 5.528 -5.968 -4.893 1.00 75.25 215 PHE A N 1
ATOM 1731 C CA . PHE A 1 215 ? 4.348 -5.889 -5.764 1.00 75.25 215 PHE A CA 1
ATOM 1732 C C . PHE A 1 215 ? 4.204 -4.528 -6.437 1.00 75.25 215 PHE A C 1
ATOM 1734 O O . PHE A 1 215 ? 3.914 -4.465 -7.628 1.00 75.25 215 PHE A O 1
ATOM 1741 N N . GLY A 1 216 ? 4.438 -3.447 -5.687 1.00 75.31 216 GLY A N 1
ATOM 1742 C CA . GLY A 1 216 ? 4.385 -2.095 -6.233 1.00 75.31 216 GLY A CA 1
ATOM 1743 C C . GLY A 1 216 ? 5.398 -1.886 -7.360 1.00 75.31 216 GLY A C 1
ATOM 1744 O O . GLY A 1 216 ? 5.033 -1.371 -8.414 1.00 75.31 216 GLY A O 1
ATOM 1745 N N . SER A 1 217 ? 6.640 -2.349 -7.180 1.00 79.56 217 SER A N 1
ATOM 1746 C CA . SER A 1 217 ? 7.664 -2.250 -8.225 1.00 79.56 217 SER A CA 1
ATOM 1747 C C . SER A 1 217 ? 7.363 -3.112 -9.448 1.00 79.56 217 SER A C 1
ATOM 1749 O O . SER A 1 217 ? 7.622 -2.670 -10.561 1.00 79.56 217 SER A O 1
ATOM 1751 N N . MET A 1 218 ? 6.798 -4.309 -9.259 1.00 74.44 218 MET A N 1
ATOM 1752 C CA . MET A 1 218 ? 6.487 -5.224 -10.365 1.00 74.44 218 MET A CA 1
ATOM 1753 C C . MET A 1 218 ? 5.354 -4.712 -11.259 1.00 74.44 218 MET A C 1
ATOM 1755 O O . MET A 1 218 ? 5.457 -4.809 -12.475 1.00 74.44 218 MET A O 1
ATOM 1759 N N . LEU A 1 219 ? 4.316 -4.102 -10.680 1.00 73.00 219 LEU A N 1
ATOM 1760 C CA . LEU A 1 219 ? 3.204 -3.531 -11.450 1.00 73.00 219 LEU A CA 1
ATOM 1761 C C . LEU A 1 219 ? 3.672 -2.357 -12.328 1.00 73.00 219 LEU A C 1
ATOM 1763 O O . LEU A 1 219 ? 3.344 -2.269 -13.507 1.00 73.00 219 LEU A O 1
ATOM 1767 N N . VAL A 1 220 ? 4.501 -1.462 -11.780 1.00 74.31 220 VAL A N 1
ATOM 1768 C CA . VAL A 1 220 ? 5.062 -0.340 -12.559 1.00 74.31 220 VAL A CA 1
ATOM 1769 C C . VAL A 1 220 ? 6.009 -0.836 -13.648 1.00 74.31 220 VAL A C 1
ATOM 1771 O O . VAL A 1 220 ? 6.038 -0.269 -14.740 1.00 74.31 220 VAL A O 1
ATOM 1774 N N . LEU A 1 221 ? 6.761 -1.900 -13.363 1.00 74.19 221 LEU A N 1
ATOM 1775 C CA . LEU A 1 221 ? 7.641 -2.519 -14.339 1.00 74.19 221 LEU A CA 1
ATOM 1776 C C . LEU A 1 221 ? 6.862 -3.094 -15.524 1.00 74.19 221 LEU A C 1
ATOM 1778 O O . LEU A 1 221 ? 7.242 -2.813 -16.656 1.00 74.19 221 LEU A O 1
ATOM 1782 N N . GLY A 1 222 ? 5.802 -3.868 -15.276 1.00 70.25 222 GLY A N 1
ATOM 1783 C CA . GLY A 1 222 ? 5.013 -4.494 -16.341 1.00 70.25 222 GLY A CA 1
ATOM 1784 C C . GLY A 1 222 ? 4.509 -3.464 -17.349 1.00 70.25 222 GLY A C 1
ATOM 1785 O O . GLY A 1 222 ? 4.705 -3.619 -18.552 1.00 70.25 222 GLY A O 1
ATOM 1786 N N . ILE A 1 223 ? 3.984 -2.340 -16.851 1.00 68.38 223 ILE A N 1
ATOM 1787 C CA . ILE A 1 223 ? 3.564 -1.207 -17.687 1.00 68.38 223 ILE A CA 1
ATOM 1788 C C . ILE A 1 223 ? 4.752 -0.623 -18.468 1.00 68.38 223 ILE A C 1
ATOM 1790 O O . ILE A 1 223 ? 4.632 -0.348 -19.660 1.00 68.38 223 ILE A O 1
ATOM 1794 N N . GLY A 1 224 ? 5.902 -0.434 -17.814 1.00 70.06 224 GLY A N 1
ATOM 1795 C CA . GLY A 1 224 ? 7.102 0.106 -18.455 1.00 70.06 224 GLY A CA 1
ATOM 1796 C C . GLY A 1 224 ? 7.631 -0.779 -19.585 1.00 70.06 224 GLY A C 1
ATOM 1797 O O . GLY A 1 224 ? 7.955 -0.270 -20.655 1.00 70.06 224 GLY A O 1
ATOM 1798 N N . ILE A 1 225 ? 7.676 -2.095 -19.371 1.00 70.69 225 ILE A N 1
ATOM 1799 C CA . ILE A 1 225 ? 8.144 -3.070 -20.363 1.00 70.69 225 ILE A CA 1
ATOM 1800 C C . ILE A 1 225 ? 7.195 -3.119 -21.552 1.00 70.69 225 ILE A C 1
ATOM 1802 O O . ILE A 1 225 ? 7.660 -3.043 -22.683 1.00 70.69 225 ILE A O 1
ATOM 1806 N N . LEU A 1 226 ? 5.885 -3.145 -21.303 1.00 69.00 226 LEU A N 1
ATOM 1807 C CA . LEU A 1 226 ? 4.878 -3.167 -22.361 1.00 69.00 226 LEU A CA 1
ATOM 1808 C C . LEU A 1 226 ? 4.989 -1.927 -23.261 1.00 69.00 226 LEU A C 1
ATOM 1810 O O . LEU A 1 226 ? 4.863 -2.022 -24.480 1.00 69.00 226 LEU A O 1
ATOM 1814 N N . VAL A 1 227 ? 5.287 -0.754 -22.690 1.00 67.19 227 VAL A N 1
ATOM 1815 C CA . VAL A 1 227 ? 5.553 0.446 -23.494 1.00 67.19 227 VAL A CA 1
ATOM 1816 C C . VAL A 1 227 ? 6.858 0.302 -24.280 1.00 67.19 227 VAL A C 1
ATOM 1818 O O . VAL A 1 227 ? 6.852 0.513 -25.489 1.00 67.19 227 VAL A O 1
ATOM 1821 N N . ILE A 1 228 ? 7.963 -0.074 -23.630 1.00 68.94 228 ILE A N 1
ATOM 1822 C CA . ILE A 1 228 ? 9.284 -0.183 -24.274 1.00 68.94 228 ILE A CA 1
ATOM 1823 C C . ILE A 1 228 ? 9.258 -1.181 -25.438 1.00 68.94 228 ILE A C 1
ATOM 1825 O O . ILE A 1 228 ? 9.734 -0.868 -26.528 1.00 68.94 228 ILE A O 1
ATOM 1829 N N . GLU A 1 229 ? 8.667 -2.353 -25.232 1.00 69.44 229 GLU A N 1
ATOM 1830 C CA . GLU A 1 229 ? 8.576 -3.410 -26.234 1.00 69.44 229 GLU A CA 1
ATOM 1831 C C . GLU A 1 229 ? 7.830 -2.948 -27.490 1.00 69.44 229 GLU A C 1
ATOM 1833 O O . GLU A 1 229 ? 8.323 -3.152 -28.600 1.00 69.44 229 GLU A O 1
ATOM 1838 N N . ASN A 1 230 ? 6.690 -2.262 -27.344 1.00 68.25 230 ASN A N 1
ATOM 1839 C CA . ASN A 1 230 ? 5.915 -1.776 -28.491 1.00 68.25 230 ASN A CA 1
ATOM 1840 C C . ASN A 1 230 ? 6.725 -0.821 -29.385 1.00 68.25 230 ASN A C 1
ATOM 1842 O O . ASN A 1 230 ? 6.585 -0.845 -30.608 1.00 68.25 230 ASN A O 1
ATOM 1846 N N . PHE A 1 231 ? 7.603 0.003 -28.803 1.00 66.50 231 PHE A N 1
ATOM 1847 C CA . PHE A 1 231 ? 8.461 0.900 -29.584 1.00 66.50 231 PHE A CA 1
ATOM 1848 C C . PHE A 1 231 ? 9.694 0.206 -30.177 1.00 66.50 231 PHE A C 1
ATOM 1850 O O . PHE A 1 231 ? 10.199 0.657 -31.205 1.00 66.50 231 PHE A O 1
ATOM 1857 N N . LEU A 1 232 ? 10.183 -0.872 -29.557 1.00 66.31 232 LEU A N 1
ATOM 1858 C CA . LEU A 1 232 ? 11.340 -1.623 -30.054 1.00 66.31 232 LEU A CA 1
ATOM 1859 C C . LEU A 1 232 ? 10.972 -2.606 -31.174 1.00 66.31 232 LEU A C 1
ATOM 1861 O O . LEU A 1 232 ? 11.734 -2.749 -32.132 1.00 66.31 232 LEU A O 1
ATOM 1865 N N . THR A 1 233 ? 9.811 -3.254 -31.073 1.00 69.31 233 THR A N 1
ATOM 1866 C CA . THR A 1 233 ? 9.341 -4.288 -32.014 1.00 69.31 233 THR A CA 1
ATOM 1867 C C . THR A 1 233 ? 8.817 -3.704 -33.328 1.00 69.31 233 THR A C 1
ATOM 1869 O O . THR A 1 233 ? 9.031 -4.269 -34.403 1.00 69.31 233 THR A O 1
ATOM 1872 N N . ILE A 1 234 ? 8.171 -2.537 -33.285 1.00 74.00 234 ILE A N 1
ATOM 1873 C CA . ILE A 1 234 ? 7.576 -1.902 -34.464 1.00 74.00 234 ILE A CA 1
ATOM 1874 C C . ILE A 1 234 ? 8.616 -0.991 -35.136 1.00 74.00 234 ILE A C 1
ATOM 1876 O O . ILE A 1 234 ? 8.844 0.140 -34.711 1.00 74.00 234 ILE A O 1
ATOM 1880 N N . LYS A 1 235 ? 9.220 -1.455 -36.242 1.00 75.38 235 LYS A N 1
ATOM 1881 C CA . LYS A 1 235 ? 10.266 -0.718 -36.992 1.00 75.38 235 LYS A CA 1
ATOM 1882 C C . LYS A 1 235 ? 9.890 0.725 -37.357 1.00 75.38 235 LYS A C 1
ATOM 1884 O O . LYS A 1 235 ? 10.753 1.595 -37.359 1.00 75.38 235 LYS A O 1
ATOM 1889 N N . SER A 1 236 ? 8.618 1.000 -37.649 1.00 77.88 236 SER A N 1
ATOM 1890 C CA . SER A 1 236 ? 8.151 2.359 -37.970 1.00 77.88 236 SER A CA 1
ATOM 1891 C C . SER A 1 236 ? 8.121 3.306 -36.763 1.00 77.88 236 SER A C 1
ATOM 1893 O O . SER A 1 236 ? 8.089 4.520 -36.951 1.00 77.88 236 SER A O 1
ATOM 1895 N N . LEU A 1 237 ? 8.151 2.777 -35.535 1.00 73.56 237 LEU A N 1
ATOM 1896 C CA . LEU A 1 237 ? 8.141 3.550 -34.291 1.00 73.56 237 LEU A CA 1
ATOM 1897 C C . LEU A 1 237 ? 9.539 3.764 -33.693 1.00 73.56 237 LEU A C 1
ATOM 1899 O O . LEU A 1 237 ? 9.702 4.672 -32.877 1.00 73.56 237 LEU A O 1
ATOM 1903 N N . GLN A 1 238 ? 10.553 3.012 -34.133 1.00 71.69 238 GLN A N 1
ATOM 1904 C CA . GLN A 1 238 ? 11.934 3.142 -33.650 1.00 71.69 238 GLN A CA 1
ATOM 1905 C C . GLN A 1 238 ? 12.509 4.574 -33.717 1.00 71.69 238 GLN A C 1
ATOM 1907 O O . GLN A 1 238 ? 13.116 4.993 -32.731 1.00 71.69 238 GLN A O 1
ATOM 1912 N N . PRO A 1 239 ? 12.285 5.388 -34.775 1.00 78.69 239 PRO A N 1
ATOM 1913 C CA . PRO A 1 239 ? 12.790 6.768 -34.817 1.00 78.69 239 PRO A CA 1
ATOM 1914 C C . PRO A 1 239 ? 12.221 7.657 -33.703 1.00 78.69 239 PRO A C 1
ATOM 1916 O O . PRO A 1 239 ? 12.845 8.628 -33.282 1.00 78.69 239 PRO A O 1
ATOM 1919 N N . TYR A 1 240 ? 11.029 7.318 -33.209 1.00 76.38 240 TYR A N 1
ATOM 1920 C CA . TYR A 1 240 ? 10.349 8.040 -32.140 1.00 76.38 240 TYR A CA 1
ATOM 1921 C C . TYR A 1 240 ? 10.651 7.467 -30.757 1.00 76.38 240 TYR A C 1
ATOM 1923 O O . TYR A 1 240 ? 10.183 8.035 -29.771 1.00 76.38 240 TYR A O 1
ATOM 1931 N N . PHE A 1 241 ? 11.435 6.386 -30.660 1.00 72.44 241 PHE A N 1
ATOM 1932 C CA . PHE A 1 241 ? 11.696 5.671 -29.411 1.00 72.44 241 PHE A CA 1
ATOM 1933 C C . PHE A 1 241 ? 12.158 6.609 -28.297 1.00 72.44 241 PHE A C 1
ATOM 1935 O O . PHE A 1 241 ? 11.577 6.597 -27.220 1.00 72.44 241 PHE A O 1
ATOM 1942 N N . PHE A 1 242 ? 13.142 7.477 -28.545 1.00 69.25 242 PHE A N 1
ATOM 1943 C CA . PHE A 1 242 ? 13.669 8.365 -27.503 1.00 69.25 242 PHE A CA 1
ATOM 1944 C C . PHE A 1 242 ? 12.668 9.432 -27.056 1.00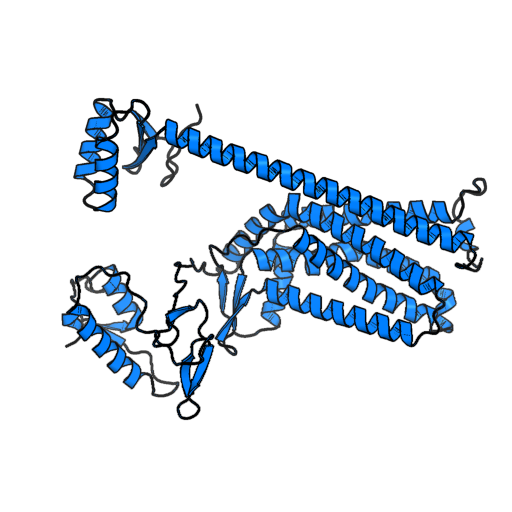 69.25 242 PHE A C 1
ATOM 1946 O O . PHE A 1 242 ? 12.566 9.719 -25.863 1.00 69.25 242 PHE A O 1
ATOM 1953 N N . ILE A 1 243 ? 11.899 9.994 -27.992 1.00 74.81 243 ILE A N 1
ATOM 1954 C CA . ILE A 1 243 ? 10.852 10.975 -27.676 1.00 74.81 243 ILE A CA 1
ATOM 1955 C C . ILE A 1 243 ? 9.749 10.290 -26.867 1.00 74.81 243 ILE A C 1
ATOM 1957 O O . ILE A 1 243 ? 9.345 10.789 -25.818 1.00 74.81 243 ILE A O 1
ATOM 1961 N N . ALA A 1 244 ? 9.302 9.119 -27.314 1.00 69.19 244 ALA A N 1
ATOM 1962 C CA . ALA A 1 244 ? 8.286 8.332 -26.639 1.00 69.19 244 ALA A CA 1
ATOM 1963 C C . ALA A 1 244 ? 8.749 7.845 -25.263 1.00 69.19 244 ALA A C 1
ATOM 1965 O O . ALA A 1 244 ? 7.991 7.950 -24.303 1.00 69.19 244 ALA A O 1
ATOM 1966 N N . ALA A 1 245 ? 9.990 7.381 -25.130 1.00 69.88 245 ALA A N 1
ATOM 1967 C CA . ALA A 1 245 ? 10.588 6.978 -23.863 1.00 69.88 245 ALA A CA 1
ATOM 1968 C C . ALA A 1 245 ? 10.708 8.169 -22.905 1.00 69.88 245 ALA A C 1
ATOM 1970 O O . ALA A 1 245 ? 10.346 8.047 -21.738 1.00 69.88 245 ALA A O 1
ATOM 1971 N N . GLY A 1 246 ? 11.130 9.341 -23.393 1.00 70.38 246 GLY A N 1
ATOM 1972 C CA . GLY A 1 246 ? 11.188 10.572 -22.605 1.00 70.38 246 GLY A CA 1
ATOM 1973 C C . GLY A 1 246 ? 9.811 11.024 -22.112 1.00 70.38 246 GLY A C 1
ATOM 1974 O O . GLY A 1 246 ? 9.640 11.297 -20.923 1.00 70.38 246 GLY A O 1
ATOM 1975 N N . ILE A 1 247 ? 8.806 11.036 -22.996 1.00 76.00 247 ILE A N 1
ATOM 1976 C CA . ILE A 1 247 ? 7.411 11.344 -22.638 1.00 76.00 247 ILE A CA 1
ATOM 1977 C C . ILE A 1 247 ? 6.875 10.308 -21.648 1.00 76.00 247 ILE A C 1
ATOM 1979 O O . ILE A 1 247 ? 6.280 10.681 -20.643 1.00 76.00 247 ILE A O 1
ATOM 1983 N N . THR A 1 248 ? 7.126 9.020 -21.881 1.00 73.12 248 THR A N 1
ATOM 1984 C CA . THR A 1 248 ? 6.686 7.932 -20.999 1.00 73.12 248 THR A CA 1
ATOM 1985 C C . THR A 1 248 ? 7.311 8.071 -19.618 1.00 73.12 248 THR A C 1
ATOM 1987 O O . THR A 1 248 ? 6.597 8.006 -18.623 1.00 73.12 248 THR A O 1
ATOM 1990 N N . LEU A 1 249 ? 8.616 8.336 -19.530 1.00 74.19 249 LEU A N 1
ATOM 1991 C CA . LEU A 1 249 ? 9.308 8.574 -18.263 1.00 74.19 249 LEU A CA 1
ATOM 1992 C C . LEU A 1 249 ? 8.753 9.797 -17.533 1.00 74.19 249 LEU A C 1
ATOM 1994 O O . LEU A 1 249 ? 8.554 9.733 -16.321 1.00 74.19 249 LEU A O 1
ATOM 1998 N N . LEU A 1 250 ? 8.449 10.883 -18.246 1.00 78.88 250 LEU A N 1
ATOM 1999 C CA . LEU A 1 250 ? 7.812 12.066 -17.667 1.00 78.88 250 LEU A CA 1
ATOM 2000 C C . LEU A 1 250 ? 6.394 11.749 -17.161 1.00 78.88 250 LEU A C 1
ATOM 2002 O O . LEU A 1 250 ? 6.038 12.104 -16.036 1.00 78.88 250 LEU A O 1
ATOM 2006 N N . CYS A 1 251 ? 5.595 11.037 -17.957 1.00 81.00 251 CYS A N 1
ATOM 2007 C CA . CYS A 1 251 ? 4.262 10.582 -17.578 1.00 81.00 251 CYS A CA 1
ATOM 2008 C C . CYS A 1 251 ? 4.316 9.658 -16.360 1.00 81.00 251 CYS A C 1
ATOM 2010 O O . CYS A 1 251 ? 3.516 9.829 -15.443 1.00 81.00 251 CYS A O 1
ATOM 2012 N N . ILE A 1 252 ? 5.270 8.728 -16.295 1.00 79.31 252 ILE A N 1
ATOM 2013 C CA . ILE A 1 252 ? 5.497 7.873 -15.127 1.00 79.31 252 ILE A CA 1
ATOM 2014 C C . ILE A 1 252 ? 5.927 8.731 -13.937 1.00 79.31 252 ILE A C 1
ATOM 2016 O O . ILE A 1 252 ? 5.342 8.588 -12.874 1.00 79.31 252 ILE A O 1
ATOM 2020 N N . ALA A 1 253 ? 6.857 9.678 -14.086 1.00 78.25 253 ALA A N 1
ATOM 2021 C CA . ALA A 1 253 ? 7.287 10.555 -12.990 1.00 78.25 253 ALA A CA 1
ATOM 2022 C C . ALA A 1 253 ? 6.108 11.299 -12.338 1.00 78.25 253 ALA A C 1
ATOM 2024 O O . ALA A 1 253 ? 6.061 11.462 -11.118 1.00 78.25 253 ALA A O 1
ATOM 2025 N N . ILE A 1 254 ? 5.151 11.738 -13.162 1.00 81.50 254 ILE A N 1
ATOM 2026 C CA . ILE A 1 254 ? 3.962 12.476 -12.728 1.00 81.50 254 ILE A CA 1
ATOM 2027 C C . ILE A 1 254 ? 2.892 11.534 -12.168 1.00 81.50 254 ILE A C 1
ATOM 2029 O O . ILE A 1 254 ? 2.291 11.844 -11.142 1.00 81.50 254 ILE A O 1
ATOM 2033 N N . THR A 1 255 ? 2.632 10.397 -12.819 1.00 81.69 255 THR A N 1
ATOM 2034 C CA . THR A 1 255 ? 1.535 9.479 -12.455 1.00 81.69 255 THR A CA 1
ATOM 2035 C C . THR A 1 255 ? 1.905 8.516 -11.330 1.00 81.69 255 THR A C 1
ATOM 2037 O O . THR A 1 255 ? 1.043 8.169 -10.522 1.00 81.69 255 THR A O 1
ATOM 2040 N N . LEU A 1 256 ? 3.175 8.128 -11.210 1.00 81.75 256 LEU A N 1
ATOM 2041 C CA . LEU A 1 256 ? 3.671 7.156 -10.234 1.00 81.75 256 LEU A CA 1
ATOM 2042 C C . LEU A 1 256 ? 3.318 7.526 -8.784 1.00 81.75 256 LEU A C 1
ATOM 2044 O O . LEU A 1 256 ? 2.846 6.650 -8.061 1.00 81.75 256 LEU A O 1
ATOM 2048 N N . PRO A 1 257 ? 3.423 8.791 -8.338 1.00 80.19 257 PRO A N 1
ATOM 2049 C CA . PRO A 1 257 ? 2.975 9.191 -7.004 1.00 80.19 257 PRO A CA 1
ATOM 2050 C C . PRO A 1 257 ? 1.474 8.975 -6.777 1.00 80.19 257 PRO A C 1
ATOM 2052 O O . PRO A 1 257 ? 1.066 8.546 -5.699 1.00 80.19 257 PRO A O 1
ATOM 2055 N N . PHE A 1 258 ? 0.639 9.210 -7.793 1.00 83.25 258 PHE A N 1
ATOM 2056 C CA . PHE A 1 258 ? -0.796 8.926 -7.706 1.00 83.25 258 PHE A CA 1
ATOM 2057 C C . PHE A 1 258 ? -1.060 7.423 -7.667 1.00 83.25 258 PHE A C 1
ATOM 2059 O O . PHE A 1 258 ? -1.851 6.974 -6.842 1.00 83.25 258 PHE A O 1
ATOM 2066 N N . ILE A 1 259 ? -0.352 6.637 -8.481 1.00 82.12 259 ILE A N 1
ATOM 2067 C CA . ILE A 1 259 ? -0.416 5.170 -8.462 1.00 82.12 259 ILE A CA 1
ATOM 2068 C C . ILE A 1 259 ? -0.026 4.635 -7.076 1.00 82.12 259 ILE A C 1
ATOM 2070 O O . ILE A 1 259 ? -0.773 3.864 -6.474 1.00 82.12 259 ILE A O 1
ATOM 2074 N N . MET A 1 260 ? 1.078 5.124 -6.505 1.00 80.62 260 MET A N 1
ATOM 2075 C CA . MET A 1 260 ? 1.523 4.815 -5.140 1.00 80.62 260 MET A CA 1
ATOM 2076 C C . MET A 1 260 ? 0.473 5.167 -4.078 1.00 80.62 260 MET A C 1
ATOM 2078 O O . MET A 1 260 ? 0.419 4.583 -2.998 1.00 80.62 260 MET A O 1
ATOM 2082 N N . ILE A 1 261 ? -0.398 6.124 -4.344 1.00 82.19 261 ILE A N 1
ATOM 2083 C CA . ILE A 1 261 ? -1.431 6.506 -3.392 1.00 82.19 261 ILE A CA 1
ATOM 2084 C C . ILE A 1 261 ? -2.689 5.668 -3.560 1.00 82.19 261 ILE A C 1
ATOM 2086 O O . ILE A 1 261 ? -3.188 5.104 -2.585 1.00 82.19 261 ILE A O 1
ATOM 2090 N N . PHE A 1 262 ? -3.206 5.593 -4.781 1.00 82.38 262 PHE A N 1
ATOM 2091 C CA . PHE A 1 262 ? -4.484 4.958 -5.064 1.00 82.38 262 PHE A CA 1
ATOM 2092 C C . PHE A 1 262 ? -4.372 3.447 -5.041 1.00 82.38 262 PHE A C 1
ATOM 2094 O O . PHE A 1 262 ? -5.211 2.792 -4.433 1.00 82.38 262 PHE A O 1
ATOM 2101 N N . LEU A 1 263 ? -3.319 2.900 -5.643 1.00 79.88 263 LEU A N 1
ATOM 2102 C CA . LEU A 1 263 ? -3.124 1.459 -5.721 1.00 79.88 263 LEU A CA 1
ATOM 2103 C C . LEU A 1 263 ? -2.332 0.927 -4.529 1.00 79.88 263 LEU A C 1
ATOM 2105 O O . LEU A 1 263 ? -2.410 -0.254 -4.242 1.00 79.88 263 LEU A O 1
ATOM 2109 N N . TYR A 1 264 ? -1.599 1.761 -3.789 1.00 79.56 264 TYR A N 1
ATOM 2110 C CA . TYR A 1 264 ? -0.747 1.248 -2.712 1.00 79.56 264 TYR A CA 1
ATOM 2111 C C . TYR A 1 264 ? -1.129 1.741 -1.309 1.00 79.56 264 TYR A C 1
ATOM 2113 O O . TYR A 1 264 ? -1.446 0.932 -0.435 1.00 79.56 264 TYR A O 1
ATOM 2121 N N . VAL A 1 265 ? -1.180 3.053 -1.069 1.00 85.12 265 VAL A N 1
ATOM 2122 C CA . VAL A 1 265 ? -1.532 3.601 0.257 1.00 85.12 265 VAL A CA 1
ATOM 2123 C C . VAL A 1 265 ? -2.994 3.361 0.624 1.00 85.12 265 VAL A C 1
ATOM 2125 O O . VAL A 1 265 ? -3.303 3.010 1.763 1.00 85.12 265 VAL A O 1
ATOM 2128 N N . SER A 1 266 ? -3.914 3.585 -0.308 1.00 86.19 266 SER A N 1
ATOM 2129 C CA . SER A 1 266 ? -5.343 3.556 -0.008 1.00 86.19 266 SER A CA 1
ATOM 2130 C C . SER A 1 266 ? -5.873 2.147 0.316 1.00 86.19 266 SER A C 1
ATOM 2132 O O . SER A 1 266 ? -6.577 2.025 1.325 1.00 86.19 266 SER A O 1
ATOM 2134 N N . PRO A 1 267 ? -5.505 1.064 -0.402 1.00 86.69 267 PRO A N 1
ATOM 2135 C CA . PRO A 1 267 ? -5.890 -0.299 -0.028 1.00 86.69 267 PRO A CA 1
ATOM 2136 C C . PRO A 1 267 ? -5.332 -0.691 1.335 1.00 86.69 267 PRO A C 1
ATOM 2138 O O . PRO A 1 267 ? -6.043 -1.266 2.157 1.00 86.69 267 PRO A O 1
ATOM 2141 N N . LEU A 1 268 ? -4.084 -0.295 1.607 1.00 86.44 268 LEU A N 1
ATOM 2142 C CA . LEU A 1 268 ? -3.431 -0.518 2.888 1.00 86.44 268 LEU A CA 1
ATOM 2143 C C . LEU A 1 268 ? -4.203 0.140 4.035 1.00 86.44 268 LEU A C 1
ATOM 2145 O O . LEU A 1 268 ? -4.581 -0.526 4.997 1.00 86.44 268 LEU A O 1
ATOM 2149 N N . ILE A 1 269 ? -4.485 1.437 3.916 1.00 88.88 269 ILE A N 1
ATOM 2150 C CA . ILE A 1 269 ? -5.240 2.166 4.935 1.00 88.88 269 ILE A CA 1
ATOM 2151 C C . ILE A 1 269 ? -6.642 1.568 5.104 1.00 88.88 269 ILE A C 1
ATOM 2153 O O . ILE A 1 269 ? -7.083 1.405 6.237 1.00 88.88 269 ILE A O 1
ATOM 2157 N N . THR A 1 270 ? -7.309 1.176 4.016 1.00 87.69 270 THR A N 1
ATOM 2158 C CA . THR A 1 270 ? -8.647 0.555 4.056 1.00 87.69 270 THR A CA 1
ATOM 2159 C C . THR A 1 270 ? -8.638 -0.811 4.742 1.00 87.69 270 THR A C 1
ATOM 2161 O O . THR A 1 270 ? -9.546 -1.139 5.505 1.00 87.69 270 THR A O 1
ATOM 2164 N N . LYS A 1 271 ? -7.590 -1.611 4.517 1.00 87.06 271 LYS A N 1
ATOM 2165 C CA . LYS A 1 271 ? -7.412 -2.901 5.191 1.00 87.06 271 LYS A CA 1
ATOM 2166 C C . LYS A 1 271 ? -7.272 -2.693 6.689 1.00 87.06 271 LYS A C 1
ATOM 2168 O O . LYS A 1 271 ? -7.942 -3.340 7.491 1.00 87.06 271 LYS A O 1
ATOM 2173 N N . GLU A 1 272 ? -6.422 -1.742 7.048 1.00 86.75 272 GLU A N 1
ATOM 2174 C CA . GLU A 1 272 ? -6.049 -1.443 8.418 1.00 86.75 272 GLU A CA 1
ATOM 2175 C C . GLU A 1 272 ? -7.115 -0.709 9.226 1.00 86.75 272 GLU A C 1
ATOM 2177 O O . GLU A 1 272 ? -7.125 -0.829 10.456 1.00 86.75 272 GLU A O 1
ATOM 2182 N N . THR A 1 273 ? -8.021 0.033 8.583 1.00 87.19 273 THR A N 1
ATOM 2183 C CA . THR A 1 273 ? -9.215 0.564 9.253 1.00 87.19 273 THR A CA 1
ATOM 2184 C C . THR A 1 273 ? -10.202 -0.529 9.647 1.00 87.19 273 THR A C 1
ATOM 2186 O O . THR A 1 273 ? -11.157 -0.222 10.362 1.00 87.19 273 THR A O 1
ATOM 2189 N N . ASN A 1 274 ? -9.938 -1.789 9.270 1.00 87.44 274 ASN A N 1
ATOM 2190 C CA . ASN A 1 274 ? -10.795 -2.941 9.522 1.00 87.44 274 ASN A CA 1
ATOM 2191 C C . ASN A 1 274 ? -12.200 -2.716 8.964 1.00 87.44 274 ASN A C 1
ATOM 2193 O O . ASN A 1 274 ? -13.202 -2.934 9.652 1.00 87.44 274 ASN A O 1
ATOM 2197 N N . LEU A 1 275 ? -12.255 -2.203 7.737 1.00 88.75 275 LEU A N 1
ATOM 2198 C CA . LEU A 1 275 ? -13.496 -2.084 7.003 1.00 88.75 275 LEU A CA 1
ATOM 2199 C C . LEU A 1 275 ? -13.836 -3.444 6.399 1.00 88.75 275 LEU A C 1
ATOM 2201 O O . LEU A 1 275 ? -13.106 -3.964 5.551 1.00 88.75 275 LEU A O 1
ATOM 2205 N N . TYR A 1 276 ? -14.949 -4.004 6.847 1.00 90.00 276 TYR A N 1
ATOM 2206 C CA . TYR A 1 276 ? -15.484 -5.249 6.327 1.00 90.00 276 TYR A CA 1
ATOM 2207 C C . TYR A 1 276 ? -16.773 -4.995 5.573 1.00 90.00 276 TYR A C 1
ATOM 2209 O O . TYR A 1 276 ? -17.505 -4.047 5.861 1.00 90.00 276 TYR A O 1
ATOM 2217 N N . TYR A 1 277 ? -17.050 -5.890 4.638 1.00 89.50 277 TYR A N 1
ATOM 2218 C CA . TYR A 1 277 ? -18.343 -6.002 3.999 1.00 89.50 277 TYR A CA 1
ATOM 2219 C C . TYR A 1 277 ? -18.870 -7.425 4.176 1.00 89.50 277 TYR A C 1
ATOM 2221 O O . TYR A 1 277 ? -18.112 -8.400 4.178 1.00 89.50 277 TYR A O 1
ATOM 2229 N N . TYR A 1 278 ? -20.178 -7.534 4.362 1.00 86.06 278 TYR A N 1
ATOM 2230 C CA . TYR A 1 278 ? -20.893 -8.797 4.300 1.00 86.06 278 TYR A CA 1
ATOM 2231 C C . TYR A 1 278 ? -21.450 -8.969 2.891 1.00 86.06 278 TYR A C 1
ATOM 2233 O O . TYR A 1 278 ? -22.331 -8.205 2.486 1.00 86.06 278 TYR A O 1
ATOM 2241 N N . ASN A 1 279 ? -20.928 -9.951 2.154 1.00 83.75 279 ASN A N 1
ATOM 2242 C CA . ASN A 1 279 ? -21.499 -10.329 0.868 1.00 83.75 279 ASN A CA 1
ATOM 2243 C C . ASN A 1 279 ? -22.737 -11.199 1.113 1.00 83.75 279 ASN A C 1
ATOM 2245 O O . ASN A 1 279 ? -22.610 -12.294 1.660 1.00 83.75 279 ASN A O 1
ATOM 2249 N N . LYS A 1 280 ? -23.921 -10.735 0.696 1.00 81.50 280 LYS A N 1
ATOM 2250 C CA . LYS A 1 280 ? -25.170 -11.498 0.847 1.00 81.50 280 LYS A CA 1
ATOM 2251 C C . LYS A 1 280 ? -25.162 -12.802 0.048 1.00 81.50 280 LYS A C 1
ATOM 2253 O O . LYS A 1 280 ? -25.747 -13.776 0.508 1.00 81.50 280 LYS A O 1
ATOM 2258 N N . ASN A 1 281 ? -24.479 -12.827 -1.097 1.00 81.56 281 ASN A N 1
ATOM 2259 C CA . ASN A 1 281 ? -24.447 -13.994 -1.980 1.00 81.56 281 ASN A CA 1
ATOM 2260 C C . ASN A 1 281 ? -23.604 -15.123 -1.377 1.00 81.56 281 ASN A C 1
ATOM 2262 O O . ASN A 1 281 ? -24.046 -16.264 -1.322 1.00 81.56 281 ASN A O 1
ATOM 2266 N N . ASP A 1 282 ? -22.423 -14.783 -0.855 1.00 81.06 282 ASP A N 1
ATOM 2267 C CA . ASP A 1 282 ? -21.498 -15.777 -0.295 1.00 81.06 282 ASP A CA 1
ATOM 2268 C C . ASP A 1 282 ? -21.765 -16.058 1.191 1.00 81.06 282 ASP A C 1
ATOM 2270 O O . ASP A 1 282 ? -21.210 -16.996 1.750 1.00 81.06 282 ASP A O 1
ATOM 2274 N N . ARG A 1 283 ? -22.534 -15.195 1.871 1.00 78.69 283 ARG A N 1
ATOM 2275 C CA . ARG A 1 283 ? -22.665 -15.144 3.341 1.00 78.69 283 ARG A CA 1
ATOM 2276 C C . ARG A 1 283 ? -21.326 -15.016 4.085 1.00 78.69 283 ARG A C 1
ATOM 2278 O O . ARG A 1 283 ? -21.249 -15.283 5.283 1.00 78.69 283 ARG A O 1
ATOM 2285 N N . VAL A 1 284 ? -20.270 -14.561 3.407 1.00 79.75 284 VAL A N 1
ATOM 2286 C CA . VAL A 1 284 ? -18.929 -14.396 3.984 1.00 79.75 284 VAL A CA 1
ATOM 2287 C C . VAL A 1 284 ? -18.656 -12.927 4.300 1.00 79.75 284 VAL A C 1
ATOM 2289 O O . VAL A 1 284 ? -18.943 -12.022 3.514 1.00 79.75 284 VAL A O 1
ATOM 2292 N N . VAL A 1 285 ? -18.043 -12.701 5.461 1.00 82.81 285 VAL A N 1
ATOM 2293 C CA . VAL A 1 285 ? -17.460 -11.416 5.847 1.00 82.81 285 VAL A CA 1
ATOM 2294 C C . VAL A 1 285 ? -16.058 -11.311 5.258 1.00 82.81 285 VAL A C 1
ATOM 2296 O O . VAL A 1 285 ? -15.184 -12.117 5.576 1.00 82.81 285 VAL A O 1
ATOM 2299 N N . LYS A 1 286 ? -15.820 -10.299 4.425 1.00 86.50 286 LYS A N 1
ATOM 2300 C CA . LYS A 1 286 ? -14.522 -10.060 3.782 1.00 86.50 286 LYS A CA 1
ATOM 2301 C C . LYS A 1 286 ? -14.018 -8.661 4.138 1.00 86.50 286 LYS A C 1
ATOM 2303 O O . LYS A 1 286 ? -14.800 -7.724 4.295 1.00 86.50 286 LYS A O 1
ATOM 2308 N N . ASN A 1 287 ? -12.705 -8.514 4.312 1.00 88.88 287 ASN A N 1
ATOM 2309 C CA . ASN A 1 287 ? -12.081 -7.208 4.529 1.00 88.88 287 ASN A CA 1
ATOM 2310 C C . ASN A 1 287 ? -11.922 -6.506 3.174 1.00 88.88 287 ASN A C 1
ATOM 2312 O O . ASN A 1 287 ? -11.306 -7.065 2.263 1.00 88.88 287 ASN A O 1
ATOM 2316 N N . VAL A 1 288 ? -12.450 -5.287 3.054 1.00 88.38 288 VAL A N 1
ATOM 2317 C CA . VAL A 1 288 ? -12.458 -4.529 1.793 1.00 88.38 288 VAL A CA 1
ATOM 2318 C C . VAL A 1 288 ? -11.032 -4.293 1.294 1.00 88.38 288 VAL A C 1
ATOM 2320 O O . VAL A 1 288 ? -10.716 -4.559 0.137 1.00 88.38 288 VAL A O 1
ATOM 2323 N N . GLY A 1 289 ? -10.132 -3.855 2.177 1.00 85.56 289 GLY A N 1
ATOM 2324 C CA . GLY A 1 289 ? -8.745 -3.595 1.798 1.00 85.56 289 GLY A CA 1
ATOM 2325 C C . GLY A 1 289 ? -7.956 -4.864 1.473 1.00 85.56 289 GLY A C 1
ATOM 2326 O O . GLY A 1 289 ? -7.094 -4.826 0.601 1.00 85.56 289 GLY A O 1
ATOM 2327 N N . SER A 1 290 ? -8.268 -5.998 2.110 1.00 85.75 290 SER A N 1
ATOM 2328 C CA . SER A 1 290 ? -7.659 -7.286 1.752 1.00 85.75 290 SER A CA 1
ATOM 2329 C C . SER A 1 290 ? -8.073 -7.748 0.359 1.00 85.75 290 SER A C 1
ATOM 2331 O O . SER A 1 290 ? -7.257 -8.344 -0.336 1.00 85.75 290 SER A O 1
ATOM 2333 N N . TRP A 1 291 ? -9.319 -7.493 -0.048 1.00 86.81 291 TRP A N 1
ATOM 2334 C CA . TRP A 1 291 ? -9.762 -7.793 -1.406 1.00 86.81 291 TRP A CA 1
ATOM 2335 C C . TRP A 1 291 ? -8.985 -6.958 -2.431 1.00 86.81 291 TRP A C 1
ATOM 2337 O O . TRP A 1 291 ? -8.404 -7.529 -3.347 1.00 86.81 291 TRP A O 1
ATOM 2347 N N . LEU A 1 292 ? -8.873 -5.641 -2.219 1.00 82.62 292 LEU A N 1
ATOM 2348 C CA . LEU A 1 292 ? -8.071 -4.761 -3.080 1.00 82.62 292 LEU A CA 1
ATOM 2349 C C . LEU A 1 292 ? -6.594 -5.188 -3.138 1.00 82.62 292 LEU A C 1
ATOM 2351 O O . LEU A 1 292 ? -6.021 -5.245 -4.222 1.00 82.62 292 LEU A O 1
ATOM 2355 N N . GLU A 1 293 ? -5.980 -5.514 -1.994 1.00 82.88 293 GLU A N 1
ATOM 2356 C CA . GLU A 1 293 ? -4.587 -5.984 -1.934 1.00 82.88 293 GLU A CA 1
ATOM 2357 C C . GLU A 1 293 ? -4.402 -7.286 -2.732 1.00 82.88 293 GLU A C 1
ATOM 2359 O O . GLU A 1 293 ? -3.417 -7.421 -3.454 1.00 82.88 293 GLU A O 1
ATOM 2364 N N . ASN A 1 294 ? -5.358 -8.216 -2.661 1.00 85.44 294 ASN A N 1
ATOM 2365 C CA . ASN A 1 294 ? -5.314 -9.461 -3.428 1.00 85.44 294 ASN A CA 1
ATOM 2366 C C . ASN A 1 294 ? -5.515 -9.227 -4.933 1.00 85.44 294 ASN A C 1
ATOM 2368 O O . ASN A 1 294 ? -4.789 -9.816 -5.730 1.00 85.44 294 ASN A O 1
ATOM 2372 N N . SER A 1 295 ? -6.440 -8.349 -5.330 1.00 83.19 295 SER A N 1
ATOM 2373 C CA . SER A 1 295 ? -6.642 -7.988 -6.740 1.00 83.19 295 SER A CA 1
ATOM 2374 C C . SER A 1 295 ? -5.377 -7.374 -7.342 1.00 83.19 295 SER A C 1
ATOM 2376 O O . SER A 1 295 ? -4.970 -7.734 -8.441 1.00 83.19 295 SER A O 1
ATOM 2378 N N . LEU A 1 296 ? -4.694 -6.501 -6.600 1.00 81.31 296 LEU A N 1
ATOM 2379 C CA . LEU A 1 296 ? -3.425 -5.914 -7.037 1.00 81.31 296 LEU A CA 1
ATOM 2380 C C . LEU A 1 296 ? -2.298 -6.941 -7.135 1.00 81.31 296 LEU A C 1
ATOM 2382 O O . LEU A 1 296 ? -1.501 -6.879 -8.064 1.00 81.31 296 LEU A O 1
ATOM 2386 N N . GLN A 1 297 ? -2.232 -7.894 -6.201 1.00 82.69 297 GLN A N 1
ATOM 2387 C CA . GLN A 1 297 ? -1.282 -9.005 -6.292 1.00 82.69 297 GLN A CA 1
ATOM 2388 C C . GLN A 1 297 ? -1.539 -9.856 -7.534 1.00 82.69 297 GLN A C 1
ATOM 2390 O O . GLN A 1 297 ? -0.588 -10.242 -8.203 1.00 82.69 297 GLN A O 1
ATOM 2395 N N . PHE A 1 298 ? -2.805 -10.114 -7.861 1.00 83.81 298 PHE A N 1
ATOM 2396 C CA . PHE A 1 298 ? -3.180 -10.843 -9.067 1.00 83.81 298 PHE A CA 1
ATOM 2397 C C . PHE A 1 298 ? -2.722 -10.115 -10.336 1.00 83.81 298 PHE A C 1
ATOM 2399 O O . PHE A 1 298 ? -2.050 -10.728 -11.161 1.00 83.81 298 PHE A O 1
ATOM 2406 N N . PHE A 1 299 ? -2.988 -8.810 -10.455 1.00 80.44 299 PHE A N 1
ATOM 2407 C CA . PHE A 1 299 ? -2.498 -8.018 -11.589 1.00 80.44 299 PHE A CA 1
ATOM 2408 C C . PHE A 1 299 ? -0.972 -7.993 -11.665 1.00 80.44 299 PHE A C 1
ATOM 2410 O O . PHE A 1 299 ? -0.426 -8.212 -12.735 1.00 80.44 299 PHE A O 1
ATOM 2417 N N . ALA A 1 300 ? -0.276 -7.834 -10.536 1.00 79.62 300 ALA A N 1
ATOM 2418 C CA . ALA A 1 300 ? 1.184 -7.883 -10.522 1.00 79.62 300 ALA A CA 1
ATOM 2419 C C . ALA A 1 300 ? 1.727 -9.249 -10.983 1.00 79.62 300 ALA A C 1
ATOM 2421 O O . ALA A 1 300 ? 2.739 -9.303 -11.670 1.00 79.62 300 ALA A O 1
ATOM 2422 N N . VAL A 1 301 ? 1.067 -10.358 -10.628 1.00 79.88 301 VAL A N 1
ATOM 2423 C CA . VAL A 1 301 ? 1.445 -11.697 -11.113 1.00 79.88 301 VAL A CA 1
ATOM 2424 C C . VAL A 1 301 ? 1.187 -11.836 -12.611 1.00 79.88 301 VAL A C 1
ATOM 2426 O O . VAL A 1 301 ? 2.047 -12.364 -13.311 1.00 79.88 301 VAL A O 1
ATOM 2429 N N . ILE A 1 302 ? 0.045 -11.352 -13.108 1.00 80.81 302 ILE A N 1
ATOM 2430 C CA . ILE A 1 302 ? -0.237 -11.330 -14.549 1.00 80.81 302 ILE A CA 1
ATOM 2431 C C . ILE A 1 302 ? 0.821 -10.514 -15.284 1.00 80.81 302 ILE A C 1
ATOM 2433 O O . ILE A 1 302 ? 1.358 -11.002 -16.268 1.00 80.81 302 ILE A O 1
ATOM 2437 N N . ASP A 1 303 ? 1.165 -9.329 -14.788 1.00 75.38 303 ASP A N 1
ATOM 2438 C CA . ASP A 1 303 ? 2.177 -8.467 -15.399 1.00 75.38 303 ASP A CA 1
ATOM 2439 C C . ASP A 1 303 ? 3.551 -9.142 -15.434 1.00 75.38 303 ASP A C 1
ATOM 2441 O O . ASP A 1 303 ? 4.246 -9.061 -16.444 1.00 75.38 303 ASP A O 1
ATOM 2445 N N . ILE A 1 304 ? 3.940 -9.853 -14.368 1.00 73.69 304 ILE A N 1
ATOM 2446 C CA . ILE A 1 304 ? 5.185 -10.637 -14.335 1.00 73.69 304 ILE A CA 1
ATOM 2447 C C . ILE A 1 304 ? 5.150 -11.749 -15.385 1.00 73.69 304 ILE A C 1
ATOM 2449 O O . ILE A 1 304 ? 6.129 -11.941 -16.102 1.00 73.69 304 ILE A O 1
ATOM 2453 N N . LEU A 1 305 ? 4.041 -12.487 -15.479 1.00 79.25 305 LEU A N 1
ATOM 2454 C CA . LEU A 1 305 ? 3.895 -13.565 -16.455 1.00 79.25 305 LEU A CA 1
ATOM 2455 C C . LEU A 1 305 ? 3.912 -13.022 -17.882 1.00 79.25 305 LEU A C 1
ATOM 2457 O O . LEU A 1 305 ? 4.620 -13.567 -18.719 1.00 79.25 305 LEU A O 1
ATOM 2461 N N . LEU A 1 306 ? 3.188 -11.935 -18.144 1.00 75.38 306 LEU A N 1
ATOM 2462 C CA . LEU A 1 306 ? 3.145 -11.284 -19.447 1.00 75.38 306 LEU A CA 1
ATOM 2463 C C . LEU A 1 306 ? 4.530 -10.767 -19.833 1.00 75.38 306 LEU A C 1
ATOM 2465 O O . LEU A 1 306 ? 4.995 -11.055 -20.926 1.00 75.38 306 LEU A O 1
ATOM 2469 N N . THR A 1 307 ? 5.222 -10.104 -18.904 1.00 72.56 307 THR A N 1
ATOM 2470 C CA . THR A 1 307 ? 6.616 -9.671 -19.070 1.00 72.56 307 THR A CA 1
ATOM 2471 C C . THR A 1 307 ? 7.523 -10.844 -19.424 1.00 72.56 307 THR A C 1
ATOM 2473 O O . THR A 1 307 ? 8.359 -10.730 -20.311 1.00 72.56 307 THR A O 1
ATOM 2476 N N . PHE A 1 308 ? 7.376 -11.976 -18.736 1.00 74.69 308 PHE A N 1
ATOM 2477 C CA . PHE A 1 308 ? 8.202 -13.151 -18.988 1.00 74.69 308 PHE A CA 1
ATOM 2478 C C . PHE A 1 308 ? 7.899 -13.785 -20.349 1.00 74.69 308 PHE A C 1
ATOM 2480 O O . PHE A 1 308 ? 8.821 -14.180 -21.049 1.00 74.69 308 PHE A O 1
ATOM 2487 N N . VAL A 1 309 ? 6.624 -13.852 -20.743 1.00 79.19 309 VAL A N 1
ATOM 2488 C CA . VAL A 1 309 ? 6.204 -14.342 -22.065 1.00 79.19 309 VAL A CA 1
ATOM 2489 C C . VAL A 1 309 ? 6.753 -13.446 -23.168 1.00 79.19 309 VAL A C 1
ATOM 2491 O O . VAL A 1 309 ? 7.366 -13.956 -24.096 1.00 79.19 309 VAL A O 1
ATOM 2494 N N . ILE A 1 310 ? 6.600 -12.130 -23.020 1.00 72.19 310 ILE A N 1
ATOM 2495 C CA . ILE A 1 310 ? 7.189 -11.120 -23.903 1.00 72.19 310 ILE A CA 1
ATOM 2496 C C . ILE A 1 310 ? 8.694 -11.352 -24.031 1.00 72.19 310 ILE A C 1
ATOM 2498 O O . ILE A 1 310 ? 9.207 -11.477 -25.134 1.00 72.19 310 ILE A O 1
ATOM 2502 N N . MET A 1 311 ? 9.392 -11.487 -22.899 1.00 70.00 311 MET A N 1
ATOM 2503 C CA . MET A 1 311 ? 10.836 -11.712 -22.882 1.00 70.00 311 MET A CA 1
ATOM 2504 C C . MET A 1 311 ? 11.254 -13.009 -23.573 1.00 70.00 311 MET A C 1
ATOM 2506 O O . MET A 1 311 ? 12.327 -13.041 -24.165 1.00 70.00 311 MET A O 1
ATOM 2510 N N . LEU A 1 312 ? 10.454 -14.072 -23.464 1.00 76.75 312 LEU A N 1
ATOM 2511 C CA . LEU A 1 312 ? 10.730 -15.354 -24.114 1.00 76.75 312 LEU A CA 1
ATOM 2512 C C . LEU A 1 312 ? 10.477 -15.320 -25.624 1.00 76.75 312 LEU A C 1
ATOM 2514 O O . LEU A 1 312 ? 11.137 -16.061 -26.347 1.00 76.75 312 LEU A O 1
ATOM 2518 N N . ASP A 1 313 ? 9.509 -14.522 -26.075 1.00 74.06 313 ASP A N 1
ATOM 2519 C CA . ASP A 1 313 ? 9.143 -14.401 -27.492 1.00 74.06 313 ASP A CA 1
ATOM 2520 C C . ASP A 1 313 ? 10.066 -13.430 -28.237 1.00 74.06 313 ASP A C 1
ATOM 2522 O O . ASP A 1 313 ? 10.377 -13.596 -29.414 1.00 74.06 313 ASP A O 1
ATOM 2526 N N . SER A 1 314 ? 10.554 -12.415 -27.532 1.00 65.12 314 SER A N 1
ATOM 2527 C CA . SER A 1 314 ? 11.510 -11.471 -28.077 1.00 65.12 314 SER A CA 1
ATOM 2528 C C . SER A 1 314 ? 12.916 -12.081 -28.113 1.00 65.12 314 SER A C 1
ATOM 2530 O O . SER A 1 314 ? 13.422 -12.516 -27.080 1.00 65.12 314 SER A O 1
ATOM 2532 N N . ASP A 1 315 ? 13.600 -12.016 -29.260 1.00 67.88 315 ASP A N 1
ATOM 2533 C CA . ASP A 1 315 ? 15.050 -12.260 -29.403 1.00 67.88 315 ASP A CA 1
ATOM 2534 C C . ASP A 1 315 ? 15.889 -11.174 -28.672 1.00 67.88 315 ASP A C 1
ATOM 2536 O O . ASP A 1 315 ? 16.858 -10.626 -29.203 1.00 67.88 315 ASP A O 1
ATOM 2540 N N . LEU A 1 316 ? 15.489 -10.779 -27.458 1.00 63.94 316 LEU A N 1
ATOM 2541 C CA . LEU A 1 316 ? 16.159 -9.766 -26.654 1.00 63.94 316 LEU A CA 1
ATOM 2542 C C . LEU A 1 316 ? 17.538 -10.280 -26.249 1.00 63.94 316 LEU A C 1
ATOM 2544 O O . LEU A 1 316 ? 17.681 -11.298 -25.568 1.00 63.94 316 LEU A O 1
ATOM 2548 N N . GLU A 1 317 ? 18.570 -9.528 -26.626 1.00 67.19 317 GLU A N 1
ATOM 2549 C CA . GLU A 1 317 ? 19.928 -9.807 -26.181 1.00 67.19 317 GLU A CA 1
ATOM 2550 C C . GLU A 1 317 ? 20.009 -9.843 -24.638 1.00 67.19 317 GLU A C 1
ATOM 2552 O O . GLU A 1 317 ? 19.331 -9.063 -23.957 1.00 67.19 317 GLU A O 1
ATOM 2557 N N . PRO A 1 318 ? 20.896 -10.674 -24.054 1.00 65.12 318 PRO A N 1
ATOM 2558 C CA . PRO A 1 318 ? 21.075 -10.773 -22.601 1.00 65.12 318 PRO A CA 1
ATOM 2559 C C . PRO A 1 318 ? 21.333 -9.430 -21.891 1.00 65.12 318 PRO A C 1
ATOM 2561 O O . PRO A 1 318 ? 21.074 -9.300 -20.695 1.00 65.12 318 PRO A O 1
ATOM 2564 N N . SER A 1 319 ? 21.830 -8.422 -22.613 1.00 66.06 319 SER A N 1
ATOM 2565 C CA . SER A 1 319 ? 22.046 -7.050 -22.136 1.00 66.06 319 SER A CA 1
ATOM 2566 C C . SER A 1 319 ? 20.746 -6.364 -21.689 1.00 66.06 319 SER A C 1
ATOM 2568 O O . SER A 1 319 ? 20.732 -5.694 -20.653 1.00 66.06 319 SER A O 1
ATOM 2570 N N . TRP A 1 320 ? 19.635 -6.586 -22.397 1.00 67.69 320 TRP A N 1
ATOM 2571 C CA . TRP A 1 320 ? 18.329 -6.012 -22.060 1.00 67.69 320 TRP A CA 1
ATOM 2572 C C . TRP A 1 320 ? 17.736 -6.612 -20.793 1.00 67.69 320 TRP A C 1
ATOM 2574 O O . TRP A 1 320 ? 17.157 -5.888 -19.983 1.00 67.69 320 TRP A O 1
ATOM 2584 N N . PHE A 1 321 ? 17.932 -7.913 -20.572 1.00 68.06 321 PHE A N 1
ATOM 2585 C CA . PHE A 1 321 ? 17.498 -8.568 -19.340 1.00 68.06 321 PHE A CA 1
ATOM 2586 C C . PHE A 1 321 ? 18.161 -7.934 -18.113 1.00 68.06 321 PHE A C 1
ATOM 2588 O O . PHE A 1 321 ? 17.495 -7.604 -17.130 1.00 68.06 321 PHE A O 1
ATOM 2595 N N . VAL A 1 322 ? 19.475 -7.708 -18.187 1.00 69.81 322 VAL A N 1
ATOM 2596 C CA . VAL A 1 322 ? 20.235 -7.095 -17.094 1.00 69.81 322 VAL A CA 1
ATOM 2597 C C . VAL A 1 322 ? 19.810 -5.636 -16.879 1.00 69.81 322 VAL A C 1
ATOM 2599 O O . VAL A 1 322 ? 19.673 -5.209 -15.731 1.00 69.81 322 VAL A O 1
ATOM 2602 N N . LEU A 1 323 ? 19.523 -4.889 -17.952 1.00 68.38 323 LEU A N 1
ATOM 2603 C CA . LEU A 1 323 ? 18.991 -3.525 -17.865 1.00 68.38 323 LEU A CA 1
ATOM 2604 C C . LEU A 1 323 ? 17.618 -3.487 -17.177 1.00 68.38 323 LEU A C 1
ATOM 2606 O O . LEU A 1 323 ? 17.408 -2.698 -16.253 1.00 68.38 323 LEU A O 1
ATOM 2610 N N . ILE A 1 324 ? 16.693 -4.356 -17.590 1.00 71.12 324 ILE A N 1
ATOM 2611 C CA . ILE A 1 324 ? 15.353 -4.452 -17.005 1.00 71.12 324 ILE A CA 1
ATOM 2612 C C . ILE A 1 324 ? 15.454 -4.834 -15.529 1.00 71.12 324 ILE A C 1
ATOM 2614 O O . ILE A 1 324 ? 14.835 -4.189 -14.685 1.00 71.12 324 ILE A O 1
ATOM 2618 N N . PHE A 1 325 ? 16.292 -5.813 -15.188 1.00 72.00 325 PHE A N 1
ATOM 2619 C CA . PHE A 1 325 ? 16.539 -6.197 -13.802 1.00 72.00 325 PHE A CA 1
ATOM 2620 C C . PHE A 1 325 ? 17.081 -5.031 -12.957 1.00 72.00 325 PHE A C 1
ATOM 2622 O O . PHE A 1 325 ? 16.602 -4.799 -11.844 1.00 72.00 325 PHE A O 1
ATOM 2629 N N . ALA A 1 326 ? 18.027 -4.249 -13.485 1.00 69.19 326 ALA A N 1
ATOM 2630 C CA . ALA A 1 326 ? 18.539 -3.064 -12.798 1.00 69.19 326 ALA A CA 1
ATOM 2631 C C . ALA A 1 326 ? 17.435 -2.010 -12.583 1.00 69.19 326 ALA A C 1
ATOM 2633 O O . ALA A 1 326 ? 17.343 -1.411 -11.510 1.00 69.19 326 ALA A O 1
ATOM 2634 N N . LEU A 1 327 ? 16.546 -1.825 -13.562 1.00 73.88 327 LEU A N 1
ATOM 2635 C CA . LEU A 1 327 ? 15.409 -0.912 -13.458 1.00 73.88 327 LEU A CA 1
ATOM 2636 C C . LEU A 1 327 ? 14.372 -1.389 -12.424 1.00 73.88 327 LEU A C 1
ATOM 2638 O O . LEU A 1 327 ? 13.863 -0.573 -11.652 1.00 73.88 327 LEU A O 1
ATOM 2642 N N . VAL A 1 328 ? 14.119 -2.700 -12.327 1.00 76.31 328 VAL A N 1
ATOM 2643 C CA . VAL A 1 328 ? 13.288 -3.296 -11.262 1.00 76.31 328 VAL A CA 1
ATOM 2644 C C . VAL A 1 328 ? 13.860 -2.999 -9.891 1.00 76.31 328 VAL A C 1
ATOM 2646 O O . VAL A 1 328 ? 13.126 -2.575 -9.001 1.00 76.31 328 VAL A O 1
ATOM 2649 N N . LEU A 1 329 ? 15.161 -3.216 -9.709 1.00 74.06 329 LEU A N 1
ATOM 2650 C CA . LEU A 1 329 ? 15.834 -2.966 -8.439 1.00 74.06 329 LEU A CA 1
ATOM 2651 C C . LEU A 1 329 ? 15.756 -1.488 -8.040 1.00 74.06 329 LEU A C 1
ATOM 2653 O O . LEU A 1 329 ? 15.487 -1.168 -6.877 1.00 74.06 329 LEU A O 1
ATOM 2657 N N . LEU A 1 330 ? 15.916 -0.588 -9.009 1.00 76.81 330 LEU A N 1
ATOM 2658 C CA . LEU A 1 330 ? 15.739 0.847 -8.818 1.00 76.81 330 LEU A CA 1
ATOM 2659 C C . LEU A 1 330 ? 14.302 1.187 -8.385 1.00 76.81 330 LEU A C 1
ATOM 2661 O O . LEU A 1 330 ? 14.112 1.818 -7.340 1.00 76.81 330 LEU A O 1
ATOM 2665 N N . LEU A 1 331 ? 13.285 0.728 -9.117 1.00 80.25 331 LEU A N 1
ATOM 2666 C CA . LEU A 1 331 ? 11.882 0.941 -8.745 1.00 80.25 331 LEU A CA 1
ATOM 2667 C C . LEU A 1 331 ? 11.566 0.340 -7.371 1.00 80.25 331 LEU A C 1
ATOM 2669 O O . LEU A 1 331 ? 10.947 0.995 -6.536 1.00 80.25 331 LEU A O 1
ATOM 2673 N N . PHE A 1 332 ? 12.039 -0.870 -7.086 1.00 80.81 332 PHE A N 1
ATOM 2674 C CA . PHE A 1 332 ? 11.876 -1.510 -5.784 1.00 80.81 332 PHE A CA 1
ATOM 2675 C C . PHE A 1 332 ? 12.438 -0.648 -4.652 1.00 80.81 332 PHE A C 1
ATOM 2677 O O . PHE A 1 332 ? 11.753 -0.434 -3.651 1.00 80.81 332 PHE A O 1
ATOM 2684 N N . SER A 1 333 ? 13.645 -0.099 -4.823 1.00 79.94 333 SER A N 1
ATOM 2685 C CA . SER A 1 333 ? 14.255 0.815 -3.853 1.00 79.94 333 SER A CA 1
ATOM 2686 C C . SER A 1 333 ? 13.362 2.034 -3.595 1.00 79.94 333 SER A C 1
ATOM 2688 O O . SER A 1 333 ? 13.103 2.387 -2.442 1.00 79.94 333 SER A O 1
ATOM 2690 N N . LEU A 1 334 ? 12.784 2.617 -4.651 1.00 81.69 334 LEU A N 1
ATOM 2691 C CA . LEU A 1 334 ? 11.849 3.739 -4.544 1.00 81.69 334 LEU A CA 1
ATOM 2692 C C . LEU A 1 334 ? 10.610 3.381 -3.712 1.00 81.69 334 LEU A C 1
ATOM 2694 O O . LEU A 1 334 ? 10.288 4.070 -2.737 1.00 81.69 334 LEU A O 1
ATOM 2698 N N . PHE A 1 335 ? 9.938 2.284 -4.067 1.00 82.81 335 PHE A N 1
ATOM 2699 C CA . PHE A 1 335 ? 8.750 1.800 -3.360 1.00 82.81 335 PHE A CA 1
ATOM 2700 C C . PHE A 1 335 ? 9.063 1.456 -1.905 1.00 82.81 335 PHE A C 1
ATOM 2702 O O . PHE A 1 335 ? 8.254 1.719 -1.011 1.00 82.81 335 PHE A O 1
ATOM 2709 N N . PHE A 1 336 ? 10.248 0.916 -1.642 1.00 81.31 336 PHE A N 1
ATOM 2710 C CA . PHE A 1 336 ? 10.680 0.533 -0.311 1.00 81.31 336 PHE A CA 1
ATOM 2711 C C . PHE A 1 336 ? 10.951 1.746 0.589 1.00 81.31 336 PHE A C 1
ATOM 2713 O O . PHE A 1 336 ? 10.382 1.828 1.685 1.00 81.31 336 PHE A O 1
ATOM 2720 N N . VAL A 1 337 ? 11.708 2.743 0.110 1.00 81.44 337 VAL A N 1
ATOM 2721 C CA . VAL A 1 337 ? 11.908 4.021 0.823 1.00 81.44 337 VAL A CA 1
ATOM 2722 C C . VAL A 1 337 ? 10.571 4.700 1.099 1.00 81.44 337 VAL A C 1
ATOM 2724 O O . VAL A 1 337 ? 10.316 5.142 2.229 1.00 81.44 337 VAL A O 1
ATOM 2727 N N . PHE A 1 338 ? 9.701 4.761 0.088 1.00 83.75 338 PHE A N 1
ATOM 2728 C CA . PHE A 1 338 ? 8.372 5.344 0.227 1.00 83.75 338 PHE A CA 1
ATOM 2729 C C . PHE A 1 338 ? 7.566 4.620 1.308 1.00 83.75 338 PHE A C 1
ATOM 2731 O O . PHE A 1 338 ? 7.046 5.260 2.221 1.00 83.75 338 PHE A O 1
ATOM 2738 N N . THR A 1 339 ? 7.511 3.289 1.259 1.00 83.12 339 THR A N 1
ATOM 2739 C CA . THR A 1 339 ? 6.739 2.462 2.196 1.00 83.12 339 THR A CA 1
ATOM 2740 C C . THR A 1 339 ? 7.191 2.662 3.633 1.00 83.12 339 THR A C 1
ATOM 2742 O O . THR A 1 339 ? 6.365 2.832 4.530 1.00 83.12 339 THR A O 1
ATOM 2745 N N . ILE A 1 340 ? 8.502 2.681 3.868 1.00 80.94 340 ILE A N 1
ATOM 2746 C CA . ILE A 1 340 ? 9.072 2.903 5.199 1.00 80.94 340 ILE A CA 1
ATOM 2747 C C . ILE A 1 340 ? 8.726 4.303 5.710 1.00 80.94 340 ILE A C 1
ATOM 2749 O O . ILE A 1 340 ? 8.287 4.462 6.854 1.00 80.94 340 ILE A O 1
ATOM 2753 N N . THR A 1 341 ? 8.884 5.319 4.860 1.00 79.94 341 THR A N 1
ATOM 2754 C CA . THR A 1 341 ? 8.562 6.715 5.192 1.00 79.94 341 THR A CA 1
ATOM 2755 C C . THR A 1 341 ? 7.074 6.863 5.517 1.00 79.94 341 THR A C 1
ATOM 2757 O O . THR A 1 341 ? 6.705 7.421 6.556 1.00 79.94 341 THR A O 1
ATOM 2760 N N . PHE A 1 342 ? 6.212 6.286 4.684 1.00 85.06 342 PHE A N 1
ATOM 2761 C CA . PHE A 1 342 ? 4.769 6.263 4.869 1.00 85.06 342 PHE A CA 1
ATOM 2762 C C . PHE A 1 342 ? 4.363 5.587 6.188 1.00 85.06 342 PHE A C 1
ATOM 2764 O O . PHE A 1 342 ? 3.682 6.207 7.013 1.00 85.06 342 PHE A O 1
ATOM 2771 N N . ASN A 1 343 ? 4.833 4.355 6.423 1.00 82.44 343 ASN A N 1
ATOM 2772 C CA . ASN A 1 343 ? 4.529 3.563 7.620 1.00 82.44 343 ASN A CA 1
ATOM 2773 C C . ASN A 1 343 ? 4.930 4.281 8.910 1.00 82.44 343 ASN A C 1
ATOM 2775 O O . ASN A 1 343 ? 4.276 4.143 9.947 1.00 82.44 343 ASN A O 1
ATOM 2779 N N . ARG A 1 344 ? 5.998 5.079 8.852 1.00 80.69 344 ARG A N 1
ATOM 2780 C CA . ARG A 1 344 ? 6.504 5.812 10.005 1.00 80.69 344 ARG A CA 1
ATOM 2781 C C . ARG A 1 344 ? 5.745 7.102 10.290 1.00 80.69 344 ARG A C 1
ATOM 2783 O O . ARG A 1 344 ? 5.404 7.345 11.447 1.00 80.69 344 ARG A O 1
ATOM 2790 N N . PHE A 1 345 ? 5.553 7.946 9.280 1.00 79.94 345 PHE A N 1
ATOM 2791 C CA . PHE A 1 345 ? 5.104 9.325 9.494 1.00 79.94 345 PHE A CA 1
ATOM 2792 C C . PHE A 1 345 ? 3.608 9.520 9.271 1.00 79.94 345 PHE A C 1
ATOM 2794 O O . PHE A 1 345 ? 2.978 10.303 9.980 1.00 79.94 345 PHE A O 1
ATOM 2801 N N . TYR A 1 346 ? 3.032 8.810 8.304 1.00 82.25 346 TYR A N 1
ATOM 2802 C CA . TYR A 1 346 ? 1.683 9.094 7.821 1.00 82.25 346 TYR A CA 1
ATOM 2803 C C . TYR A 1 346 ? 0.677 8.036 8.246 1.00 82.25 346 TYR A C 1
ATOM 2805 O O . TYR A 1 346 ? -0.458 8.369 8.577 1.00 82.25 346 TYR A O 1
ATOM 2813 N N . HIS A 1 347 ? 1.101 6.779 8.302 1.00 85.94 347 HIS A N 1
ATOM 2814 C CA . HIS A 1 347 ? 0.217 5.632 8.429 1.00 85.94 347 HIS A CA 1
ATOM 2815 C C . HIS A 1 347 ? -0.765 5.701 9.610 1.00 85.94 347 HIS A C 1
ATOM 2817 O O . HIS A 1 347 ? -1.976 5.696 9.399 1.00 85.94 347 HIS A O 1
ATOM 2823 N N . SER A 1 348 ? -0.274 5.853 10.848 1.00 83.44 348 SER A N 1
ATOM 2824 C CA . SER A 1 348 ? -1.148 5.905 12.036 1.00 83.44 348 SER A CA 1
ATOM 2825 C C . SER A 1 348 ? -2.135 7.074 11.981 1.00 83.44 348 SER A C 1
ATOM 2827 O O . SER A 1 348 ? -3.298 6.925 12.346 1.00 83.44 348 SER A O 1
ATOM 2829 N N . ARG A 1 349 ? -1.677 8.236 11.500 1.00 85.81 349 ARG A N 1
ATOM 2830 C CA . ARG A 1 349 ? -2.477 9.464 11.435 1.00 85.81 349 ARG A CA 1
ATOM 2831 C C . ARG A 1 349 ? -3.556 9.371 10.358 1.00 85.81 349 ARG A C 1
ATOM 2833 O O . ARG A 1 349 ? -4.707 9.713 10.613 1.00 85.81 349 ARG A O 1
ATOM 2840 N N . LEU A 1 350 ? -3.190 8.901 9.166 1.00 88.62 350 LEU A N 1
ATOM 2841 C CA . LEU A 1 350 ? -4.118 8.719 8.050 1.00 88.62 350 LEU A CA 1
ATOM 2842 C C . LEU A 1 350 ? -5.155 7.642 8.358 1.00 88.62 350 LEU A C 1
ATOM 2844 O O . LEU A 1 350 ? -6.326 7.846 8.066 1.00 88.62 350 LEU A O 1
ATOM 2848 N N . LYS A 1 351 ? -4.755 6.546 9.009 1.00 89.25 351 LYS A N 1
ATOM 2849 C CA . LYS A 1 351 ? -5.660 5.484 9.459 1.00 89.25 351 LYS A CA 1
ATOM 2850 C C . LYS A 1 351 ? -6.761 6.020 10.374 1.00 89.25 351 LYS A C 1
ATOM 2852 O O . LYS A 1 351 ? -7.940 5.774 10.132 1.00 89.25 351 LYS A O 1
ATOM 2857 N N . GLU A 1 352 ? -6.394 6.777 11.407 1.00 86.94 352 GLU A N 1
ATOM 2858 C CA . GLU A 1 352 ? -7.362 7.367 12.341 1.00 86.94 352 GLU A CA 1
ATOM 2859 C C . GLU A 1 352 ? -8.273 8.391 11.657 1.00 86.94 352 GLU A C 1
ATOM 2861 O O . GLU A 1 352 ? -9.492 8.347 11.838 1.00 86.94 352 GLU A O 1
ATOM 2866 N N . LYS A 1 353 ? -7.705 9.268 10.817 1.00 89.94 353 LYS A N 1
ATOM 2867 C CA . LYS A 1 353 ? -8.476 10.247 10.038 1.00 89.94 353 LYS A CA 1
ATOM 2868 C C . LYS A 1 353 ? -9.452 9.582 9.074 1.00 89.94 353 LYS A C 1
ATOM 2870 O O . LYS A 1 353 ? -10.602 10.000 9.000 1.00 89.94 353 LYS A O 1
ATOM 2875 N N . PHE A 1 354 ? -9.011 8.558 8.348 1.00 91.12 354 PHE A N 1
ATOM 2876 C CA . PHE A 1 354 ? -9.851 7.850 7.388 1.00 91.12 354 PHE A CA 1
ATOM 2877 C C . PHE A 1 354 ? -10.975 7.090 8.087 1.00 91.12 354 PHE A C 1
ATOM 2879 O O . PHE A 1 354 ? -12.119 7.151 7.651 1.00 91.12 354 PHE A O 1
ATOM 2886 N N . ARG A 1 355 ? -10.686 6.457 9.230 1.00 88.88 355 ARG A N 1
ATOM 2887 C CA . ARG A 1 355 ? -11.714 5.827 10.063 1.00 88.88 355 ARG A CA 1
ATOM 2888 C C . ARG A 1 355 ? -12.767 6.837 10.523 1.00 88.88 355 ARG A C 1
ATOM 2890 O O . ARG A 1 355 ? -13.956 6.571 10.382 1.00 88.88 355 ARG A O 1
ATOM 2897 N N . ALA A 1 356 ? -12.340 7.988 11.043 1.00 88.44 356 ALA A N 1
ATOM 2898 C CA . ALA A 1 356 ? -13.251 9.051 11.464 1.00 88.44 356 ALA A CA 1
ATOM 2899 C C . ALA A 1 356 ? -14.084 9.589 10.289 1.00 88.44 356 ALA A C 1
ATOM 2901 O O . ALA A 1 356 ? -15.283 9.816 10.439 1.00 88.44 356 ALA A O 1
ATOM 2902 N N . TYR A 1 357 ? -13.461 9.739 9.117 1.00 91.88 357 TYR A N 1
ATOM 2903 C CA . TYR A 1 357 ? -14.127 10.160 7.888 1.00 91.88 357 TYR A CA 1
ATOM 2904 C C . TYR A 1 357 ? -15.212 9.170 7.454 1.00 91.88 357 TYR A C 1
ATOM 2906 O O . TYR A 1 357 ? -16.361 9.570 7.296 1.00 91.88 357 TYR A O 1
ATOM 2914 N N . ILE A 1 358 ? -14.886 7.878 7.342 1.00 89.94 358 ILE A N 1
ATOM 2915 C CA . ILE A 1 358 ? -15.851 6.838 6.967 1.00 89.94 358 ILE A CA 1
ATOM 2916 C C . ILE A 1 358 ? -17.027 6.804 7.948 1.00 89.94 358 ILE A C 1
ATOM 2918 O O . ILE A 1 358 ? -18.182 6.793 7.529 1.00 89.94 358 ILE A O 1
ATOM 2922 N N . MET A 1 359 ? -16.746 6.824 9.253 1.00 87.88 359 MET A N 1
ATOM 2923 C CA . MET A 1 359 ? -17.795 6.821 10.274 1.00 87.88 359 MET A CA 1
ATOM 2924 C C . MET A 1 359 ? -18.720 8.035 10.165 1.00 87.88 359 MET A C 1
ATOM 2926 O O . MET A 1 359 ? -19.926 7.895 10.337 1.00 87.88 359 MET A O 1
ATOM 2930 N N . GLY A 1 360 ? -18.163 9.220 9.900 1.00 88.94 360 GLY A N 1
ATOM 2931 C CA . GLY A 1 360 ? -18.938 10.453 9.800 1.00 88.94 360 GLY A CA 1
ATOM 2932 C C . GLY A 1 360 ? -19.753 10.550 8.511 1.00 88.94 360 GLY A C 1
ATOM 2933 O O . GLY A 1 360 ? -20.918 10.927 8.555 1.00 88.94 360 GLY A O 1
ATOM 2934 N N . THR A 1 361 ? -19.155 10.212 7.368 1.00 91.19 361 THR A N 1
ATOM 2935 C CA . THR A 1 361 ? -19.780 10.389 6.048 1.00 91.19 361 THR A CA 1
ATOM 2936 C C . THR A 1 361 ? -20.753 9.268 5.701 1.00 91.19 361 THR A C 1
ATOM 2938 O O . THR A 1 361 ? -21.819 9.547 5.166 1.00 91.19 361 THR A O 1
ATOM 2941 N N . TYR A 1 362 ? -20.412 8.020 6.020 1.00 86.88 362 TYR A N 1
ATOM 2942 C CA . TYR A 1 362 ? -21.177 6.840 5.603 1.00 86.88 362 TYR A CA 1
ATOM 2943 C C . TYR A 1 362 ? -21.978 6.198 6.740 1.00 86.88 362 TYR A C 1
ATOM 2945 O O . TYR A 1 362 ? -22.649 5.197 6.520 1.00 86.88 362 TYR A O 1
ATOM 2953 N N . GLN A 1 363 ? -21.887 6.739 7.962 1.00 86.88 363 GLN A N 1
ATOM 2954 C CA . GLN A 1 363 ? -22.585 6.227 9.151 1.00 86.88 363 GLN A CA 1
ATOM 2955 C C . GLN A 1 363 ? -22.360 4.721 9.396 1.00 86.88 363 GLN A C 1
ATOM 2957 O O . GLN A 1 363 ? -23.210 4.033 9.960 1.00 86.88 363 GLN A O 1
ATOM 2962 N N . ILE A 1 364 ? -21.196 4.202 8.985 1.00 86.12 364 ILE A N 1
ATOM 2963 C CA . ILE A 1 364 ? -20.899 2.768 9.046 1.00 86.12 364 ILE A CA 1
ATOM 2964 C C . ILE A 1 364 ? -20.874 2.310 10.511 1.00 86.12 364 ILE A C 1
ATOM 2966 O O . ILE A 1 364 ? -20.101 2.861 11.310 1.00 86.12 364 ILE A O 1
ATOM 2970 N N . PRO A 1 365 ? -21.673 1.295 10.888 1.00 84.44 365 PRO A N 1
ATOM 2971 C CA . PRO A 1 365 ? -21.759 0.854 12.269 1.00 84.44 365 PRO A CA 1
ATOM 2972 C C . PRO A 1 365 ? -20.431 0.258 12.739 1.00 84.44 365 PRO A C 1
ATOM 2974 O O . PRO A 1 365 ? -19.769 -0.515 12.039 1.00 84.44 365 PRO A O 1
ATOM 2977 N N . ILE A 1 366 ? -20.052 0.587 13.975 1.00 82.50 366 ILE A N 1
ATOM 2978 C CA . ILE A 1 366 ? -18.963 -0.105 14.661 1.00 82.50 366 ILE A CA 1
ATOM 2979 C C . ILE A 1 366 ? -19.525 -1.385 15.265 1.00 82.50 366 ILE A C 1
ATOM 2981 O O . ILE A 1 366 ? -20.262 -1.350 16.254 1.00 82.50 366 ILE A O 1
ATOM 2985 N N . ARG A 1 367 ? -19.066 -2.525 14.757 1.00 75.88 367 ARG A N 1
ATOM 2986 C CA . ARG A 1 367 ? -19.212 -3.793 15.456 1.00 75.88 367 ARG A CA 1
ATOM 2987 C C . ARG A 1 367 ? -18.106 -3.867 16.505 1.00 75.88 367 ARG A C 1
ATOM 2989 O O . ARG A 1 367 ? -16.924 -4.054 16.202 1.00 75.88 367 ARG A O 1
ATOM 2996 N N . LYS A 1 368 ? -18.472 -3.681 17.777 1.00 61.28 368 LYS A N 1
ATOM 2997 C CA . LYS A 1 368 ? -17.605 -4.146 18.862 1.00 61.28 368 LYS A CA 1
ATOM 2998 C C . LYS A 1 368 ? -17.560 -5.658 18.724 1.00 61.28 368 LYS A C 1
ATOM 3000 O O . LYS A 1 368 ? -18.603 -6.299 18.825 1.00 61.28 368 LYS A O 1
ATOM 3005 N N . ILE A 1 369 ? -16.372 -6.213 18.499 1.00 53.38 369 ILE A N 1
ATOM 3006 C CA . ILE A 1 369 ? -16.138 -7.619 18.802 1.00 53.38 369 ILE A CA 1
ATOM 3007 C C . ILE A 1 369 ? -16.439 -7.734 20.299 1.00 53.38 369 ILE A C 1
ATOM 3009 O O . ILE A 1 369 ? -15.616 -7.385 21.144 1.00 53.38 369 ILE A O 1
ATOM 3013 N N . GLY A 1 370 ? -17.653 -8.160 20.648 1.00 43.22 370 GLY A N 1
ATOM 3014 C CA . GLY A 1 370 ? -17.762 -9.030 21.800 1.00 43.22 370 GLY A CA 1
ATOM 3015 C C . GLY A 1 370 ? -16.836 -10.177 21.452 1.00 43.22 370 GLY A C 1
ATOM 3016 O O . GLY A 1 370 ? -16.990 -10.754 20.380 1.00 43.22 370 GLY A O 1
ATOM 3017 N N . THR A 1 371 ? -15.806 -10.401 22.257 1.00 38.31 371 THR A N 1
ATOM 3018 C CA . THR A 1 371 ? -14.929 -11.568 22.188 1.00 38.31 371 THR A CA 1
ATOM 3019 C C . THR A 1 371 ? -15.782 -12.823 22.350 1.00 38.31 371 THR A C 1
ATOM 3021 O O . THR A 1 371 ? -15.820 -13.435 23.405 1.00 38.31 371 THR A O 1
ATOM 3024 N N . PHE A 1 372 ? -16.524 -13.160 21.312 1.00 40.81 372 PHE A N 1
ATOM 3025 C CA . PHE A 1 372 ? -17.044 -14.468 21.029 1.00 40.81 372 PHE A CA 1
ATOM 3026 C C . PHE A 1 372 ? -16.106 -15.001 19.950 1.00 40.81 372 PHE A C 1
ATOM 3028 O O . PHE A 1 372 ? -16.495 -15.212 18.810 1.00 40.81 372 PHE A O 1
ATOM 3035 N N . GLN A 1 373 ? -14.833 -15.212 20.314 1.00 43.44 373 GLN A N 1
ATOM 3036 C CA . GLN A 1 373 ? -14.226 -16.454 19.854 1.00 43.44 373 GLN A CA 1
ATOM 3037 C C . GLN A 1 373 ? -15.107 -17.524 20.499 1.00 43.44 373 GLN A C 1
ATOM 3039 O O . GLN A 1 373 ? -14.966 -17.821 21.684 1.00 43.44 373 GLN A O 1
ATOM 3044 N N . GLN A 1 374 ? -16.148 -17.960 19.787 1.00 48.25 374 GLN A N 1
ATOM 3045 C CA . GLN A 1 374 ? -16.859 -19.167 20.165 1.00 48.25 374 GLN A CA 1
ATOM 3046 C C . GLN A 1 374 ? -15.847 -20.279 19.927 1.00 48.25 374 GLN A C 1
ATOM 3048 O O . GLN A 1 374 ? -15.673 -20.744 18.808 1.00 48.25 374 GLN A O 1
ATOM 3053 N N . HIS A 1 375 ? -15.075 -20.596 20.963 1.00 47.81 375 HIS A N 1
ATOM 3054 C CA . HIS A 1 375 ? -14.266 -21.797 20.965 1.00 47.81 375 HIS A CA 1
ATOM 3055 C C . HIS A 1 375 ? -15.250 -22.960 20.983 1.00 47.81 375 HIS A C 1
ATOM 3057 O O . HIS A 1 375 ? -16.008 -23.137 21.941 1.00 47.81 375 HIS A O 1
ATOM 3063 N N . TYR A 1 376 ? -15.286 -23.701 19.882 1.00 61.09 376 TYR A N 1
ATOM 3064 C CA . TYR A 1 376 ? -16.123 -24.879 19.761 1.00 61.09 376 TYR A CA 1
ATOM 3065 C C . TYR A 1 376 ? -15.306 -26.078 20.195 1.00 61.09 376 TYR A C 1
ATOM 3067 O O . TYR A 1 376 ? -14.261 -26.375 19.613 1.00 61.09 376 TYR A O 1
ATOM 3075 N N . TYR A 1 377 ? -15.771 -26.763 21.229 1.00 65.56 377 TYR A N 1
ATOM 3076 C CA . TYR A 1 377 ? -15.160 -28.006 21.663 1.00 65.56 377 TYR A CA 1
ATOM 3077 C C . TYR A 1 377 ? -15.785 -29.160 20.894 1.00 65.56 377 TYR A C 1
ATOM 3079 O O . TYR A 1 377 ? -16.988 -29.406 20.992 1.00 65.56 377 TYR A O 1
ATOM 3087 N N . CYS A 1 378 ? -14.973 -29.865 20.113 1.00 69.81 378 CYS A N 1
ATOM 3088 C CA . CYS A 1 378 ? -15.437 -31.072 19.455 1.00 69.81 378 CYS A CA 1
ATOM 3089 C C . CYS A 1 378 ? -15.435 -32.225 20.462 1.00 69.81 378 CYS A C 1
ATOM 3091 O O . CYS A 1 378 ? -14.381 -32.631 20.948 1.00 69.81 378 CYS A O 1
ATOM 3093 N N . TRP A 1 379 ? -16.614 -32.780 20.742 1.00 70.62 379 TRP A N 1
ATOM 3094 C CA . TRP A 1 379 ? -16.774 -33.901 21.672 1.00 70.62 379 TRP A CA 1
ATOM 3095 C C . TRP A 1 379 ? -16.128 -35.193 21.170 1.00 70.62 379 TRP A C 1
ATOM 3097 O O . TRP A 1 379 ? -15.735 -36.021 21.984 1.00 70.62 379 TRP A O 1
ATOM 3107 N N . ASN A 1 380 ? -15.981 -35.350 19.851 1.00 75.38 380 ASN A N 1
ATOM 3108 C CA . ASN A 1 380 ? -15.382 -36.547 19.273 1.00 75.38 380 ASN A CA 1
ATOM 3109 C C . ASN A 1 380 ? -13.848 -36.541 19.384 1.00 75.38 380 ASN A C 1
ATOM 3111 O O . ASN A 1 380 ? -13.247 -37.495 19.864 1.00 75.38 380 ASN A O 1
ATOM 3115 N N . CYS A 1 381 ? -13.188 -35.446 18.983 1.00 73.38 381 CYS A N 1
ATOM 3116 C CA . CYS A 1 381 ? -11.720 -35.375 19.000 1.00 73.38 381 CYS A CA 1
ATOM 3117 C C . CYS A 1 381 ? -11.129 -34.738 20.269 1.00 73.38 381 CYS A C 1
ATOM 3119 O O . CYS A 1 381 ? -9.908 -34.725 20.433 1.00 73.38 381 CYS A O 1
ATOM 3121 N N . GLY A 1 382 ? -11.970 -34.182 21.148 1.00 76.94 382 GLY A N 1
ATOM 3122 C CA . GLY A 1 382 ? -11.573 -33.571 22.418 1.00 76.94 382 GLY A CA 1
ATOM 3123 C C . GLY A 1 382 ? -10.760 -32.278 22.289 1.00 76.94 382 GLY A C 1
ATOM 3124 O O . GLY A 1 382 ? -10.142 -31.843 23.264 1.00 76.94 382 GLY A O 1
ATOM 3125 N N . LYS A 1 383 ? -10.711 -31.672 21.095 1.00 70.44 383 LYS A N 1
ATOM 3126 C CA . LYS A 1 383 ? -9.942 -30.452 20.817 1.00 70.44 383 LYS A CA 1
ATOM 3127 C C . LYS A 1 383 ? -10.858 -29.239 20.690 1.00 70.44 383 LYS A C 1
ATOM 3129 O O . LYS A 1 383 ? -11.929 -29.308 20.085 1.00 70.44 383 LYS A O 1
ATOM 3134 N N . GLU A 1 384 ? -10.395 -28.116 21.229 1.00 68.38 384 GLU A N 1
ATOM 3135 C CA . GLU A 1 384 ? -10.964 -26.802 20.939 1.00 68.38 384 GLU A CA 1
ATOM 3136 C C . GLU A 1 384 ? -10.611 -26.406 19.505 1.00 68.38 384 GLU A C 1
ATOM 3138 O O . GLU A 1 384 ? -9.465 -26.535 19.068 1.00 68.38 384 GLU A O 1
ATOM 3143 N N . THR A 1 385 ? -11.613 -25.946 18.765 1.00 62.06 385 THR A N 1
ATOM 3144 C CA . THR A 1 385 ? -11.460 -25.488 17.389 1.00 62.06 385 THR A CA 1
ATOM 3145 C C . THR A 1 385 ? -12.000 -24.071 17.257 1.00 62.06 385 THR A C 1
ATOM 3147 O O . THR A 1 385 ? -13.086 -23.751 17.744 1.00 62.06 385 THR A O 1
ATOM 3150 N N . ASP A 1 386 ? -11.220 -23.223 16.591 1.00 54.97 386 ASP A N 1
ATOM 3151 C CA . ASP A 1 386 ? -11.589 -21.834 16.298 1.00 54.97 386 ASP A CA 1
ATOM 3152 C C . ASP A 1 386 ? -12.414 -21.716 15.003 1.00 54.97 386 ASP A C 1
ATOM 3154 O O . ASP A 1 386 ? -12.917 -20.641 14.683 1.00 54.97 386 ASP A O 1
ATOM 3158 N N . TYR A 1 387 ? -12.543 -22.816 14.251 1.00 57.22 387 TYR A N 1
ATOM 3159 C CA . TYR A 1 387 ? -13.193 -22.871 12.945 1.00 57.22 387 TYR A CA 1
ATOM 3160 C C . TYR A 1 387 ? -14.043 -24.130 12.825 1.00 57.22 387 TYR A C 1
ATOM 3162 O O . TYR A 1 387 ? -13.556 -25.242 13.035 1.00 57.22 387 TYR A O 1
ATOM 3170 N N . VAL A 1 388 ? -15.295 -23.942 12.423 1.00 60.28 388 VAL A N 1
ATOM 3171 C CA . VAL A 1 388 ? -16.245 -25.015 12.140 1.00 60.28 388 VAL A CA 1
ATOM 3172 C C . VAL A 1 388 ? -16.555 -24.951 10.651 1.00 60.28 388 VAL A C 1
ATOM 3174 O O . VAL A 1 388 ? -16.905 -23.882 10.150 1.00 60.28 388 VAL A O 1
ATOM 3177 N N . GLN A 1 389 ? -16.357 -26.052 9.925 1.00 56.81 389 GLN A N 1
ATOM 3178 C CA . GLN A 1 389 ? -16.729 -26.114 8.513 1.00 56.81 389 GLN A CA 1
ATOM 3179 C C . GLN A 1 389 ? -18.254 -26.107 8.417 1.00 56.81 389 GLN A C 1
ATOM 3181 O O . GLN A 1 389 ? -18.912 -26.953 9.017 1.00 56.81 389 GLN A O 1
ATOM 3186 N N . LEU A 1 390 ? -18.797 -25.130 7.694 1.00 66.62 390 LEU A N 1
ATOM 3187 C CA . LEU A 1 390 ? -20.207 -25.084 7.328 1.00 66.62 390 LEU A CA 1
ATOM 3188 C C . LEU A 1 390 ? -20.401 -25.974 6.105 1.00 66.62 390 LEU A C 1
ATOM 3190 O O . LEU A 1 390 ? -19.951 -25.638 5.012 1.00 66.62 390 LEU A O 1
ATOM 3194 N N . ASP A 1 391 ? -21.044 -27.112 6.320 1.00 68.12 391 ASP A N 1
ATOM 3195 C CA . ASP A 1 391 ? -21.565 -27.971 5.268 1.00 68.12 391 ASP A CA 1
ATOM 3196 C C . ASP A 1 391 ? -23.083 -27.790 5.182 1.00 68.12 391 ASP A C 1
ATOM 3198 O O . ASP A 1 391 ? -23.717 -27.288 6.109 1.00 68.12 391 ASP A O 1
ATOM 3202 N N . SER A 1 392 ? -23.690 -28.213 4.081 1.00 62.66 392 SER A N 1
ATOM 3203 C CA . SER A 1 392 ? -25.151 -28.259 3.966 1.00 62.66 392 SER A CA 1
ATOM 3204 C C . SER A 1 392 ? -25.611 -29.705 3.845 1.00 62.66 392 SER A C 1
ATOM 3206 O O . SER A 1 392 ? -24.980 -30.528 3.180 1.00 62.66 392 SER A O 1
ATOM 3208 N N . CYS A 1 393 ? -26.702 -3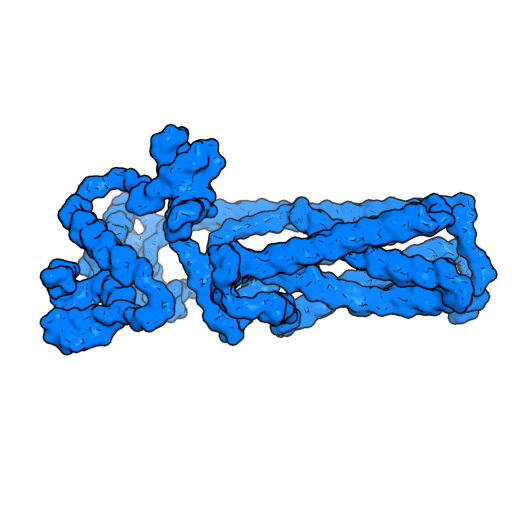0.044 4.529 1.00 49.56 393 CYS A N 1
ATOM 3209 C CA . CYS A 1 393 ? -27.337 -31.343 4.381 1.00 49.56 393 CYS A CA 1
ATOM 3210 C C . CYS A 1 393 ? -27.785 -31.517 2.926 1.00 49.56 393 CYS A C 1
ATOM 3212 O O . CYS A 1 393 ? -28.611 -30.747 2.439 1.00 49.56 393 CYS A O 1
ATOM 3214 N N . SER A 1 394 ? -27.308 -32.560 2.249 1.00 40.69 394 SER A N 1
ATOM 3215 C CA . SER A 1 394 ? -27.664 -32.847 0.853 1.00 40.69 394 SER A CA 1
ATOM 3216 C C . SER A 1 394 ? -29.154 -33.130 0.642 1.00 40.69 394 SER A C 1
ATOM 3218 O O . SER A 1 394 ? -29.634 -33.037 -0.482 1.00 40.69 394 SER A O 1
ATOM 3220 N N . ASN A 1 395 ? -29.888 -33.465 1.709 1.00 45.03 395 ASN A N 1
ATOM 3221 C CA . ASN A 1 395 ? -31.299 -33.833 1.632 1.00 45.03 395 ASN A CA 1
ATOM 3222 C C . ASN A 1 395 ? -32.262 -32.680 1.970 1.00 45.03 395 ASN A C 1
ATOM 3224 O O . ASN A 1 395 ? -33.338 -32.593 1.393 1.00 45.03 395 ASN A O 1
ATOM 3228 N N . CYS A 1 396 ? -31.905 -31.799 2.912 1.00 53.88 396 CYS A N 1
ATOM 3229 C CA . CYS A 1 396 ? -32.799 -30.725 3.375 1.00 53.88 396 CYS A CA 1
ATOM 3230 C C . CYS A 1 396 ? -32.191 -29.317 3.322 1.00 53.88 396 CYS A C 1
ATOM 3232 O O . CYS A 1 396 ? -32.870 -28.354 3.666 1.00 53.88 396 CYS A O 1
ATOM 3234 N N . GLY A 1 397 ? -30.922 -29.176 2.931 1.00 56.84 397 GLY A N 1
ATOM 3235 C CA . GLY A 1 397 ? -30.231 -27.887 2.839 1.00 56.84 397 GLY A CA 1
ATOM 3236 C C . GLY A 1 397 ? -29.886 -27.232 4.181 1.00 56.84 397 GLY A C 1
ATOM 3237 O O . GLY A 1 397 ? -29.315 -26.145 4.180 1.00 56.84 397 GLY A O 1
ATOM 3238 N N . ALA A 1 398 ? -30.204 -27.867 5.316 1.00 54.94 398 ALA A N 1
ATOM 3239 C CA . ALA A 1 398 ? -29.879 -27.345 6.641 1.00 54.94 398 ALA A CA 1
ATOM 3240 C C . ALA A 1 398 ? -28.359 -27.227 6.843 1.00 54.94 398 ALA A C 1
ATOM 3242 O O . ALA A 1 398 ? -27.603 -28.106 6.419 1.00 54.94 398 ALA A O 1
ATOM 3243 N N . GLU A 1 399 ? -27.927 -26.149 7.497 1.00 59.59 399 GLU A N 1
ATOM 3244 C CA . GLU A 1 399 ? -26.520 -25.897 7.811 1.00 59.59 399 GLU A CA 1
ATOM 3245 C C . GLU A 1 399 ? -26.035 -26.904 8.869 1.00 59.59 399 GLU A C 1
ATOM 3247 O O . GLU A 1 399 ? -26.587 -27.005 9.964 1.00 59.59 399 GLU A O 1
ATOM 3252 N N . ILE A 1 400 ? -25.010 -27.684 8.526 1.00 73.56 400 ILE A N 1
ATOM 3253 C CA . ILE A 1 400 ? -24.358 -28.657 9.399 1.00 73.56 400 ILE A CA 1
ATOM 3254 C C . ILE A 1 400 ? -22.956 -28.149 9.698 1.00 73.56 400 ILE A C 1
ATOM 3256 O O . ILE A 1 400 ? -22.123 -27.955 8.817 1.00 73.56 400 ILE A O 1
ATOM 3260 N N . HIS A 1 401 ? -22.676 -27.993 10.977 1.00 78.00 401 HIS A N 1
ATOM 3261 C CA . HIS A 1 401 ? -21.393 -27.543 11.474 1.00 78.00 401 HIS A CA 1
ATOM 3262 C C . HIS A 1 401 ? -20.492 -28.752 11.715 1.00 78.00 401 HIS A C 1
ATOM 3264 O O . HIS A 1 401 ? -20.865 -29.627 12.481 1.00 78.00 401 HIS A O 1
ATOM 3270 N N . LYS A 1 402 ? -19.325 -28.840 11.067 1.00 77.12 402 LYS A N 1
ATOM 3271 C CA . LYS A 1 402 ? -18.379 -29.962 11.207 1.00 77.12 402 LYS A CA 1
ATOM 3272 C C . LYS A 1 402 ? -17.036 -29.537 11.792 1.00 77.12 402 LYS A C 1
ATOM 3274 O O . LYS A 1 402 ? -16.500 -28.471 11.486 1.00 77.12 402 LYS A O 1
ATOM 3279 N N . CYS A 1 403 ? -16.453 -30.402 12.615 1.00 71.00 403 CYS A N 1
ATOM 3280 C CA . CYS A 1 403 ? -15.109 -30.232 13.150 1.00 71.00 403 CYS A CA 1
ATOM 3281 C C . CYS A 1 403 ? -14.077 -30.281 12.024 1.00 71.00 403 CYS A C 1
ATOM 3283 O O . CYS A 1 403 ? -13.940 -31.308 11.374 1.00 71.00 403 CYS A O 1
ATOM 3285 N N . CYS A 1 404 ? -13.261 -29.241 11.863 1.00 70.06 404 CYS A N 1
ATOM 3286 C CA . CYS A 1 404 ? -12.211 -29.210 10.837 1.00 70.06 404 CYS A CA 1
ATOM 3287 C C . CYS A 1 404 ? -11.097 -30.262 11.023 1.00 70.06 404 CYS A C 1
ATOM 3289 O O . CYS A 1 404 ? -10.273 -30.447 10.133 1.00 70.06 404 CYS A O 1
ATOM 3291 N N . ILE A 1 405 ? -11.042 -30.929 12.184 1.00 74.75 405 ILE A N 1
ATOM 3292 C CA . ILE A 1 405 ? -10.029 -31.946 12.502 1.00 74.75 405 ILE A CA 1
ATOM 3293 C C . ILE A 1 405 ? -10.548 -33.358 12.222 1.00 74.75 405 ILE A C 1
ATOM 3295 O O . ILE A 1 405 ? -9.802 -34.184 11.707 1.00 74.75 405 ILE A O 1
ATOM 3299 N N . CYS A 1 406 ? -11.795 -33.656 12.595 1.00 77.19 406 CYS A N 1
ATOM 3300 C CA . CYS A 1 406 ? -12.350 -35.014 12.506 1.00 77.19 406 CYS A CA 1
ATOM 3301 C C . CYS A 1 406 ? -13.597 -35.132 11.619 1.00 77.19 406 CYS A C 1
ATOM 3303 O O . CYS A 1 406 ? -14.156 -36.216 11.519 1.00 77.19 406 CYS A O 1
ATOM 3305 N N . ASN A 1 407 ? -14.037 -34.039 10.988 1.00 75.69 407 ASN A N 1
ATOM 3306 C CA . ASN A 1 407 ? -15.230 -33.931 10.139 1.00 75.69 407 ASN A CA 1
ATOM 3307 C C . ASN A 1 407 ? -16.568 -34.339 10.772 1.00 75.69 407 ASN A C 1
ATOM 3309 O O . ASN A 1 407 ? -17.586 -34.385 10.082 1.00 75.69 407 ASN A O 1
ATOM 3313 N N . GLU A 1 408 ? -16.603 -34.579 12.078 1.00 81.88 408 GLU A N 1
ATOM 3314 C CA . GLU A 1 408 ? -17.841 -34.878 12.787 1.00 81.88 408 GLU A CA 1
ATOM 3315 C C . GLU A 1 408 ? -18.672 -33.639 13.088 1.00 81.88 408 GLU A C 1
ATOM 3317 O O . GLU A 1 408 ? -18.144 -32.535 13.233 1.00 81.88 408 GLU A O 1
ATOM 3322 N N . ILE A 1 409 ? -19.985 -33.845 13.184 1.00 76.38 409 ILE A N 1
ATOM 3323 C CA . ILE A 1 409 ? -20.968 -32.784 13.386 1.00 76.38 409 ILE A CA 1
ATOM 3324 C C . ILE A 1 409 ? -20.807 -32.208 14.799 1.00 76.38 409 ILE A C 1
ATOM 3326 O O . ILE A 1 409 ? -20.792 -32.933 15.791 1.00 76.38 409 ILE A O 1
ATOM 3330 N N . ILE A 1 410 ? -20.672 -30.890 14.887 1.00 72.44 410 ILE A N 1
ATOM 3331 C CA . ILE A 1 410 ? -20.578 -30.125 16.123 1.00 72.44 410 ILE A CA 1
ATOM 3332 C C . ILE A 1 410 ? -21.932 -29.471 16.385 1.00 72.44 410 ILE A C 1
ATOM 3334 O O . ILE A 1 410 ? -22.425 -28.684 15.581 1.00 72.44 410 ILE A O 1
ATOM 3338 N N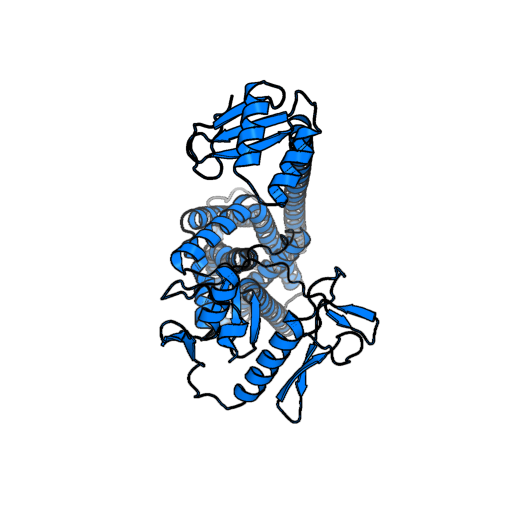 . ASP A 1 411 ? -22.489 -29.763 17.556 1.00 71.06 411 ASP A N 1
ATOM 3339 C CA . ASP A 1 411 ? -23.663 -29.087 18.101 1.00 71.06 411 ASP A CA 1
ATOM 3340 C C . ASP A 1 411 ? -23.252 -27.706 18.653 1.00 71.06 411 ASP A C 1
ATOM 3342 O O . ASP A 1 411 ? -22.635 -27.589 19.717 1.00 71.06 411 ASP A O 1
ATOM 3346 N N . ILE A 1 412 ? -23.539 -26.658 17.881 1.00 66.56 412 ILE A N 1
ATOM 3347 C CA . ILE A 1 412 ? -23.187 -25.257 18.172 1.00 66.56 412 ILE A CA 1
ATOM 3348 C C . ILE A 1 412 ? -23.968 -24.720 19.381 1.00 66.56 412 ILE A C 1
ATOM 3350 O O . ILE A 1 412 ? -23.505 -23.804 20.069 1.00 66.56 412 ILE A O 1
ATOM 3354 N N . ASP A 1 413 ? -25.135 -25.302 19.669 1.00 62.47 413 ASP A N 1
ATOM 3355 C CA . ASP A 1 413 ? -26.074 -24.818 20.686 1.00 62.47 413 ASP A CA 1
ATOM 3356 C C . ASP A 1 413 ? -25.637 -25.173 22.112 1.00 62.47 413 ASP A C 1
ATOM 3358 O O . ASP A 1 413 ? -26.230 -24.743 23.111 1.00 62.47 413 ASP A O 1
ATOM 3362 N N . LYS A 1 414 ? -24.531 -25.915 22.238 1.00 57.69 414 LYS A N 1
ATOM 3363 C CA . LYS A 1 414 ? -23.879 -26.242 23.508 1.00 57.69 414 LYS A CA 1
ATOM 3364 C C . LYS A 1 414 ? -22.494 -25.592 23.596 1.00 57.69 414 LYS A C 1
ATOM 3366 O O . LYS A 1 414 ? -21.487 -26.302 23.586 1.00 57.69 414 LYS A O 1
ATOM 3371 N N . PRO A 1 415 ? -22.399 -24.255 23.755 1.00 50.91 415 PRO A N 1
ATOM 3372 C CA . PRO A 1 415 ? -21.123 -23.624 24.060 1.00 50.91 415 PRO A CA 1
ATOM 3373 C C . PRO A 1 415 ? -20.571 -24.181 25.378 1.00 50.91 415 PRO A C 1
ATOM 3375 O O . PRO A 1 415 ? -21.317 -24.389 26.343 1.00 50.91 415 PRO A O 1
ATOM 3378 N N . VAL A 1 416 ? -19.255 -24.405 25.419 1.00 47.00 416 VAL A N 1
ATOM 3379 C CA . VAL A 1 416 ? -18.541 -24.904 26.601 1.00 47.00 416 VAL A CA 1
ATOM 3380 C C . VAL A 1 416 ? -18.806 -23.970 27.780 1.00 47.00 416 VAL A C 1
ATOM 3382 O O . VAL A 1 416 ? -18.352 -22.825 27.813 1.00 47.00 416 VAL A O 1
ATOM 3385 N N . ARG A 1 417 ? -19.562 -24.451 28.769 1.00 45.25 417 ARG A N 1
ATOM 3386 C CA . ARG A 1 417 ? -19.675 -23.792 30.070 1.00 45.25 417 ARG A CA 1
ATOM 3387 C C . ARG A 1 417 ? -18.419 -24.114 30.870 1.00 45.25 417 ARG A C 1
ATOM 3389 O O . ARG A 1 417 ? -18.194 -25.266 31.213 1.00 45.25 417 ARG A O 1
ATOM 3396 N N . GLN A 1 418 ? -17.665 -23.085 31.250 1.00 39.59 418 GLN A N 1
ATOM 3397 C CA . GLN A 1 418 ? -16.964 -23.140 32.530 1.00 39.59 418 GLN A CA 1
ATOM 3398 C C . GLN A 1 418 ? -18.038 -23.159 33.616 1.00 39.59 418 GLN A C 1
ATOM 3400 O O . GLN A 1 418 ? -18.836 -22.224 33.736 1.00 39.59 418 GLN A O 1
ATOM 3405 N N . ASP A 1 419 ? -18.109 -24.272 34.333 1.00 36.41 419 ASP A N 1
ATOM 3406 C CA . ASP A 1 419 ? -19.123 -24.531 35.338 1.00 36.41 419 ASP A CA 1
ATOM 3407 C C . ASP A 1 419 ? -19.180 -23.425 36.393 1.00 36.41 419 ASP A C 1
ATOM 3409 O O . ASP A 1 419 ? -18.210 -23.127 37.083 1.00 36.41 419 ASP A O 1
ATOM 3413 N N . ASN A 1 420 ? -20.370 -22.849 36.550 1.00 34.09 420 ASN A N 1
ATOM 3414 C CA . ASN A 1 420 ? -20.863 -22.405 37.842 1.00 34.09 420 ASN A CA 1
ATOM 3415 C C . ASN A 1 420 ? -22.374 -22.657 37.884 1.00 34.09 420 ASN A C 1
ATOM 3417 O O . ASN A 1 420 ? -23.171 -22.060 37.154 1.00 34.09 420 ASN A O 1
ATOM 3421 N N . HIS A 1 421 ? -22.744 -23.623 38.720 1.00 40.34 421 HIS A N 1
ATOM 3422 C CA . HIS A 1 421 ? -24.102 -24.069 38.989 1.00 40.34 421 HIS A CA 1
ATOM 3423 C C . HIS A 1 421 ? -24.965 -22.938 39.562 1.00 40.34 421 HIS A C 1
ATOM 3425 O O . HIS A 1 421 ? -24.712 -22.489 40.671 1.00 40.34 421 HIS A O 1
ATOM 3431 N N . GLN A 1 422 ? -26.011 -22.534 38.832 1.00 40.19 422 GLN A N 1
ATOM 3432 C CA . GLN A 1 422 ? -27.343 -22.133 39.330 1.00 40.19 422 GLN A CA 1
ATOM 3433 C C . GLN A 1 422 ? -28.117 -21.476 38.178 1.00 40.19 422 GLN A C 1
ATOM 3435 O O . GLN A 1 422 ? -27.947 -20.289 37.925 1.00 40.19 422 GLN A O 1
ATOM 3440 N N . LYS A 1 423 ? -28.920 -22.265 37.447 1.00 41.59 423 LYS A N 1
ATOM 3441 C CA . LYS A 1 423 ? -30.068 -21.862 36.592 1.00 41.59 423 LYS A CA 1
ATOM 3442 C C . LYS A 1 423 ? -30.460 -23.050 35.705 1.00 41.59 423 LYS A C 1
ATOM 3444 O O . LYS A 1 423 ? -30.081 -23.115 34.538 1.00 41.59 423 LYS A O 1
ATOM 3449 N N . LYS A 1 424 ? -31.149 -24.040 36.286 1.00 41.84 424 LYS A N 1
ATOM 3450 C CA . LYS A 1 424 ? -31.669 -25.212 35.553 1.00 41.84 424 LYS A CA 1
ATOM 3451 C C . LYS A 1 424 ? -33.126 -25.046 35.090 1.00 41.84 424 LYS A C 1
ATOM 3453 O O . LYS A 1 424 ? -33.475 -25.666 34.098 1.00 41.84 424 LYS A O 1
ATOM 3458 N N . SER A 1 425 ? -33.946 -24.181 35.700 1.00 46.31 425 SER A N 1
ATOM 3459 C CA . SER A 1 425 ? -35.364 -24.059 35.298 1.00 46.31 425 SER A CA 1
ATOM 3460 C C . SER A 1 425 ? -35.603 -23.152 34.083 1.00 46.31 425 SER A C 1
ATOM 3462 O O . SER A 1 425 ? -36.419 -23.480 33.235 1.00 46.31 425 SER A O 1
ATOM 3464 N N . GLN A 1 426 ? -34.839 -22.066 33.919 1.00 45.66 426 GLN A N 1
ATOM 3465 C CA . GLN A 1 426 ? -35.034 -21.121 32.801 1.00 45.66 426 GLN A CA 1
ATOM 3466 C C . GLN A 1 426 ? -34.594 -21.669 31.432 1.00 45.66 426 GLN A C 1
ATOM 3468 O O . GLN A 1 426 ? -34.999 -21.131 30.408 1.00 45.66 426 GLN A O 1
ATOM 3473 N N . LYS A 1 427 ? -33.764 -22.723 31.402 1.00 47.06 427 LYS A N 1
ATOM 3474 C CA . LYS A 1 427 ? -33.204 -23.280 30.160 1.00 47.06 427 LYS A CA 1
ATOM 3475 C C . LYS A 1 427 ? -34.208 -24.170 29.412 1.00 47.06 427 LYS A C 1
ATOM 3477 O O . LYS A 1 427 ? -34.357 -24.015 28.212 1.00 47.06 427 LYS A O 1
ATOM 3482 N N . ALA A 1 428 ? -34.962 -25.009 30.125 1.00 49.16 428 ALA A N 1
ATOM 3483 C CA . ALA A 1 428 ? -35.959 -25.890 29.506 1.00 49.16 428 ALA A CA 1
ATOM 3484 C C . ALA A 1 428 ? -37.096 -25.109 28.816 1.00 49.16 428 ALA A C 1
ATOM 3486 O O . ALA A 1 428 ? -37.596 -25.518 27.774 1.00 49.16 428 ALA A O 1
ATOM 3487 N N . VAL A 1 429 ? -37.457 -23.949 29.371 1.00 49.56 429 VAL A N 1
ATOM 3488 C CA . VAL A 1 429 ? -38.465 -23.049 28.794 1.00 49.56 429 VAL A CA 1
ATOM 3489 C C . VAL A 1 429 ? -37.935 -22.359 27.528 1.00 49.56 429 VAL A C 1
ATOM 3491 O O . VAL A 1 429 ? -38.661 -22.233 26.545 1.00 49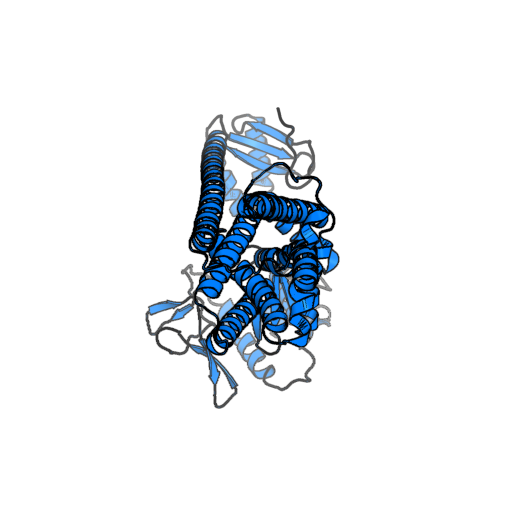.56 429 VAL A O 1
ATOM 3494 N N . PHE A 1 430 ? -36.656 -21.966 27.520 1.00 45.31 430 PHE A N 1
ATOM 3495 C CA . PHE A 1 430 ? -36.011 -21.306 26.379 1.00 45.31 430 PHE A CA 1
ATOM 3496 C C . PHE A 1 430 ? -35.797 -22.263 25.196 1.00 45.31 430 PHE A C 1
ATOM 3498 O O . PHE A 1 430 ? -36.103 -21.905 24.061 1.00 45.31 430 PHE A O 1
ATOM 3505 N N . ASP A 1 431 ? -35.359 -23.493 25.472 1.00 48.84 431 ASP A N 1
ATOM 3506 C CA . ASP A 1 431 ? -35.130 -24.523 24.451 1.00 48.84 431 ASP A CA 1
ATOM 3507 C C . ASP A 1 431 ? -36.467 -24.955 23.794 1.00 48.84 431 ASP A C 1
ATOM 3509 O O . ASP A 1 431 ? -36.535 -25.181 22.588 1.00 48.84 431 ASP A O 1
ATOM 3513 N N . SER A 1 432 ? -37.572 -24.953 24.557 1.00 49.88 432 SER A N 1
ATOM 3514 C CA . SER A 1 432 ? -38.940 -25.177 24.049 1.00 49.88 432 SER A CA 1
ATOM 3515 C C . SER A 1 432 ? -39.427 -24.067 23.100 1.00 49.88 432 SER A C 1
ATOM 3517 O O . SER A 1 432 ? -40.164 -24.339 22.151 1.00 49.88 432 SER A O 1
ATOM 3519 N N . LEU A 1 433 ? -39.041 -22.808 23.337 1.00 46.09 433 LEU A N 1
ATOM 3520 C CA . LEU A 1 433 ? -39.418 -21.674 22.481 1.00 46.09 433 LEU A CA 1
ATOM 3521 C C . LEU A 1 433 ? -38.603 -21.608 21.198 1.00 46.09 433 LEU A C 1
ATOM 3523 O O . LEU A 1 433 ? -39.183 -21.371 20.144 1.00 46.09 433 LEU A O 1
ATOM 3527 N N . ILE A 1 434 ? -37.297 -21.864 21.278 1.00 50.88 434 ILE A N 1
ATOM 3528 C CA . ILE A 1 434 ? -36.427 -21.931 20.098 1.00 50.88 434 ILE A CA 1
ATOM 3529 C C . ILE A 1 434 ? -36.894 -23.069 19.180 1.00 50.88 434 ILE A C 1
ATOM 3531 O O . ILE A 1 434 ? -37.135 -22.826 18.000 1.00 50.88 434 ILE A O 1
ATOM 3535 N N . GLY A 1 435 ? -37.206 -24.249 19.732 1.00 45.84 435 GLY A N 1
ATOM 3536 C CA . GLY A 1 435 ? -37.755 -25.360 18.945 1.00 45.84 435 GLY A CA 1
ATOM 3537 C C . GLY A 1 435 ? -39.117 -25.061 18.295 1.00 45.84 435 GLY A C 1
ATOM 3538 O O . GLY A 1 435 ? -39.386 -25.505 17.177 1.00 45.84 435 GLY A O 1
ATOM 3539 N N . LYS A 1 436 ? -39.980 -24.264 18.947 1.00 46.00 436 LYS A N 1
ATOM 3540 C CA . LYS A 1 436 ? -41.260 -23.794 18.372 1.00 46.00 436 LYS A CA 1
ATOM 3541 C C . LYS A 1 436 ? -41.094 -22.656 17.352 1.00 46.00 436 LYS A C 1
ATOM 3543 O O . LYS A 1 436 ? -41.976 -22.471 16.516 1.00 46.00 436 LYS A O 1
ATOM 3548 N N . MET A 1 437 ? -40.002 -21.891 17.416 1.00 42.72 437 MET A N 1
ATOM 3549 C CA . MET A 1 437 ? -39.661 -20.844 16.444 1.00 42.72 437 MET A CA 1
ATOM 3550 C C . MET A 1 437 ? -39.040 -21.441 15.177 1.00 42.72 437 MET A C 1
ATOM 3552 O O . MET A 1 437 ? -39.448 -21.084 14.076 1.00 42.72 437 MET A O 1
ATOM 3556 N N . GLU A 1 438 ? -38.132 -22.407 15.312 1.00 45.25 438 GLU A N 1
ATOM 3557 C CA . GLU A 1 438 ? -37.474 -23.080 14.182 1.00 45.25 438 GLU A CA 1
ATOM 3558 C C . GLU A 1 438 ? -38.448 -23.910 13.339 1.00 45.25 438 GLU A C 1
ATOM 3560 O O . GLU A 1 438 ? -38.365 -23.913 12.113 1.00 45.25 438 GLU A O 1
ATOM 3565 N N . THR A 1 439 ? -39.445 -24.536 13.972 1.00 47.59 439 THR A N 1
ATOM 3566 C CA . THR A 1 439 ? -40.524 -25.244 13.257 1.00 47.59 439 THR A CA 1
ATOM 3567 C C . THR A 1 439 ? -41.495 -24.315 12.520 1.00 47.59 439 THR A C 1
ATOM 3569 O O . THR A 1 439 ? -42.242 -24.789 11.670 1.00 47.59 439 THR A O 1
ATOM 3572 N N . ARG A 1 440 ? -41.494 -23.004 12.807 1.00 38.62 440 ARG A N 1
ATOM 3573 C CA . ARG A 1 440 ? -42.349 -22.005 12.136 1.00 38.62 440 ARG A CA 1
ATOM 3574 C C . ARG A 1 440 ? -41.599 -21.146 11.111 1.00 38.62 440 ARG A C 1
ATOM 3576 O O . ARG A 1 440 ? -42.236 -20.602 10.217 1.00 38.62 440 ARG A O 1
ATOM 3583 N N . LEU A 1 441 ? -40.271 -21.055 11.214 1.00 38.66 441 LEU A N 1
ATOM 3584 C CA . LEU A 1 441 ? -39.384 -20.325 10.292 1.00 38.66 441 LEU A CA 1
ATOM 3585 C C . LEU A 1 441 ? -38.994 -21.126 9.035 1.00 38.66 441 LEU A C 1
ATOM 3587 O O . LEU A 1 441 ? -38.368 -20.580 8.132 1.00 38.66 441 LEU A O 1
ATOM 3591 N N . SER A 1 442 ? -39.372 -22.402 8.948 1.00 42.22 442 SER A N 1
ATOM 3592 C CA . SER A 1 442 ? -39.135 -23.273 7.788 1.00 42.22 442 SER A CA 1
ATOM 3593 C C . SER A 1 442 ? -40.166 -23.116 6.654 1.00 42.22 442 SER A C 1
ATOM 3595 O O . SER A 1 442 ? -40.150 -23.888 5.696 1.00 42.22 442 SER A O 1
ATOM 3597 N N . VAL A 1 443 ? -41.043 -22.106 6.721 1.00 39.84 443 VAL A N 1
ATOM 3598 C CA . VAL A 1 443 ? -41.990 -21.750 5.650 1.00 39.84 443 VAL A CA 1
ATOM 3599 C C . VAL A 1 443 ? -41.414 -20.569 4.851 1.00 39.84 443 VAL A C 1
ATOM 3601 O O . VAL A 1 443 ? -40.901 -19.622 5.433 1.00 39.84 443 VAL A O 1
ATOM 3604 N N . GLY A 1 444 ? -41.419 -20.677 3.517 1.00 35.41 444 GLY A N 1
ATOM 3605 C CA . GLY A 1 444 ? -40.598 -19.889 2.582 1.00 35.41 444 GLY A CA 1
ATOM 3606 C C . GLY A 1 444 ? -40.780 -18.353 2.550 1.00 35.41 444 GLY A C 1
ATOM 3607 O O . GLY A 1 444 ? -41.627 -17.789 3.239 1.00 35.41 444 GLY A O 1
ATOM 3608 N N . PRO A 1 445 ? -39.973 -17.652 1.725 1.00 36.28 445 PRO A N 1
ATOM 3609 C CA . PRO A 1 445 ? -39.858 -16.192 1.730 1.00 36.28 445 PRO A CA 1
ATOM 3610 C C . PRO A 1 445 ? -41.162 -15.510 1.292 1.00 36.28 445 PRO A C 1
ATOM 3612 O O . PRO A 1 445 ? -41.613 -15.677 0.161 1.00 36.28 445 PRO A O 1
ATOM 3615 N N . GLY A 1 446 ? -41.745 -14.726 2.203 1.00 45.84 446 GLY A N 1
ATOM 3616 C CA . GLY A 1 446 ? -43.011 -14.005 2.013 1.00 45.84 446 GLY A CA 1
ATOM 3617 C C . GLY A 1 446 ? -43.841 -13.840 3.292 1.00 45.84 446 GLY A C 1
ATOM 3618 O O . GLY A 1 446 ? -44.798 -13.075 3.298 1.00 45.84 446 GLY A O 1
ATOM 3619 N N . THR A 1 447 ? -43.484 -14.518 4.384 1.00 48.75 447 THR A N 1
ATOM 3620 C CA . THR A 1 447 ? -44.188 -14.392 5.667 1.00 48.75 447 THR A CA 1
ATOM 3621 C C . THR A 1 447 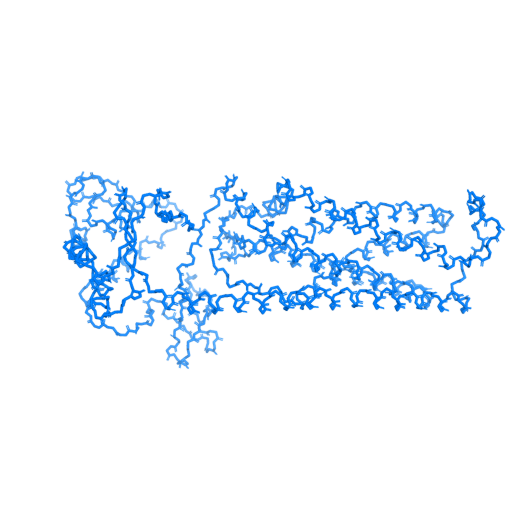? -43.678 -13.197 6.468 1.00 48.75 447 THR A C 1
ATOM 3623 O O . THR A 1 447 ? -42.493 -13.120 6.795 1.00 48.75 447 THR A O 1
ATOM 3626 N N . GLU A 1 448 ? -44.586 -12.272 6.781 1.00 49.44 448 GLU A N 1
ATOM 3627 C CA . GLU A 1 448 ? -44.363 -11.145 7.689 1.00 49.44 448 GLU A CA 1
ATOM 3628 C C . GLU A 1 448 ? -43.719 -11.624 9.002 1.00 49.44 448 GLU A C 1
ATOM 3630 O O . GLU A 1 448 ? -44.110 -12.648 9.569 1.00 49.44 448 GLU A O 1
ATOM 3635 N N . LEU A 1 449 ? -42.691 -10.904 9.465 1.00 58.38 449 LEU A N 1
ATOM 3636 C CA . LEU A 1 449 ? -41.972 -11.227 10.701 1.00 58.38 449 LEU A CA 1
ATOM 3637 C C . LEU A 1 449 ? -42.964 -11.339 11.873 1.00 58.38 449 LEU A C 1
ATOM 3639 O O . LEU A 1 449 ? -43.811 -10.457 12.021 1.00 58.38 449 LEU A O 1
ATOM 3643 N N . PRO A 1 450 ? -42.855 -12.363 12.737 1.00 78.06 450 PRO A N 1
ATOM 3644 C CA . PRO A 1 450 ? -43.817 -12.576 13.808 1.00 78.06 450 PRO A CA 1
ATOM 3645 C C . PRO A 1 450 ? -43.873 -11.379 14.767 1.00 78.06 450 PRO A C 1
ATOM 3647 O O . PRO A 1 450 ? -42.853 -10.907 15.286 1.00 78.06 450 PRO A O 1
ATOM 3650 N N . TYR A 1 451 ? -45.093 -10.904 15.012 1.00 85.12 451 TYR A N 1
ATOM 3651 C CA . TYR A 1 451 ? -45.401 -9.914 16.036 1.00 85.12 451 TYR A CA 1
ATOM 3652 C C . TYR A 1 451 ? -45.795 -10.612 17.333 1.00 85.12 451 TYR A C 1
ATOM 3654 O O . TYR A 1 451 ? -46.366 -11.704 17.329 1.00 85.12 451 TYR A O 1
ATOM 3662 N N . ILE A 1 452 ? -45.480 -9.968 18.449 1.00 90.38 452 ILE A N 1
ATOM 3663 C CA . ILE A 1 452 ? -45.908 -10.385 19.775 1.00 90.38 452 ILE A CA 1
ATOM 3664 C C . ILE A 1 452 ? -46.709 -9.263 20.419 1.00 90.38 452 ILE A C 1
ATOM 3666 O O . ILE A 1 452 ? -46.364 -8.083 20.303 1.00 90.38 452 ILE A O 1
ATOM 3670 N N . GLU A 1 453 ? -47.795 -9.642 21.076 1.00 94.81 453 GLU A N 1
ATOM 3671 C CA . GLU A 1 453 ? -48.709 -8.720 21.727 1.00 94.81 453 GLU A CA 1
ATOM 3672 C C . GLU A 1 453 ? -48.434 -8.692 23.235 1.00 94.81 453 GLU A C 1
ATOM 3674 O O . GLU A 1 453 ? -48.277 -9.728 23.881 1.00 94.81 453 GLU A O 1
ATOM 3679 N N . CYS A 1 454 ? -48.344 -7.496 23.819 1.00 94.50 454 CYS A N 1
ATOM 3680 C CA . CYS A 1 454 ? -48.150 -7.364 25.261 1.00 94.50 454 CYS A CA 1
ATOM 3681 C C . CYS A 1 454 ? -49.429 -7.762 26.027 1.00 94.50 454 CYS A C 1
ATOM 3683 O O . CYS A 1 454 ? -50.447 -7.091 25.846 1.00 94.50 454 CYS A O 1
ATOM 3685 N N . PRO A 1 455 ? -49.380 -8.709 26.985 1.00 93.56 455 PRO A N 1
ATOM 3686 C CA . PRO A 1 455 ? -50.573 -9.203 27.687 1.00 93.56 455 PRO A CA 1
ATOM 3687 C C . PRO A 1 455 ? -51.268 -8.147 28.563 1.00 93.56 455 PRO A C 1
ATOM 3689 O O . PRO A 1 455 ? -52.407 -8.333 28.973 1.00 93.56 455 PRO A O 1
ATOM 3692 N N . HIS A 1 456 ? -50.596 -7.030 28.866 1.00 95.00 456 HIS A N 1
ATOM 3693 C CA . HIS A 1 456 ? -51.163 -5.952 29.682 1.00 95.00 456 HIS A CA 1
ATOM 3694 C C . HIS A 1 456 ? -51.731 -4.776 28.893 1.00 95.00 456 HIS A C 1
ATOM 3696 O O . HIS A 1 456 ? -52.570 -4.052 29.419 1.00 95.00 456 HIS A O 1
ATOM 3702 N N . CYS A 1 457 ? -51.212 -4.495 27.698 1.00 94.56 457 CYS A N 1
ATOM 3703 C CA . CYS A 1 457 ? -51.591 -3.284 26.959 1.00 94.56 457 CYS A CA 1
ATOM 3704 C C . CYS A 1 457 ? -51.920 -3.527 25.495 1.00 94.56 457 CYS A C 1
ATOM 3706 O O . CYS A 1 457 ? -52.185 -2.562 24.785 1.00 94.56 457 CYS A O 1
ATOM 3708 N N . HIS A 1 458 ? -51.866 -4.782 25.049 1.00 93.62 458 HIS A N 1
ATOM 3709 C CA . HIS A 1 458 ? -52.281 -5.204 23.717 1.00 93.62 458 HIS A CA 1
ATOM 3710 C C . HIS A 1 458 ? -51.521 -4.525 22.563 1.00 93.62 458 HIS A C 1
ATOM 3712 O O . HIS A 1 458 ? -51.928 -4.562 21.407 1.00 93.62 458 HIS A O 1
ATOM 3718 N N . SER A 1 459 ? -50.378 -3.892 22.861 1.00 92.44 459 SER A N 1
ATOM 3719 C CA . SER A 1 459 ? -49.515 -3.317 21.830 1.00 92.44 459 SER A CA 1
ATOM 3720 C C . SER A 1 459 ? -48.722 -4.415 21.129 1.00 92.44 459 SER A C 1
ATOM 3722 O O . SER A 1 459 ? -48.108 -5.262 21.784 1.00 92.44 459 SER A O 1
ATOM 3724 N N . MET A 1 460 ? -48.740 -4.372 19.797 1.00 92.25 460 MET A N 1
ATOM 3725 C CA . MET A 1 460 ? -47.976 -5.262 18.928 1.00 92.25 460 MET A CA 1
ATOM 3726 C C . MET A 1 460 ? -46.561 -4.718 18.739 1.00 92.25 460 MET A C 1
ATOM 3728 O O . MET A 1 460 ? -46.373 -3.534 18.456 1.00 92.25 460 MET A O 1
ATOM 3732 N N . ALA A 1 461 ? -45.560 -5.580 18.874 1.00 89.38 461 ALA A N 1
ATOM 3733 C CA . ALA A 1 461 ? -44.177 -5.262 18.538 1.00 89.38 461 ALA A CA 1
ATOM 3734 C C . ALA A 1 461 ? -43.521 -6.453 17.836 1.00 89.38 461 ALA A C 1
ATOM 3736 O O . ALA A 1 461 ? -43.926 -7.599 18.036 1.00 89.38 461 ALA A O 1
ATOM 3737 N N . HIS A 1 462 ? -42.499 -6.196 17.018 1.00 89.75 462 HIS A N 1
ATOM 3738 C CA . HIS A 1 462 ? -41.706 -7.276 16.437 1.00 89.75 462 HIS A CA 1
ATOM 3739 C C . HIS A 1 462 ? -41.059 -8.103 17.549 1.00 89.75 462 HIS A C 1
ATOM 3741 O O . HIS A 1 462 ? -40.487 -7.548 18.495 1.00 89.75 462 HIS A O 1
ATOM 3747 N N . ILE A 1 463 ? -41.148 -9.431 17.435 1.00 87.69 463 ILE A N 1
ATOM 3748 C CA . ILE A 1 463 ? -40.759 -10.346 18.513 1.00 87.69 463 ILE A CA 1
ATOM 3749 C C . ILE A 1 463 ? -39.296 -10.156 18.943 1.00 87.69 463 ILE A C 1
ATOM 3751 O O . ILE A 1 463 ? -39.004 -10.130 20.139 1.00 87.69 463 ILE A O 1
ATOM 3755 N N . ASP A 1 464 ? -38.391 -9.908 17.992 1.00 80.25 464 ASP A N 1
ATOM 3756 C CA . ASP A 1 464 ? -36.958 -9.739 18.253 1.00 80.25 464 ASP A CA 1
ATOM 3757 C C . ASP A 1 464 ? -36.661 -8.475 19.063 1.00 80.25 464 ASP A C 1
ATOM 3759 O O . ASP A 1 464 ? -35.855 -8.486 20.004 1.00 80.25 464 ASP A O 1
ATOM 3763 N N . GLU A 1 465 ? -37.348 -7.381 18.734 1.00 82.38 465 GLU A N 1
ATOM 3764 C CA . GLU A 1 465 ? -37.213 -6.104 19.428 1.00 82.38 465 GLU A CA 1
ATOM 3765 C C . GLU A 1 465 ? -37.832 -6.179 20.823 1.00 82.38 465 GLU A C 1
ATOM 3767 O O . GLU A 1 465 ? -37.217 -5.742 21.803 1.00 82.38 465 GLU A O 1
ATOM 3772 N N . PHE A 1 466 ? -39.009 -6.799 20.938 1.00 89.94 466 PHE A N 1
ATOM 3773 C CA . PHE A 1 466 ? -39.714 -6.966 22.205 1.00 89.94 466 PHE A CA 1
ATOM 3774 C C . PHE A 1 466 ? -38.914 -7.832 23.187 1.00 89.94 466 PHE A C 1
ATOM 3776 O O . PHE A 1 466 ? -38.697 -7.432 24.335 1.00 89.94 466 PHE A O 1
ATOM 3783 N N . LEU A 1 467 ? -38.391 -8.979 22.736 1.00 86.19 467 LEU A N 1
ATOM 3784 C CA . LEU A 1 467 ? -37.577 -9.881 23.558 1.00 86.19 467 LEU A CA 1
ATOM 3785 C C . LEU A 1 467 ? -36.232 -9.251 23.943 1.00 86.19 467 LEU A C 1
ATOM 3787 O O . LEU A 1 467 ? -35.794 -9.364 25.095 1.00 86.19 467 LEU A O 1
ATOM 3791 N N . SER A 1 468 ? -35.591 -8.530 23.018 1.00 82.12 468 SER A N 1
ATOM 3792 C CA . SER A 1 468 ? -34.368 -7.771 23.307 1.00 82.12 468 SER A CA 1
ATOM 3793 C C . SER A 1 468 ? -34.613 -6.696 24.369 1.00 82.12 468 SER A C 1
ATOM 3795 O O . SER A 1 468 ? -33.822 -6.553 25.310 1.00 82.12 468 SER A O 1
ATOM 3797 N N . TRP A 1 469 ? -35.737 -5.979 24.278 1.00 87.88 469 TRP A N 1
ATOM 3798 C CA . TRP A 1 469 ? -36.137 -4.974 25.260 1.00 87.88 469 TRP A CA 1
ATOM 3799 C C . TRP A 1 469 ? -36.415 -5.589 26.635 1.00 87.88 469 TRP A C 1
ATOM 3801 O O . TRP A 1 469 ? -35.878 -5.124 27.645 1.00 87.88 469 TRP A O 1
ATOM 3811 N N . LEU A 1 470 ? -37.177 -6.683 26.688 1.00 87.25 470 LEU A N 1
ATOM 3812 C CA . LEU A 1 470 ? -37.464 -7.431 27.914 1.00 87.25 470 LEU A CA 1
ATOM 3813 C C . LEU A 1 470 ? -36.203 -7.958 28.593 1.00 87.25 470 LEU A C 1
ATOM 3815 O O . LEU A 1 470 ? -36.075 -7.852 29.814 1.00 87.25 470 LEU A O 1
ATOM 3819 N N . ARG A 1 471 ? -35.230 -8.461 27.824 1.00 84.62 471 ARG A N 1
ATOM 3820 C CA . ARG A 1 471 ? -33.937 -8.914 28.358 1.00 84.62 471 ARG A CA 1
ATOM 3821 C C . ARG A 1 471 ? -33.184 -7.787 29.070 1.00 84.62 471 ARG A C 1
ATOM 3823 O O . ARG A 1 471 ? -32.538 -8.038 30.087 1.00 84.62 471 ARG A O 1
ATOM 3830 N N . MET A 1 472 ? -33.277 -6.557 28.564 1.00 82.94 472 MET A N 1
ATOM 3831 C CA . MET A 1 472 ? -32.586 -5.397 29.133 1.00 82.94 472 MET A CA 1
ATOM 3832 C C . MET A 1 472 ? -33.348 -4.733 30.284 1.00 82.94 472 MET A C 1
ATOM 3834 O O . MET A 1 472 ? -32.735 -4.313 31.265 1.00 82.94 472 MET A O 1
ATOM 3838 N N . ARG A 1 473 ? -34.669 -4.586 30.153 1.00 85.12 473 ARG A N 1
ATOM 3839 C CA . ARG A 1 473 ? -35.485 -3.708 31.009 1.00 85.12 473 ARG A CA 1
ATOM 3840 C C . ARG A 1 473 ? -36.489 -4.457 31.887 1.00 85.12 473 ARG A C 1
ATOM 3842 O O . ARG A 1 473 ? -36.910 -3.892 32.891 1.00 85.12 473 ARG A O 1
ATOM 3849 N N . LYS A 1 474 ? -36.836 -5.708 31.553 1.00 93.56 474 LYS A N 1
ATOM 3850 C CA . LYS A 1 474 ? -37.889 -6.518 32.206 1.00 93.56 474 LYS A CA 1
ATOM 3851 C C . LYS A 1 474 ? -39.250 -5.813 32.311 1.00 93.56 474 LYS A C 1
ATOM 3853 O O . LYS A 1 474 ? -40.004 -6.036 33.254 1.00 93.56 474 LYS A O 1
ATOM 3858 N N . THR A 1 475 ? -39.547 -4.921 31.373 1.00 94.50 475 THR A N 1
ATOM 3859 C CA . THR A 1 475 ? -40.802 -4.168 31.311 1.00 94.50 475 THR A CA 1
ATOM 3860 C C . THR A 1 475 ? -41.264 -4.051 29.865 1.00 94.50 475 THR A C 1
ATOM 3862 O O . THR A 1 475 ? -40.437 -4.074 28.952 1.00 94.50 475 THR A O 1
ATOM 3865 N N . CYS A 1 476 ? -42.569 -3.891 29.647 1.00 94.12 476 CYS A N 1
ATOM 3866 C CA . CYS A 1 476 ? -43.112 -3.569 28.329 1.00 94.12 476 CYS A CA 1
ATOM 3867 C C . CYS A 1 476 ? -42.578 -2.201 27.844 1.00 94.12 476 CYS A C 1
ATOM 3869 O O . CYS A 1 476 ? -42.585 -1.245 28.626 1.00 94.12 476 CYS A O 1
ATOM 3871 N N . PRO A 1 477 ? -42.143 -2.053 26.580 1.00 90.19 477 PRO A N 1
ATOM 3872 C CA . PRO A 1 477 ? -41.709 -0.763 26.037 1.00 90.19 477 PRO A CA 1
ATOM 3873 C C . PRO A 1 477 ? -42.825 0.293 26.009 1.00 90.19 477 PRO A C 1
ATOM 3875 O O . PRO A 1 477 ? -42.528 1.477 26.153 1.00 90.19 477 PRO A O 1
ATOM 3878 N N . VAL A 1 478 ? -44.089 -0.129 25.878 1.00 94.19 478 VAL A N 1
ATOM 3879 C CA . VAL A 1 478 ? -45.249 0.767 25.757 1.00 94.19 478 VAL A CA 1
ATOM 3880 C C . VAL A 1 478 ? -45.838 1.103 27.127 1.00 94.19 478 VAL A C 1
ATOM 3882 O O . VAL A 1 478 ? -45.736 2.242 27.577 1.00 94.19 478 VAL A O 1
ATOM 3885 N N . CYS A 1 479 ? -46.402 0.123 27.842 1.00 94.38 479 CYS A N 1
ATOM 3886 C CA . CYS A 1 479 ? -47.075 0.387 29.122 1.00 94.38 479 CYS A CA 1
ATOM 3887 C C . CYS A 1 479 ? -46.144 0.414 30.341 1.00 94.38 479 CYS A C 1
ATOM 3889 O O . CYS A 1 479 ? -46.581 0.752 31.437 1.00 94.38 479 CYS A O 1
ATOM 3891 N N . LYS A 1 480 ? -44.861 0.055 30.178 1.00 94.69 480 LYS A N 1
ATOM 3892 C CA . LYS A 1 480 ? -43.857 -0.054 31.254 1.00 94.69 480 LYS A CA 1
ATOM 3893 C C . LYS A 1 480 ? -44.200 -1.027 32.385 1.00 94.69 480 LYS A C 1
ATOM 3895 O O . LYS A 1 480 ? -43.417 -1.121 33.332 1.00 94.69 480 LYS A O 1
ATOM 3900 N N . THR A 1 481 ? -45.285 -1.793 32.276 1.00 95.50 481 THR A N 1
ATOM 3901 C CA . THR A 1 481 ? -45.602 -2.860 33.225 1.00 95.50 481 THR A CA 1
ATOM 3902 C C . THR A 1 481 ? -44.471 -3.876 33.241 1.00 95.50 481 THR A C 1
ATOM 3904 O O . THR A 1 481 ? -43.915 -4.227 32.194 1.00 95.50 481 THR A O 1
ATOM 3907 N N . LYS A 1 482 ? -44.079 -4.293 34.445 1.00 95.06 482 LYS A N 1
ATOM 3908 C CA . LYS A 1 482 ? -43.061 -5.319 34.639 1.00 95.06 482 LYS A CA 1
ATOM 3909 C C . LYS A 1 482 ? -43.635 -6.643 34.155 1.00 95.06 482 LYS A C 1
ATOM 3911 O O . LYS A 1 482 ? -44.707 -7.025 34.597 1.00 95.06 482 LYS A O 1
ATOM 3916 N N . LEU A 1 483 ? -42.922 -7.278 33.240 1.00 92.06 483 LEU A N 1
ATOM 3917 C CA . LEU A 1 483 ? -43.315 -8.538 32.626 1.00 92.06 483 LEU A CA 1
ATOM 3918 C C . LEU A 1 483 ? -42.257 -9.574 32.979 1.00 92.06 483 LEU A C 1
ATOM 3920 O O . LEU A 1 483 ? -41.051 -9.310 32.852 1.00 92.06 483 LEU A O 1
ATOM 3924 N N . GLU A 1 484 ? -42.699 -10.737 33.428 1.00 88.06 484 GLU A N 1
ATOM 3925 C CA . GLU A 1 484 ? -41.868 -11.924 33.524 1.00 88.06 484 GLU A CA 1
ATOM 3926 C C . GLU A 1 484 ? -41.974 -12.718 32.218 1.00 88.06 484 GLU A C 1
ATOM 3928 O O . GLU A 1 484 ? -42.915 -12.568 31.444 1.00 88.06 484 GLU A O 1
ATOM 3933 N N . TYR A 1 485 ? -40.953 -13.519 31.905 1.00 77.56 485 TYR A N 1
ATOM 3934 C CA . TYR A 1 485 ? -40.959 -14.285 30.651 1.00 77.56 485 TYR A CA 1
ATOM 3935 C C . TYR A 1 485 ? -42.134 -15.268 30.600 1.00 77.56 485 TYR A C 1
ATOM 3937 O O . TYR A 1 485 ? -42.655 -15.530 29.524 1.00 77.56 485 TYR A O 1
ATOM 3945 N N . GLU A 1 486 ? -42.556 -15.773 31.757 1.00 82.50 486 GLU A N 1
ATOM 3946 C CA . GLU A 1 486 ? -43.684 -16.695 31.908 1.00 82.50 486 GLU A CA 1
ATOM 3947 C C . GLU A 1 486 ? -45.013 -16.049 31.477 1.00 82.50 486 GLU A C 1
ATOM 3949 O O . GLU A 1 486 ? -45.818 -16.716 30.835 1.00 82.50 486 GLU A O 1
ATOM 3954 N N . ASP A 1 487 ? -45.184 -14.737 31.683 1.00 80.62 487 ASP A N 1
ATOM 3955 C CA . ASP A 1 487 ? -46.401 -13.990 31.315 1.00 80.62 487 ASP A CA 1
ATOM 3956 C C . ASP A 1 487 ? -46.629 -13.904 29.795 1.00 80.62 487 ASP A C 1
ATOM 3958 O O . ASP A 1 487 ? -47.725 -13.595 29.335 1.00 80.62 487 ASP A O 1
ATOM 3962 N N . ILE A 1 488 ? -45.576 -14.125 29.007 1.00 80.50 488 ILE A N 1
ATOM 3963 C CA . ILE A 1 488 ? -45.577 -13.977 27.545 1.00 80.50 488 ILE A CA 1
ATOM 3964 C C . ILE A 1 488 ? -45.781 -15.331 26.854 1.00 80.50 488 ILE A C 1
ATOM 3966 O O . ILE A 1 488 ? -46.190 -15.384 25.697 1.00 80.50 488 ILE A O 1
ATOM 3970 N N . ILE A 1 489 ? -45.460 -16.424 27.550 1.00 69.38 489 ILE A N 1
ATOM 3971 C CA . ILE A 1 489 ? -45.378 -17.768 26.964 1.00 69.38 489 ILE A CA 1
ATOM 3972 C C . ILE A 1 489 ? -46.722 -18.497 26.993 1.00 69.38 489 ILE A C 1
ATOM 3974 O O . ILE A 1 489 ? -46.844 -19.450 26.230 1.00 69.38 489 ILE A O 1
ATOM 3978 N N . GLY A 1 490 ? -47.689 -18.009 27.787 1.00 55.38 490 GLY A N 1
ATOM 3979 C CA . GLY A 1 490 ? -49.119 -18.350 27.712 1.00 55.38 490 GLY A CA 1
ATOM 3980 C C . GLY A 1 490 ? -49.426 -19.821 27.485 1.00 55.38 490 GLY A C 1
ATOM 3981 O O . GLY A 1 490 ? -49.550 -20.207 26.301 1.00 55.38 490 GLY A O 1
#